Protein AF-A0AAJ0A9D5-F1 (afdb_monomer_lite)

Radius of gyration: 28.95 Å; chains: 1; bounding box: 74×63×80 Å

pLDDT: mean 82.54, std 13.75, range [27.06, 98.38]

Foldseek 3Di:
DDDQFAKDKDKDKADWAFWPDADPVRHTDTHFIFIWIWIAGPAEIEIEADDFFPVRRVVVVVVCCVVCVRHDYPYYHYQQDDDDDDDCVLVVVVVVQVVSCNTPPPGGDPCCNVDDDDHDDVQWDDHSRFTWHKDFQAAALHGRGIWIQGVSQLEIALEQLDAAPDDRNNPRVPDPVRVVSSVSSVVVVCVSVRPYYHYRGYDPLDDGCQLLVQLVVLVVVCVCPPPDDLAFEEEAALNLFDPLHQDDPPYYHNHQLVLADWDADPVQQKIKGFQRHFQLVNCVVCVVVQKDAFAAPDRSDTGQQCLQLQHDGLQLLPFFGRVLQFQWWFWQFSNSDTDIEHCVGVPLVSQCSRRVPLLFGDTGITIGRMDGAADKDKDKFKAAPVCQLLVLVLLLVLLPDDSVQSQKFWKKKWKADLVVLGIMIMIIIIGRHPPPDDCNCVSVVPGHHDYYYFFFWWFRDSVLSVLLVVLVVVLLVVCCVPPNSNFKMWMKMKGKDQLCSQVSQVVSVHHLQQSPVDNGIIIGITITMGTRDPCCVVCVVVSVVSRVVSVVVSQVVCVVVVTGALAIRFSRDDPPDQRSPSSDDVSLVSSVVSSCVRVVVSCSVSNSPTGRYSVVD

Structure (mmCIF, N/CA/C/O backbone):
data_AF-A0AAJ0A9D5-F1
#
_entry.id   AF-A0AAJ0A9D5-F1
#
loop_
_atom_site.group_PDB
_atom_site.id
_atom_site.type_symbol
_atom_site.label_atom_id
_atom_site.label_alt_id
_atom_site.label_comp_id
_atom_site.label_asym_id
_atom_site.label_entity_id
_atom_site.label_seq_id
_atom_site.pdbx_PDB_ins_code
_atom_site.Cartn_x
_atom_site.Cartn_y
_atom_site.Cartn_z
_atom_site.occupancy
_atom_site.B_iso_or_equiv
_atom_site.auth_seq_id
_atom_site.auth_comp_id
_atom_site.auth_asym_id
_atom_site.auth_atom_id
_atom_site.pdbx_PDB_model_num
ATOM 1 N N . MET A 1 1 ? -17.918 36.990 22.961 1.00 39.38 1 MET A N 1
ATOM 2 C CA . MET A 1 1 ? -17.861 35.608 23.468 1.00 39.38 1 MET A CA 1
ATOM 3 C C . MET A 1 1 ? -16.581 35.035 22.916 1.00 39.38 1 MET A C 1
ATOM 5 O O . MET A 1 1 ? -16.365 35.180 21.718 1.00 39.38 1 MET A O 1
ATOM 9 N N . GLU A 1 2 ? -15.713 34.505 23.766 1.00 41.56 2 GLU A N 1
ATOM 10 C CA . GLU A 1 2 ? -14.602 33.683 23.286 1.00 41.56 2 GLU A CA 1
ATOM 11 C C . GLU A 1 2 ? -15.175 32.365 22.753 1.00 41.56 2 GLU A C 1
ATOM 13 O O . GLU A 1 2 ? -16.233 31.920 23.205 1.00 41.56 2 GLU A O 1
ATOM 18 N N . SER A 1 3 ? -14.523 31.775 21.751 1.00 54.19 3 SER A N 1
ATOM 19 C CA . SER A 1 3 ? -14.848 30.406 21.355 1.00 54.19 3 SER A CA 1
ATOM 20 C C . SER A 1 3 ? -14.368 29.484 22.463 1.00 54.19 3 SER A C 1
ATOM 22 O O . SER A 1 3 ? -13.202 29.573 22.846 1.00 54.19 3 SER A O 1
ATOM 24 N N . ALA A 1 4 ? -15.226 28.579 22.936 1.00 62.72 4 ALA A N 1
ATOM 25 C CA . ALA A 1 4 ? -14.752 27.447 23.722 1.00 62.72 4 ALA A CA 1
ATOM 26 C C . ALA A 1 4 ? -13.708 26.667 22.899 1.00 62.72 4 ALA A C 1
ATOM 28 O O . ALA A 1 4 ? -13.789 26.623 21.663 1.00 62.72 4 ALA A O 1
ATOM 29 N N . ALA A 1 5 ? -12.698 26.116 23.571 1.00 70.25 5 ALA A N 1
ATOM 30 C CA . ALA A 1 5 ? -11.600 25.418 22.912 1.00 70.25 5 ALA A CA 1
ATOM 31 C C . ALA A 1 5 ? -12.086 24.110 22.259 1.00 70.25 5 ALA A C 1
ATOM 33 O O . ALA A 1 5 ? -13.052 23.524 22.742 1.00 70.25 5 ALA A O 1
ATOM 34 N N . PRO A 1 6 ? -11.475 23.628 21.163 1.00 82.31 6 PRO A N 1
ATOM 35 C CA . PRO A 1 6 ? -11.908 22.381 20.539 1.00 82.31 6 PRO A CA 1
ATOM 36 C C . PRO A 1 6 ? -11.687 21.189 21.481 1.00 82.31 6 PRO A C 1
ATOM 38 O O . PRO A 1 6 ? -10.587 21.001 22.002 1.00 82.31 6 PRO A O 1
ATOM 41 N N . LEU A 1 7 ? -12.729 20.372 21.658 1.00 88.44 7 LEU A N 1
ATOM 42 C CA . LEU A 1 7 ? -12.605 19.052 22.276 1.00 88.44 7 LEU A CA 1
ATOM 43 C C . LEU A 1 7 ? -11.947 18.060 21.306 1.00 88.44 7 LEU A C 1
ATOM 45 O O . LEU A 1 7 ? -11.956 18.253 20.087 1.00 88.44 7 LEU A O 1
ATOM 49 N N . ARG A 1 8 ? -11.459 16.949 21.854 1.00 87.75 8 ARG A N 1
ATOM 50 C CA . ARG A 1 8 ? -11.126 15.713 21.135 1.00 87.75 8 ARG A CA 1
ATOM 51 C C . ARG A 1 8 ? -11.677 14.502 21.891 1.00 87.75 8 ARG A C 1
ATOM 53 O O . ARG A 1 8 ? -11.949 14.604 23.086 1.00 87.75 8 ARG A O 1
ATOM 60 N N . ALA A 1 9 ? -11.810 13.376 21.199 1.00 88.81 9 ALA A N 1
ATOM 61 C CA . ALA A 1 9 ? -12.077 12.072 21.796 1.00 88.81 9 ALA A CA 1
ATOM 62 C C . ALA A 1 9 ? -10.878 11.153 21.526 1.00 88.81 9 ALA A C 1
ATOM 64 O O . ALA A 1 9 ? -10.472 11.004 20.373 1.00 88.81 9 ALA A O 1
ATOM 65 N N . ASP A 1 10 ? -10.320 10.562 22.577 1.00 87.69 10 ASP A N 1
ATOM 66 C CA . ASP A 1 10 ? -9.310 9.504 22.507 1.00 87.69 10 ASP A CA 1
ATOM 67 C C . ASP A 1 10 ? -9.952 8.176 22.958 1.00 87.69 10 ASP A C 1
ATOM 69 O O . ASP A 1 10 ? -10.824 8.191 23.827 1.00 87.69 10 ASP A O 1
ATOM 73 N N . LEU A 1 11 ? -9.548 7.037 22.384 1.00 87.12 11 LEU A N 1
ATOM 74 C CA . LEU A 1 11 ? -10.156 5.723 22.653 1.00 87.12 11 LEU A CA 1
ATOM 75 C C . LEU A 1 11 ? -9.128 4.720 23.182 1.00 87.12 11 LEU A C 1
ATOM 77 O O . LEU A 1 11 ? -8.081 4.525 22.560 1.00 87.12 11 LEU A O 1
ATOM 81 N N . TYR A 1 12 ? -9.463 4.042 24.279 1.00 85.81 12 TYR A N 1
ATOM 82 C CA . TYR A 1 12 ? -8.715 2.908 24.816 1.00 85.81 12 TYR A CA 1
ATOM 83 C C . TYR A 1 12 ? -9.442 1.599 24.515 1.00 85.81 12 TYR A C 1
ATOM 85 O O . TYR A 1 12 ? -10.628 1.469 24.809 1.00 85.81 12 TYR A O 1
ATOM 93 N N . TYR A 1 13 ? -8.722 0.621 23.968 1.00 85.19 13 TYR A N 1
ATOM 94 C CA . TYR A 1 13 ? -9.264 -0.678 23.571 1.00 85.19 13 TYR A CA 1
ATOM 95 C C . TYR A 1 13 ? -8.786 -1.772 24.528 1.00 85.19 13 TYR A C 1
ATOM 97 O O . TYR A 1 13 ? -7.673 -2.284 24.397 1.00 85.19 13 TYR A O 1
ATOM 105 N N . ALA A 1 14 ? -9.635 -2.156 25.479 1.00 85.50 14 ALA A N 1
ATOM 106 C CA . ALA A 1 14 ? -9.363 -3.272 26.372 1.00 85.50 14 ALA A CA 1
ATOM 107 C C . ALA A 1 14 ? -9.560 -4.613 25.632 1.00 85.50 14 ALA A C 1
ATOM 109 O O . ALA A 1 14 ? -10.629 -4.836 25.049 1.00 85.50 14 ALA A O 1
ATOM 110 N N . PRO A 1 15 ? -8.575 -5.532 25.662 1.00 84.56 15 PRO A N 1
ATOM 111 C CA . PRO A 1 15 ? -8.707 -6.850 25.049 1.00 84.56 15 PRO A CA 1
ATOM 112 C C . PRO A 1 15 ? -9.778 -7.705 25.748 1.00 84.56 15 PRO A C 1
ATOM 114 O O . PRO A 1 15 ? -10.097 -7.459 26.915 1.00 84.56 15 PRO A O 1
ATOM 117 N N . PRO A 1 16 ? -10.307 -8.744 25.072 1.00 87.31 16 PRO A N 1
ATOM 118 C CA . PRO A 1 16 ? -11.164 -9.725 25.724 1.00 87.31 16 PRO A CA 1
ATOM 119 C C . PRO A 1 16 ? -10.377 -10.472 26.809 1.00 87.31 16 PRO A C 1
ATOM 121 O O . PRO A 1 16 ? -9.245 -10.904 26.577 1.00 87.31 16 PRO A O 1
ATOM 124 N N . ILE A 1 17 ? -10.982 -10.657 27.983 1.00 89.25 17 ILE A N 1
ATOM 125 C CA . ILE A 1 17 ? -10.357 -11.319 29.141 1.00 89.25 17 ILE A CA 1
ATOM 126 C C . ILE A 1 17 ? -11.070 -12.637 29.486 1.00 89.25 17 ILE A C 1
ATOM 128 O O . ILE A 1 17 ? -12.281 -12.736 29.290 1.00 89.25 17 ILE A O 1
ATOM 132 N N . PRO A 1 18 ? -10.364 -13.670 29.980 1.00 90.75 18 PRO A N 1
ATOM 133 C CA . PRO A 1 18 ? -10.995 -14.932 30.353 1.00 90.75 18 PRO A CA 1
ATOM 134 C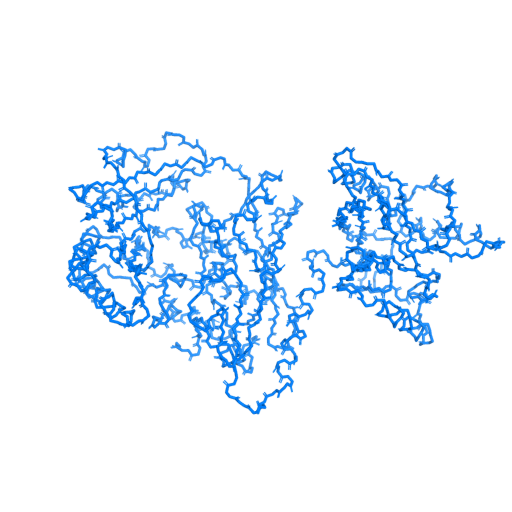 C . PRO A 1 18 ? -11.886 -14.770 31.592 1.00 90.75 18 PRO A C 1
ATOM 136 O O . PRO A 1 18 ? -11.494 -14.145 32.578 1.00 90.75 18 PRO A O 1
ATOM 139 N N . THR A 1 19 ? -13.069 -15.376 31.541 1.00 90.62 19 THR A N 1
ATOM 140 C CA . THR A 1 19 ? -14.002 -15.504 32.670 1.00 90.62 19 THR A CA 1
ATOM 141 C C . THR A 1 19 ? -13.804 -16.839 33.401 1.00 90.62 19 THR A C 1
ATOM 143 O O . THR A 1 19 ? -13.027 -17.696 32.974 1.00 90.62 19 THR A O 1
ATOM 146 N N . SER A 1 20 ? -14.537 -17.046 34.495 1.00 90.94 20 SER A N 1
ATOM 147 C CA . SER A 1 20 ? -14.697 -18.353 35.146 1.00 90.94 20 SER A CA 1
ATOM 148 C C . SER A 1 20 ? -15.719 -19.280 34.461 1.00 90.94 20 SER A C 1
ATOM 150 O O . SER A 1 20 ? -15.803 -20.457 34.820 1.00 90.94 20 SER A O 1
ATOM 152 N N . GLU A 1 21 ? -16.491 -18.784 33.484 1.00 88.69 21 GLU A N 1
ATOM 153 C CA . GLU A 1 21 ? -17.485 -19.568 32.742 1.00 88.69 21 GLU A CA 1
ATOM 154 C C . GLU A 1 21 ? -16.809 -20.506 31.716 1.00 88.69 21 GLU A C 1
ATOM 156 O O . GLU A 1 21 ? -15.756 -20.202 31.148 1.00 88.69 21 GLU A O 1
ATOM 161 N N . LEU A 1 22 ? -17.434 -21.658 31.443 1.00 88.44 22 LEU A N 1
ATOM 162 C CA . LEU A 1 22 ? -17.039 -22.573 30.366 1.00 88.44 22 LEU A CA 1
ATOM 163 C C . LEU A 1 22 ? -18.129 -22.619 29.293 1.00 88.44 22 LEU A C 1
ATOM 165 O O . LEU A 1 22 ? -19.314 -22.746 29.606 1.00 88.44 22 LEU A O 1
ATOM 169 N N . LEU A 1 23 ? -17.718 -22.571 28.027 1.00 84.50 23 LEU A N 1
ATOM 170 C CA . LEU A 1 23 ? -18.607 -22.721 26.879 1.00 84.50 23 LEU A CA 1
ATOM 171 C C . LEU A 1 23 ? -19.051 -24.192 26.706 1.00 84.50 23 LEU A C 1
ATOM 173 O O . LEU A 1 23 ? -18.421 -25.101 27.255 1.00 84.50 23 LEU A O 1
ATOM 177 N N . PRO A 1 24 ? -20.119 -24.476 25.928 1.00 86.81 24 PRO A N 1
ATOM 178 C CA . PRO A 1 24 ? -20.652 -25.837 25.768 1.00 86.81 24 PRO A CA 1
ATOM 179 C C . PRO A 1 24 ? -19.693 -26.871 25.151 1.00 86.81 24 PRO A C 1
ATOM 181 O O . PRO A 1 24 ? -19.972 -28.068 25.220 1.00 86.81 24 PRO A O 1
ATOM 184 N N . ASP A 1 25 ? -18.586 -26.434 24.545 1.00 88.12 25 ASP A N 1
ATOM 185 C CA . ASP A 1 25 ? -17.508 -27.284 24.023 1.00 88.12 25 ASP A CA 1
ATOM 186 C C . ASP A 1 25 ? -16.388 -27.569 25.048 1.00 88.12 25 ASP A C 1
ATOM 188 O O . ASP A 1 25 ? -15.512 -28.398 24.795 1.00 88.12 25 ASP A O 1
ATOM 192 N N . GLY A 1 26 ? -16.433 -26.921 26.218 1.00 89.50 26 GLY A N 1
ATOM 193 C CA . GLY A 1 26 ? -15.431 -27.012 27.280 1.00 89.50 26 GLY A CA 1
ATOM 194 C C . GLY A 1 26 ? -14.297 -25.983 27.194 1.00 89.50 26 GLY A C 1
ATOM 195 O O . GLY A 1 26 ? -13.368 -26.064 28.000 1.00 89.50 26 GLY A O 1
ATOM 196 N N . SER A 1 27 ? -14.341 -25.032 26.256 1.00 88.88 27 SER A N 1
ATOM 197 C CA . SER A 1 27 ? -13.419 -23.888 26.234 1.00 88.88 27 SER A CA 1
ATOM 198 C C . SER A 1 27 ? -13.784 -22.837 27.294 1.00 88.88 27 SER A C 1
ATOM 200 O O . SER A 1 27 ? -14.898 -22.822 27.818 1.00 88.88 27 SER A O 1
ATOM 202 N N . VAL A 1 28 ? -12.836 -21.963 27.644 1.00 90.94 28 VAL A N 1
ATOM 203 C CA . VAL A 1 28 ? -13.071 -20.860 28.593 1.00 90.94 28 VAL A CA 1
ATOM 204 C C . VAL A 1 28 ? -13.873 -19.754 27.909 1.00 90.94 28 VAL A C 1
ATOM 206 O O . VAL A 1 28 ? -13.519 -19.324 26.811 1.00 90.94 28 VAL A O 1
ATOM 209 N N . GLY A 1 29 ? -14.932 -19.277 28.564 1.00 86.69 29 GLY A N 1
ATOM 210 C CA . GLY A 1 29 ? -15.700 -18.124 28.105 1.00 86.69 29 GLY A CA 1
ATOM 211 C C . GLY A 1 29 ? -14.863 -16.848 28.181 1.00 86.69 29 GLY A C 1
ATOM 212 O O . GLY A 1 29 ? -14.262 -16.554 29.216 1.00 86.69 29 GLY A O 1
ATOM 213 N N . MET A 1 30 ? -14.827 -16.079 27.097 1.00 87.75 30 MET A N 1
ATOM 214 C CA . MET A 1 30 ? -14.132 -14.791 27.044 1.00 87.75 30 MET A CA 1
ATOM 215 C C . MET A 1 30 ? -15.132 -13.655 27.242 1.00 87.75 30 MET A C 1
ATOM 217 O O . MET A 1 30 ? -16.164 -13.618 26.574 1.00 87.75 30 MET A O 1
ATOM 221 N N . TRP A 1 31 ? -14.808 -12.707 28.118 1.00 86.94 31 TRP A N 1
ATOM 222 C CA . TRP A 1 31 ? -15.520 -11.440 28.189 1.00 86.94 31 TRP A CA 1
ATOM 223 C C . TRP A 1 31 ? -15.239 -10.609 26.939 1.00 86.94 31 TRP A C 1
ATOM 225 O O . TRP A 1 31 ? -14.132 -10.626 26.396 1.00 86.94 31 TRP A O 1
ATOM 235 N N . GLN A 1 32 ? -16.251 -9.876 26.496 1.00 84.44 32 GLN A N 1
ATOM 236 C CA . GLN A 1 32 ? -16.207 -9.012 25.323 1.00 84.44 32 GLN A CA 1
ATOM 237 C C . GLN A 1 32 ? -15.157 -7.883 25.461 1.00 84.44 32 GLN A C 1
ATOM 239 O O . GLN A 1 32 ? -14.997 -7.313 26.545 1.00 84.44 32 GLN A O 1
ATOM 244 N N . PRO A 1 33 ? -14.415 -7.539 24.386 1.00 86.88 33 PRO A N 1
ATOM 245 C CA . PRO A 1 33 ? -13.512 -6.388 24.403 1.00 86.88 33 PRO A CA 1
ATOM 246 C C . PRO A 1 33 ? -14.300 -5.105 24.690 1.00 86.88 33 PRO A C 1
ATOM 248 O O . PRO A 1 33 ? -15.470 -4.985 24.324 1.00 86.88 33 PRO A O 1
ATOM 251 N N . THR A 1 34 ? -13.674 -4.158 25.382 1.00 85.62 34 THR A N 1
ATOM 252 C CA . THR A 1 34 ? -14.351 -2.973 25.937 1.00 85.62 34 THR A CA 1
ATOM 253 C C . THR A 1 34 ? -13.624 -1.706 25.498 1.00 85.62 34 THR A C 1
ATOM 255 O O . THR A 1 34 ? -12.395 -1.660 25.548 1.00 85.62 34 THR A O 1
ATOM 258 N N . VAL A 1 35 ? -14.362 -0.692 25.055 1.00 87.25 35 VAL A N 1
ATOM 259 C CA . VAL A 1 35 ? -13.829 0.605 24.630 1.00 87.25 35 VAL A CA 1
ATOM 260 C C . VAL A 1 35 ? -14.143 1.643 25.693 1.00 87.25 35 VAL A C 1
ATOM 262 O O . VAL A 1 35 ? -15.302 1.879 26.010 1.00 87.25 35 VAL A O 1
ATOM 265 N N . VAL A 1 36 ? -13.103 2.294 26.208 1.00 88.31 36 VAL A N 1
ATOM 266 C CA . VAL A 1 36 ? -13.234 3.444 27.108 1.00 88.31 36 VAL A CA 1
ATOM 267 C C . VAL A 1 36 ? -12.919 4.713 26.324 1.00 88.31 36 VAL A C 1
ATOM 269 O O . VAL A 1 36 ? -11.927 4.769 25.594 1.00 88.31 36 VAL A O 1
ATOM 272 N N . THR A 1 37 ? -13.759 5.740 26.466 1.00 90.44 37 THR A N 1
ATOM 273 C CA . THR A 1 37 ? -13.621 7.002 25.725 1.00 90.44 37 THR A CA 1
ATOM 274 C C . THR A 1 37 ? -13.147 8.120 26.645 1.00 90.44 37 THR A C 1
ATOM 276 O O . THR A 1 37 ? -13.727 8.357 27.696 1.00 90.44 37 THR A O 1
ATOM 279 N N . LEU A 1 38 ? -12.128 8.872 26.240 1.00 90.69 38 LEU A N 1
ATOM 280 C CA . LEU A 1 38 ? -11.627 10.037 26.965 1.00 90.69 38 LEU A CA 1
ATOM 281 C C . LEU A 1 38 ? -11.938 11.305 26.161 1.00 90.69 38 LEU A C 1
ATOM 283 O O . LEU A 1 38 ? -11.287 11.587 25.153 1.00 90.69 38 LEU A O 1
ATOM 287 N N . ILE A 1 39 ? -12.931 12.083 26.600 1.00 92.25 39 ILE A N 1
ATOM 288 C CA . ILE A 1 39 ? -13.251 13.377 25.985 1.00 92.25 39 ILE A CA 1
ATOM 289 C C . ILE A 1 39 ? -12.424 14.459 26.672 1.00 92.25 39 ILE A C 1
ATOM 291 O O . ILE A 1 39 ? -12.533 14.649 27.881 1.00 92.25 39 ILE A O 1
ATOM 295 N N . SER A 1 40 ? -11.594 15.181 25.921 1.00 91.50 40 SER A N 1
ATOM 296 C CA . SER A 1 40 ? -10.620 16.107 26.506 1.00 91.50 40 SER A CA 1
ATOM 297 C C . SER A 1 40 ? -10.481 17.428 25.744 1.00 91.50 40 SER A C 1
ATOM 299 O O . SER A 1 40 ? -10.599 17.473 24.520 1.00 91.50 40 SER A O 1
ATOM 301 N N . GLY A 1 41 ? -10.226 18.512 26.480 1.00 88.88 41 GLY A N 1
ATOM 302 C CA . GLY A 1 41 ? -9.834 19.825 25.956 1.00 88.88 41 GLY A CA 1
ATOM 303 C C . GLY A 1 41 ? -8.330 20.097 26.152 1.00 88.88 41 GLY A C 1
ATOM 304 O O . GLY A 1 41 ? -7.571 19.185 26.492 1.00 88.88 41 GLY A O 1
ATOM 305 N N . PRO A 1 42 ? -7.856 21.334 25.927 1.00 87.56 42 PRO A N 1
ATOM 306 C CA . PRO A 1 42 ? -6.519 21.811 26.300 1.00 87.56 42 PRO A CA 1
ATOM 307 C C . PRO A 1 42 ? -5.986 21.498 27.712 1.00 87.56 42 PRO A C 1
ATOM 309 O O . PRO A 1 42 ? -4.769 21.411 27.867 1.00 87.56 42 PRO A O 1
ATOM 312 N N . SER A 1 43 ? -6.837 21.368 28.732 1.00 89.06 43 SER A N 1
ATOM 313 C CA . SER A 1 43 ? -6.457 21.313 30.155 1.00 89.06 43 SER A CA 1
ATOM 314 C C . SER A 1 43 ? -7.302 20.366 31.021 1.00 89.06 43 SER A C 1
ATOM 316 O O . SER A 1 43 ? -6.750 19.772 31.949 1.00 89.06 43 SER A O 1
ATOM 318 N N . GLU A 1 44 ? -8.586 20.169 30.707 1.00 91.69 44 GLU A N 1
ATOM 319 C CA . GLU A 1 44 ? -9.500 19.239 31.395 1.00 91.69 44 GLU A CA 1
ATOM 320 C C . GLU A 1 44 ? -9.889 18.032 30.522 1.00 91.69 44 GLU A C 1
ATOM 322 O O . GLU A 1 44 ? -9.816 18.074 29.288 1.00 91.69 44 GLU A O 1
ATOM 327 N N . ALA A 1 45 ? -10.356 16.959 31.163 1.00 90.69 45 ALA A N 1
ATOM 328 C CA . ALA A 1 45 ? -10.921 15.787 30.504 1.00 90.69 45 ALA A CA 1
ATOM 329 C C . ALA A 1 45 ? -11.978 15.066 31.355 1.00 90.69 45 ALA A C 1
ATOM 331 O O . ALA A 1 45 ? -11.902 15.061 32.585 1.00 90.69 45 ALA A O 1
ATOM 332 N N . ALA A 1 46 ? -12.905 14.389 30.676 1.00 89.94 46 ALA A N 1
ATOM 333 C CA . ALA A 1 46 ? -13.837 13.429 31.251 1.00 89.94 46 ALA A CA 1
ATOM 334 C C . ALA A 1 46 ? -13.596 12.033 30.652 1.00 89.94 46 ALA A C 1
ATOM 336 O O . ALA A 1 46 ? -13.541 11.878 29.429 1.00 89.94 46 ALA A O 1
ATOM 337 N N . LEU A 1 47 ? -13.468 11.025 31.516 1.00 88.81 47 LEU A N 1
ATOM 338 C CA . LEU A 1 47 ? -13.429 9.614 31.132 1.00 88.81 47 LEU A CA 1
ATOM 339 C C . LEU A 1 47 ? -14.857 9.067 31.094 1.00 88.81 47 LEU A C 1
ATOM 341 O O . LEU A 1 47 ? -15.627 9.297 32.027 1.00 88.81 47 LEU A O 1
ATOM 345 N N . ILE A 1 48 ? -15.202 8.380 30.015 1.00 87.25 48 ILE A N 1
ATOM 346 C CA . ILE A 1 48 ? -16.526 7.845 29.727 1.00 87.25 48 ILE A CA 1
ATOM 347 C C . ILE A 1 48 ? -16.382 6.321 29.615 1.00 87.25 48 ILE A C 1
ATOM 349 O O . ILE A 1 48 ? -15.648 5.827 28.755 1.00 87.25 48 ILE A O 1
ATOM 353 N N . ASP A 1 49 ? -17.076 5.625 30.510 1.00 79.94 49 ASP A N 1
ATOM 354 C CA . ASP A 1 49 ? -16.916 4.219 30.890 1.00 79.94 49 ASP A CA 1
ATOM 355 C C . ASP A 1 49 ? -15.560 3.873 31.538 1.00 79.94 49 ASP A C 1
ATOM 357 O O . ASP A 1 49 ? -14.630 4.681 31.612 1.00 79.94 49 ASP A O 1
ATOM 361 N N . THR A 1 50 ? -15.486 2.684 32.138 1.00 79.75 50 THR A N 1
ATOM 362 C CA . THR A 1 50 ? -14.357 2.200 32.951 1.00 79.75 50 THR A CA 1
ATOM 363 C C . THR A 1 50 ? -14.159 0.692 32.752 1.00 79.75 50 THR A C 1
ATOM 365 O O . THR A 1 50 ? -14.869 0.063 31.970 1.00 79.75 50 THR A O 1
ATOM 368 N N . LEU A 1 51 ? -13.169 0.097 33.428 1.00 81.81 51 LEU A N 1
ATOM 369 C CA . LEU A 1 51 ? -12.866 -1.336 33.345 1.00 81.81 51 LEU A CA 1
ATOM 370 C C . LEU A 1 51 ? -12.843 -1.974 34.737 1.00 81.81 51 LEU A C 1
ATOM 372 O O . LEU A 1 51 ? -12.483 -1.335 35.723 1.00 81.81 51 LEU A O 1
ATOM 376 N N . PHE A 1 52 ? -13.226 -3.247 34.791 1.00 77.69 52 PHE A N 1
ATOM 377 C CA . PHE A 1 52 ? -13.639 -3.947 36.015 1.00 77.69 52 PHE A CA 1
ATOM 378 C C . PHE A 1 52 ? -12.489 -4.649 36.751 1.00 77.69 52 PHE A C 1
ATOM 380 O O . PHE A 1 52 ? -12.515 -4.728 37.977 1.00 77.69 52 PHE A O 1
ATOM 387 N N . THR A 1 53 ? -11.479 -5.166 36.039 1.00 83.69 53 THR A N 1
ATOM 388 C CA . THR A 1 53 ? -10.354 -5.866 36.691 1.00 83.69 53 THR A CA 1
ATOM 389 C C . THR A 1 53 ? -9.224 -4.920 37.091 1.00 83.69 53 THR A C 1
ATOM 391 O O . THR A 1 53 ? -8.896 -3.986 36.360 1.00 83.69 53 THR A O 1
ATOM 394 N N . SER A 1 54 ? -8.541 -5.203 38.206 1.00 81.56 54 SER A N 1
ATOM 395 C CA . SER A 1 54 ? -7.400 -4.405 38.682 1.00 81.56 54 SER A CA 1
ATOM 396 C C . SER A 1 54 ? -6.281 -4.277 37.639 1.00 81.56 54 SER A C 1
ATOM 398 O O . SER A 1 54 ? -5.640 -3.235 37.552 1.00 81.56 54 SER A O 1
ATOM 400 N N . THR A 1 55 ? -6.050 -5.308 36.816 1.00 83.06 55 THR A N 1
ATOM 401 C CA . THR A 1 55 ? -5.059 -5.257 35.728 1.00 83.06 55 THR A CA 1
ATOM 402 C C . THR A 1 55 ? -5.485 -4.301 34.615 1.00 83.06 55 THR A C 1
ATOM 404 O O . THR A 1 55 ? -4.684 -3.468 34.201 1.00 83.06 55 THR A O 1
ATOM 407 N N . GLN A 1 56 ? -6.744 -4.367 34.167 1.00 84.25 56 GLN A N 1
ATOM 408 C CA . GLN A 1 56 ? -7.274 -3.414 33.187 1.00 84.25 56 GLN A CA 1
ATOM 409 C C . GLN A 1 56 ? -7.289 -1.980 33.734 1.00 84.25 56 GLN A C 1
ATOM 411 O O . GLN A 1 56 ? -6.958 -1.054 33.002 1.00 84.25 56 GLN A O 1
ATOM 416 N N . ALA A 1 57 ? -7.630 -1.791 35.013 1.00 83.25 57 ALA A N 1
ATOM 417 C CA . ALA A 1 57 ? -7.652 -0.480 35.657 1.00 83.25 57 ALA A CA 1
ATOM 418 C C . ALA A 1 57 ? -6.258 0.174 35.712 1.00 83.25 57 ALA A C 1
ATOM 420 O O . ALA A 1 57 ? -6.145 1.372 35.459 1.00 83.25 57 ALA A O 1
ATOM 421 N N . VAL A 1 58 ? -5.195 -0.603 35.968 1.00 84.12 58 VAL A N 1
ATOM 422 C CA . VAL A 1 58 ? -3.806 -0.112 35.884 1.00 84.12 58 VAL A CA 1
ATOM 423 C C . VAL A 1 58 ? -3.457 0.292 34.451 1.00 84.12 58 VAL A C 1
ATOM 425 O O . VAL A 1 58 ? -3.066 1.432 34.233 1.00 84.12 58 VAL A O 1
ATOM 428 N N . SER A 1 59 ? -3.673 -0.583 33.462 1.00 83.44 59 SER A N 1
ATOM 429 C CA . SER A 1 59 ? -3.327 -0.278 32.063 1.00 83.44 59 SER A CA 1
ATOM 430 C C . SER A 1 59 ? -4.153 0.862 31.450 1.00 83.44 59 SER A C 1
ATOM 432 O O . SER A 1 59 ? -3.665 1.567 30.568 1.00 83.44 59 SER A O 1
ATOM 434 N N . LEU A 1 60 ? -5.384 1.072 31.924 1.00 86.19 60 LEU A N 1
ATOM 435 C CA . LEU A 1 60 ? -6.192 2.245 31.599 1.00 86.19 60 LEU A CA 1
ATOM 436 C C . LEU A 1 60 ? -5.639 3.509 32.275 1.00 86.19 60 LEU A C 1
ATOM 438 O O . LEU A 1 60 ? -5.591 4.556 31.639 1.00 86.19 60 LEU A O 1
ATOM 442 N N . GLY A 1 61 ? -5.187 3.417 33.530 1.00 85.25 61 GLY A N 1
ATOM 443 C CA . GLY A 1 61 ? -4.514 4.507 34.240 1.00 85.25 61 GLY A CA 1
ATOM 444 C C . GLY A 1 61 ? -3.236 4.968 33.534 1.00 85.25 61 GLY A C 1
ATOM 445 O O . GLY A 1 61 ? -3.105 6.156 33.244 1.00 85.25 61 GLY A O 1
ATOM 446 N N . ASP A 1 62 ? -2.357 4.028 33.173 1.00 83.50 62 ASP A N 1
ATOM 447 C CA . ASP A 1 62 ? -1.127 4.290 32.410 1.00 83.50 62 ASP A CA 1
ATOM 448 C C . ASP A 1 62 ? -1.440 5.038 31.094 1.00 83.50 62 ASP A C 1
ATOM 450 O O . ASP A 1 62 ? -0.836 6.068 30.782 1.00 83.50 62 ASP A O 1
ATOM 454 N N . TRP A 1 63 ? -2.448 4.565 30.346 1.00 90.00 63 TRP A N 1
ATOM 455 C CA . TRP A 1 63 ? -2.893 5.196 29.098 1.00 90.00 63 TRP A CA 1
ATOM 456 C C . TRP A 1 63 ? -3.534 6.576 29.305 1.00 90.00 63 TRP A C 1
ATOM 458 O O . TRP A 1 63 ? -3.347 7.464 28.468 1.00 90.00 63 TRP A O 1
ATOM 468 N N . ILE A 1 64 ? -4.270 6.791 30.401 1.00 86.12 64 ILE A N 1
ATOM 469 C CA . ILE A 1 64 ? -4.824 8.106 30.758 1.00 86.12 64 ILE A CA 1
ATOM 470 C C . ILE A 1 64 ? -3.685 9.092 31.042 1.00 86.12 64 ILE A C 1
ATOM 472 O O . ILE A 1 64 ? -3.727 10.206 30.518 1.00 86.12 64 ILE A O 1
ATOM 476 N N . GLU A 1 65 ? -2.663 8.712 31.817 1.00 88.00 65 GLU A N 1
ATOM 477 C CA . GLU A 1 65 ? -1.525 9.598 32.107 1.00 88.00 65 GLU A CA 1
ATOM 478 C C . GLU A 1 65 ? -0.772 9.996 30.826 1.00 88.00 65 GLU A C 1
ATOM 480 O O . GLU A 1 65 ? -0.537 11.190 30.596 1.00 88.00 65 GLU A O 1
ATOM 485 N N . GLU A 1 66 ? -0.472 9.031 29.946 1.00 84.44 66 GLU A N 1
ATOM 486 C CA . GLU A 1 66 ? 0.167 9.293 28.650 1.00 84.44 66 GLU A CA 1
ATOM 487 C C . GLU A 1 66 ? -0.707 10.179 27.743 1.00 84.44 66 GLU A C 1
ATOM 489 O O . GLU A 1 66 ? -0.249 11.198 27.217 1.00 84.44 66 GLU A O 1
ATOM 494 N N . THR A 1 67 ? -1.987 9.831 27.582 1.00 79.50 67 THR A N 1
ATOM 495 C CA . THR A 1 67 ? -2.908 10.517 26.660 1.00 79.50 67 THR A CA 1
ATOM 496 C C . THR A 1 67 ? -3.246 11.932 27.130 1.00 79.50 67 THR A C 1
ATOM 498 O O . THR A 1 67 ? -3.419 12.846 26.307 1.00 79.50 67 THR A O 1
ATOM 501 N N . LEU A 1 68 ? -3.327 12.155 28.446 1.00 84.62 68 LEU A N 1
ATOM 502 C CA . LEU A 1 68 ? -3.524 13.482 29.023 1.00 84.62 68 LEU A CA 1
ATOM 503 C C . LEU A 1 68 ? -2.264 14.341 28.955 1.00 84.62 68 LEU A C 1
ATOM 505 O O . LEU A 1 68 ? -2.411 15.533 28.683 1.00 84.62 68 LEU A O 1
ATOM 509 N N . ASN A 1 69 ? -1.066 13.774 29.138 1.00 88.31 69 ASN A N 1
ATOM 510 C CA . ASN A 1 69 ? 0.220 14.480 29.043 1.00 88.31 69 ASN A CA 1
ATOM 511 C C . ASN A 1 69 ? 0.237 15.796 29.856 1.00 88.31 69 ASN A C 1
ATOM 513 O O . ASN A 1 69 ? 0.482 16.885 29.335 1.00 88.31 69 ASN A O 1
ATOM 517 N N . GLY A 1 70 ? -0.115 15.697 31.143 1.00 83.19 70 GLY A N 1
ATOM 518 C CA . GLY A 1 70 ? -0.181 16.832 32.074 1.00 83.19 70 GLY A CA 1
ATOM 519 C C . GLY A 1 70 ? -1.517 17.589 32.119 1.00 83.19 70 GLY A C 1
ATOM 520 O O . GLY A 1 70 ? -1.633 18.556 32.871 1.00 83.19 70 GLY A O 1
ATOM 521 N N . ARG A 1 71 ? -2.530 17.162 31.354 1.00 87.88 71 ARG A N 1
ATOM 522 C CA . ARG A 1 71 ? -3.927 17.614 31.511 1.00 87.88 71 ARG A CA 1
ATOM 523 C C . ARG A 1 71 ? -4.613 16.892 32.677 1.00 87.88 71 ARG A C 1
ATOM 525 O O . ARG A 1 71 ? -4.176 15.825 33.096 1.00 87.88 71 ARG A O 1
ATOM 532 N N . THR A 1 72 ? -5.688 17.472 33.204 1.00 90.44 72 THR A N 1
ATOM 533 C CA . THR A 1 72 ? -6.375 16.988 34.412 1.00 90.44 72 THR A CA 1
ATOM 534 C C . THR A 1 72 ? -7.610 16.168 34.050 1.00 90.44 72 THR A C 1
ATOM 536 O O . THR A 1 72 ? -8.509 16.679 33.386 1.00 90.44 72 THR A O 1
ATOM 539 N N . LEU A 1 73 ? -7.703 14.930 34.540 1.00 87.25 73 LEU A N 1
ATOM 540 C CA . LEU A 1 73 ? -8.971 14.199 34.572 1.00 87.25 73 LEU A CA 1
ATOM 541 C C . LEU A 1 73 ? -9.865 14.812 35.663 1.00 87.25 73 LEU A C 1
ATOM 543 O O . LEU A 1 73 ? -9.530 14.738 36.844 1.00 87.25 73 LEU A O 1
ATOM 547 N N . THR A 1 74 ? -10.974 15.446 35.278 1.00 86.94 74 THR A N 1
ATOM 548 C CA . THR A 1 74 ? -11.880 16.157 36.201 1.00 86.94 74 THR A CA 1
ATOM 549 C C . THR A 1 74 ? -13.192 15.419 36.450 1.00 86.94 74 THR A C 1
ATOM 551 O O . THR A 1 74 ? -13.903 15.738 37.401 1.00 86.94 74 THR A O 1
ATOM 554 N N . THR A 1 75 ? -13.550 14.444 35.612 1.00 83.44 75 THR A N 1
ATOM 555 C CA . THR A 1 75 ? -14.798 13.674 35.718 1.00 83.44 75 THR A CA 1
ATOM 556 C C . THR A 1 75 ? -14.590 12.245 35.224 1.00 83.44 75 THR A C 1
ATOM 558 O O . THR A 1 75 ? -13.887 12.017 34.243 1.00 83.44 75 THR A O 1
ATOM 561 N N . MET A 1 76 ? -15.240 11.288 35.881 1.00 84.25 76 MET A N 1
ATOM 562 C CA . MET A 1 76 ? -15.470 9.940 35.360 1.00 84.25 76 MET A CA 1
ATOM 563 C C . MET A 1 76 ? -16.986 9.741 35.267 1.00 84.25 76 MET A C 1
ATOM 565 O O . MET A 1 76 ? -17.712 10.156 36.170 1.00 84.25 76 MET A O 1
ATOM 569 N N . TYR A 1 77 ? -17.453 9.155 34.171 1.00 83.69 77 TYR A N 1
ATOM 570 C CA . TYR A 1 77 ? -18.857 8.872 33.892 1.00 83.69 77 TYR A CA 1
ATOM 571 C C . TYR A 1 77 ? -19.005 7.409 33.499 1.00 83.69 77 TYR A C 1
ATOM 573 O O . TYR A 1 77 ? -18.246 6.926 32.667 1.00 83.69 77 TYR A O 1
ATOM 581 N N . THR A 1 78 ? -20.003 6.729 34.047 1.00 76.50 78 THR A N 1
ATOM 582 C CA . THR A 1 78 ? -20.380 5.358 33.692 1.00 76.50 78 THR A CA 1
ATOM 583 C C . THR A 1 78 ? -21.739 5.370 33.008 1.00 76.50 78 THR A C 1
ATOM 585 O O . THR A 1 78 ? -22.703 5.920 33.541 1.00 76.50 78 THR A O 1
ATOM 588 N N . SER A 1 79 ? -21.841 4.741 31.838 1.00 66.25 79 SER A N 1
ATOM 589 C CA . SER A 1 79 ? -23.080 4.659 31.051 1.00 66.25 79 SER A CA 1
ATOM 590 C C . SER A 1 79 ? -24.217 3.879 31.734 1.00 66.25 79 SER A C 1
ATOM 592 O O . SER A 1 79 ? -25.357 3.935 31.273 1.00 66.25 79 SER A O 1
ATOM 594 N N . LEU A 1 80 ? -23.952 3.239 32.874 1.00 63.28 80 LEU A N 1
ATOM 595 C CA . LEU A 1 80 ? -24.895 2.394 33.609 1.00 63.28 80 LEU A CA 1
ATOM 596 C C . LEU A 1 80 ? -25.649 3.081 34.768 1.00 63.28 80 LEU A C 1
ATOM 598 O O . LEU A 1 80 ? -26.540 2.456 35.341 1.00 63.28 80 LEU A O 1
ATOM 602 N N . THR A 1 81 ? -25.345 4.334 35.149 1.00 46.72 81 THR A N 1
ATOM 603 C CA . THR A 1 81 ? -25.917 4.922 36.387 1.00 46.72 81 THR A CA 1
ATOM 604 C C . THR A 1 81 ? -26.517 6.331 36.269 1.00 46.72 81 THR A C 1
ATOM 606 O O . THR A 1 81 ? -25.906 7.343 36.609 1.00 46.72 81 THR A O 1
ATOM 609 N N . VAL A 1 82 ? -27.821 6.395 35.946 1.00 36.88 82 VAL A N 1
ATOM 610 C CA . VAL A 1 82 ? -28.712 7.498 36.380 1.00 36.88 82 VAL A CA 1
ATOM 611 C C . VAL A 1 82 ? -30.064 6.945 36.869 1.00 36.88 82 VAL A C 1
ATOM 613 O O . VAL A 1 82 ? -31.045 6.915 36.125 1.00 36.88 82 VAL A O 1
ATOM 616 N N . THR A 1 83 ? -30.127 6.535 38.142 1.00 34.28 83 THR A N 1
ATOM 617 C CA . THR A 1 83 ? -31.353 6.081 38.842 1.00 34.28 83 THR A CA 1
ATOM 618 C C . THR A 1 83 ? -31.810 7.033 39.948 1.00 34.28 83 THR A C 1
ATOM 620 O O . THR A 1 83 ? -30.990 7.563 40.699 1.00 34.28 83 THR A O 1
ATOM 623 N N . GLU A 1 84 ? -33.129 7.186 40.128 1.00 31.59 84 GLU A N 1
ATOM 624 C CA . GLU A 1 84 ? -33.696 7.866 41.303 1.00 31.59 84 GLU A CA 1
ATOM 625 C C . GLU A 1 84 ? -33.337 7.130 42.607 1.00 31.59 84 GLU A C 1
ATOM 627 O O . GLU A 1 84 ? -33.597 5.937 42.776 1.00 31.59 84 GLU A O 1
ATOM 632 N N . ILE A 1 85 ? -32.763 7.860 43.565 1.00 29.70 85 ILE A N 1
ATOM 633 C CA . ILE A 1 85 ? -32.219 7.282 44.798 1.00 29.70 85 ILE A CA 1
ATOM 634 C C . ILE A 1 85 ? -33.346 6.900 45.770 1.00 29.70 85 ILE A C 1
ATOM 636 O O . ILE A 1 85 ? -33.769 7.703 46.604 1.00 29.70 85 ILE A O 1
ATOM 640 N N . THR A 1 86 ? -33.780 5.636 45.736 1.00 29.47 86 THR A N 1
ATOM 641 C CA . THR A 1 86 ? -34.558 5.028 46.829 1.00 29.47 86 THR A CA 1
ATOM 642 C C . THR A 1 86 ? -34.089 3.607 47.156 1.00 29.47 86 THR A C 1
ATOM 644 O O . THR A 1 86 ? -34.083 2.735 46.301 1.00 29.47 86 THR A O 1
ATOM 647 N N . GLY A 1 87 ? -33.736 3.358 48.424 1.00 27.06 87 GLY A N 1
ATOM 648 C CA . GLY A 1 87 ? -33.788 2.051 49.108 1.00 27.06 87 GLY A CA 1
ATOM 649 C C . GLY A 1 87 ? -32.944 0.862 48.605 1.00 27.06 87 GLY A C 1
ATOM 650 O O . GLY A 1 87 ? -32.185 0.298 49.389 1.00 27.06 87 GLY A O 1
ATOM 651 N N . SER A 1 88 ? -33.129 0.415 47.362 1.00 31.03 88 SER A N 1
ATOM 652 C CA . SER A 1 88 ? -32.713 -0.902 46.849 1.00 31.03 88 SER A CA 1
ATOM 653 C C . SER A 1 88 ? -31.266 -0.988 46.360 1.00 31.03 88 SER A C 1
ATOM 655 O O . SER A 1 88 ? -30.691 -2.076 46.388 1.00 31.03 88 SER A O 1
ATOM 657 N N . VAL A 1 89 ? -30.660 0.127 45.943 1.00 35.91 89 VAL A N 1
ATOM 658 C CA . VAL A 1 89 ? -29.358 0.145 45.240 1.00 35.91 89 VAL A CA 1
ATOM 659 C C . VAL A 1 89 ? -28.236 -0.535 46.039 1.00 35.91 89 VAL A C 1
ATOM 661 O O . VAL A 1 89 ? -27.475 -1.317 45.480 1.00 35.91 89 VAL A O 1
ATOM 664 N N . PHE A 1 90 ? -28.190 -0.373 47.369 1.00 30.77 90 PHE A N 1
ATOM 665 C CA . PHE A 1 90 ? -27.211 -1.067 48.229 1.00 30.77 90 PHE A CA 1
ATOM 666 C C . PHE A 1 90 ? -27.312 -2.604 48.184 1.00 30.77 90 PHE A C 1
ATOM 668 O O . PHE A 1 90 ? -26.317 -3.292 48.416 1.00 30.77 90 PHE A O 1
ATOM 675 N N . HIS A 1 91 ? -28.490 -3.156 47.883 1.00 29.78 91 HIS A N 1
ATOM 676 C CA . HIS A 1 91 ? -28.688 -4.592 47.663 1.00 29.78 91 HIS A CA 1
ATOM 677 C C . HIS A 1 91 ? -28.394 -5.037 46.224 1.00 29.78 91 HIS A C 1
ATOM 679 O O . HIS A 1 91 ? -28.240 -6.235 46.005 1.00 29.78 91 HIS A O 1
ATOM 685 N N . THR A 1 92 ? -28.311 -4.095 45.280 1.00 37.34 92 THR A N 1
ATOM 686 C CA . THR A 1 92 ? -28.008 -4.355 43.863 1.00 37.34 92 THR A CA 1
ATOM 687 C C . THR A 1 92 ? -26.491 -4.380 43.686 1.00 37.34 92 THR A C 1
ATOM 689 O O . THR A 1 92 ? -25.940 -5.455 43.491 1.00 37.34 92 THR A O 1
ATOM 692 N N . LEU A 1 93 ? -25.796 -3.289 44.041 1.00 40.53 93 LEU A N 1
ATOM 693 C CA . LEU A 1 93 ? -24.325 -3.202 44.020 1.00 40.53 93 LEU A CA 1
ATOM 694 C C . LEU A 1 93 ? -23.637 -4.364 44.764 1.00 40.53 93 LEU A C 1
ATOM 696 O O . LEU A 1 93 ? -22.611 -4.879 44.331 1.00 40.53 93 LEU A O 1
ATOM 700 N N . SER A 1 94 ? -24.203 -4.824 45.888 1.00 42.44 94 SER A N 1
ATOM 701 C CA . SER A 1 94 ? -23.654 -5.956 46.660 1.00 42.44 94 SER A CA 1
ATOM 702 C C . SER A 1 94 ? -24.010 -7.353 46.119 1.00 42.44 94 SER A C 1
ATOM 704 O O . SER A 1 94 ? -23.483 -8.351 46.626 1.00 42.44 94 SER A O 1
ATOM 706 N N . ALA A 1 95 ? -24.865 -7.437 45.098 1.00 47.91 95 ALA A N 1
ATOM 707 C CA . ALA A 1 95 ? -25.016 -8.587 44.211 1.00 47.91 95 ALA A CA 1
ATOM 708 C C . ALA A 1 95 ? -24.065 -8.470 43.006 1.00 47.91 95 ALA A C 1
ATOM 710 O O . ALA A 1 95 ? -23.380 -9.441 42.696 1.00 47.91 95 ALA A O 1
ATOM 711 N N . ASP A 1 96 ? -23.927 -7.281 42.417 1.00 60.66 96 ASP A N 1
ATOM 712 C CA . ASP A 1 96 ? -23.069 -7.027 41.253 1.00 60.66 96 ASP A CA 1
ATOM 713 C C . ASP A 1 96 ? -21.596 -7.320 41.577 1.00 60.66 96 ASP A C 1
ATOM 715 O O . ASP A 1 96 ? -20.940 -8.088 40.877 1.00 60.66 96 ASP A O 1
ATOM 719 N N . PHE A 1 97 ? -21.089 -6.835 42.717 1.00 66.62 97 PHE A N 1
ATOM 720 C CA . PHE A 1 97 ? -19.737 -7.165 43.192 1.00 66.62 97 PHE A CA 1
ATOM 721 C C . PHE A 1 97 ? -19.508 -8.671 43.409 1.00 66.62 97 PHE A C 1
ATOM 723 O O . PHE A 1 97 ? -18.379 -9.142 43.272 1.00 66.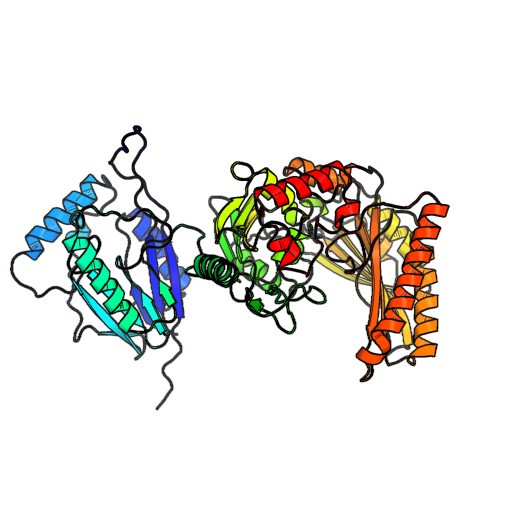62 97 PHE A O 1
ATOM 730 N N . ARG A 1 98 ? -20.556 -9.447 43.726 1.00 71.19 98 ARG A N 1
ATOM 731 C CA . ARG A 1 98 ? -20.455 -10.915 43.813 1.00 71.19 98 ARG A CA 1
ATOM 732 C C . ARG A 1 98 ? -20.421 -11.537 42.430 1.00 71.19 98 ARG A C 1
ATOM 734 O O . ARG A 1 98 ? -19.569 -12.377 42.192 1.00 71.19 98 ARG A O 1
ATOM 741 N N . PHE A 1 99 ? -21.298 -11.097 41.531 1.00 76.50 99 PHE A N 1
ATOM 742 C CA . PHE A 1 99 ? -21.315 -11.558 40.149 1.00 76.50 99 PHE A CA 1
ATOM 743 C C . PHE A 1 99 ? -19.961 -11.317 39.461 1.00 76.50 99 PHE A C 1
ATOM 745 O O . PHE A 1 99 ? -19.369 -12.260 38.942 1.00 76.50 99 PHE A O 1
ATOM 752 N N . TRP A 1 100 ? -19.413 -10.101 39.538 1.00 79.88 100 TRP A N 1
ATOM 753 C CA . TRP A 1 100 ? -18.095 -9.786 38.980 1.00 79.88 100 TRP A CA 1
ATOM 754 C C . TRP A 1 100 ? -16.956 -10.536 39.684 1.00 79.88 100 TRP A C 1
ATOM 756 O O . TRP A 1 100 ? -16.023 -10.983 39.020 1.00 79.88 100 TRP A O 1
ATOM 766 N N . GLY A 1 101 ? -17.032 -10.717 41.008 1.00 85.50 101 GLY A N 1
ATOM 767 C CA . GLY A 1 101 ? -16.050 -11.487 41.779 1.00 85.50 101 GLY A CA 1
ATOM 768 C C . GLY A 1 101 ? -16.056 -12.989 41.465 1.00 85.50 101 GLY A C 1
ATOM 769 O O . GLY A 1 101 ? -14.992 -13.602 41.406 1.00 85.50 101 GLY A O 1
ATOM 770 N N . ASP A 1 102 ? -17.229 -13.573 41.211 1.00 86.50 102 ASP A N 1
ATOM 771 C CA . ASP A 1 102 ? -17.384 -14.960 40.761 1.00 86.50 102 ASP A CA 1
ATOM 772 C C . ASP A 1 102 ? -16.950 -15.117 39.288 1.00 86.50 102 ASP A C 1
ATOM 774 O O . ASP A 1 102 ? -16.359 -16.140 38.931 1.00 86.50 102 ASP A O 1
ATOM 778 N N . LEU A 1 103 ? -17.191 -14.110 38.435 1.00 86.25 103 LEU A N 1
ATOM 779 C CA . LEU A 1 103 ? -16.821 -14.112 37.013 1.00 86.25 103 LEU A CA 1
ATOM 780 C C . LEU A 1 103 ? -15.317 -13.897 36.778 1.00 86.25 103 LEU A C 1
ATOM 782 O O . LEU A 1 103 ? -14.737 -14.535 35.896 1.00 86.25 103 LEU A O 1
ATOM 786 N N . PHE A 1 104 ? -14.673 -13.051 37.589 1.00 89.12 104 PHE A N 1
ATOM 787 C CA . PHE A 1 104 ? -13.237 -12.758 37.536 1.00 89.12 104 PHE A CA 1
ATOM 788 C C . PHE A 1 104 ? -12.549 -12.977 38.905 1.00 89.12 104 PHE A C 1
ATOM 790 O O . PHE A 1 104 ? -12.100 -12.015 39.543 1.00 89.12 104 PHE A O 1
ATOM 797 N N . PRO A 1 105 ? -12.413 -14.237 39.377 1.00 89.00 105 PRO A N 1
ATOM 798 C CA . PRO A 1 105 ? -11.928 -14.537 40.724 1.00 89.00 105 PRO A CA 1
ATOM 799 C C . PRO A 1 105 ? -10.563 -13.924 41.045 1.00 89.00 105 PRO A C 1
ATOM 801 O O . PRO A 1 105 ? -9.567 -14.190 40.372 1.00 89.00 105 PRO A O 1
ATOM 804 N N . GLY A 1 106 ? -10.519 -13.114 42.107 1.00 87.62 106 GLY A N 1
ATOM 805 C CA . GLY A 1 106 ? -9.303 -12.448 42.583 1.00 87.62 106 GLY A CA 1
ATOM 806 C C . GLY A 1 106 ? -8.802 -11.290 41.709 1.00 87.62 106 GLY A C 1
ATOM 807 O O . GLY A 1 106 ? -7.679 -10.841 41.922 1.00 87.62 106 GLY A O 1
ATOM 808 N N . GLN A 1 107 ? -9.597 -10.821 40.740 1.00 86.25 107 GLN A N 1
ATOM 809 C CA . GLN A 1 107 ? -9.254 -9.694 39.859 1.00 86.25 107 GLN A CA 1
ATOM 810 C C . GLN A 1 107 ? -10.108 -8.438 40.095 1.00 86.25 107 GLN A C 1
ATOM 812 O O . GLN A 1 107 ? -9.801 -7.396 39.522 1.00 86.25 107 GLN A O 1
ATOM 817 N N . ILE A 1 108 ? -11.163 -8.524 40.911 1.00 84.44 108 ILE A N 1
ATOM 818 C CA . ILE A 1 108 ? -11.992 -7.386 41.331 1.00 84.44 108 ILE A CA 1
ATOM 819 C C . ILE A 1 108 ? -11.494 -6.892 42.691 1.00 84.44 108 ILE A C 1
ATOM 821 O O . ILE A 1 108 ? -11.315 -7.694 43.608 1.00 84.44 108 ILE A O 1
ATOM 825 N N . ASP A 1 109 ? -11.286 -5.583 42.833 1.00 76.88 109 ASP A N 1
ATOM 826 C CA . ASP A 1 109 ? -10.913 -4.978 44.114 1.00 76.88 109 ASP A CA 1
ATOM 827 C C . ASP A 1 109 ? -12.163 -4.739 44.979 1.00 76.88 109 ASP A C 1
ATOM 829 O O . ASP A 1 109 ? -13.013 -3.909 44.643 1.00 76.88 109 ASP A O 1
ATOM 833 N N . GLU A 1 110 ? -12.262 -5.459 46.102 1.00 69.56 110 GLU A N 1
ATOM 834 C CA . GLU A 1 110 ? -13.347 -5.334 47.086 1.00 69.56 110 GLU A CA 1
ATOM 835 C C . GLU A 1 110 ? -13.457 -3.913 47.672 1.00 69.56 110 GLU A C 1
ATOM 837 O O . GLU A 1 110 ? -14.550 -3.488 48.049 1.00 69.56 110 GLU A O 1
ATOM 842 N N . ASP A 1 111 ? -12.364 -3.141 47.718 1.00 67.44 111 ASP A N 1
ATOM 843 C CA . ASP A 1 111 ? -12.380 -1.770 48.238 1.00 67.44 111 ASP A CA 1
ATOM 844 C C . ASP A 1 111 ? -13.081 -0.776 47.293 1.00 67.44 111 ASP A C 1
ATOM 846 O O . ASP A 1 111 ? -13.540 0.278 47.748 1.00 67.44 111 ASP A O 1
ATOM 850 N N . SER A 1 112 ? -13.278 -1.139 46.018 1.00 63.88 112 SER A N 1
ATOM 851 C CA . SER A 1 112 ? -14.052 -0.356 45.037 1.00 63.88 112 SER A CA 1
ATOM 852 C C . SER A 1 112 ? -15.497 -0.122 45.488 1.00 63.88 112 SER A C 1
ATOM 854 O O . SER A 1 112 ? -16.092 0.903 45.159 1.00 63.88 112 SER A O 1
ATOM 856 N N . SER A 1 113 ? -16.054 -1.010 46.324 1.00 58.59 113 SER A N 1
ATOM 857 C CA . SER A 1 113 ? -17.408 -0.884 46.883 1.00 58.59 113 SER A CA 1
ATOM 858 C C . SER A 1 113 ? -17.581 0.305 47.849 1.00 58.59 113 SER A C 1
ATOM 860 O O . SER A 1 113 ? -18.642 0.462 48.458 1.00 58.59 113 SER A O 1
ATOM 862 N N . LYS A 1 114 ? -16.521 1.093 48.073 1.00 59.41 114 LYS A N 1
ATOM 863 C CA . LYS A 1 114 ? -16.483 2.292 48.926 1.00 59.41 114 LYS A CA 1
ATOM 864 C C . LYS A 1 114 ? -16.514 3.592 48.114 1.00 59.41 114 LYS A C 1
ATOM 866 O O . LYS A 1 114 ? -16.567 4.667 48.713 1.00 59.41 114 LYS A O 1
ATOM 871 N N . ILE A 1 115 ? -16.454 3.509 46.782 1.00 61.84 115 ILE A N 1
ATOM 872 C CA . ILE A 1 115 ? -16.575 4.664 45.889 1.00 61.84 115 ILE A CA 1
ATOM 873 C C . ILE A 1 115 ? -18.010 5.200 45.982 1.00 61.84 115 ILE A C 1
ATOM 875 O O . ILE A 1 115 ? -18.976 4.441 45.956 1.00 61.84 115 ILE A O 1
ATOM 879 N N . LEU A 1 116 ? -18.147 6.518 46.138 1.00 57.34 116 LEU A N 1
ATOM 880 C CA . LEU A 1 116 ? -19.441 7.195 46.167 1.00 57.34 116 LEU A CA 1
ATOM 881 C C . LEU A 1 116 ? -19.742 7.762 44.783 1.00 57.34 116 LEU A C 1
ATOM 883 O O . LEU A 1 116 ? -19.093 8.715 44.352 1.00 57.34 116 LEU A O 1
ATOM 887 N N . GLU A 1 117 ? -20.741 7.195 44.117 1.00 62.75 117 GLU A N 1
ATOM 888 C CA . GLU A 1 117 ? -21.336 7.787 42.923 1.00 62.75 117 GLU A CA 1
ATOM 889 C C . GLU A 1 117 ? -22.240 8.973 43.287 1.00 62.75 117 GLU A C 1
ATOM 891 O O . GLU A 1 117 ? -22.907 8.983 44.327 1.00 62.75 117 GLU A O 1
ATOM 896 N N . TYR A 1 118 ? -22.279 9.971 42.404 1.00 64.62 118 TYR A N 1
ATOM 897 C CA . TYR A 1 118 ? -23.121 11.157 42.534 1.00 64.62 118 TYR A CA 1
ATOM 898 C C . TYR A 1 118 ? -23.953 11.317 41.254 1.00 64.62 118 TYR A C 1
ATOM 900 O O . TYR A 1 118 ? -23.378 11.284 40.166 1.00 64.62 118 TYR A O 1
ATOM 908 N N . PRO A 1 119 ? -25.283 11.505 41.342 1.00 67.44 119 PRO A N 1
ATOM 909 C CA . PRO A 1 119 ? -26.118 11.677 40.158 1.00 67.44 119 PRO A CA 1
ATOM 910 C C . PRO A 1 119 ? -25.776 12.988 39.436 1.00 67.44 119 PRO A C 1
ATOM 912 O O . PRO A 1 119 ? -25.585 14.022 40.079 1.00 67.44 119 PRO A O 1
ATOM 915 N N . LEU A 1 120 ? -25.747 12.962 38.100 1.00 69.88 120 LEU A N 1
ATOM 916 C CA . LEU A 1 120 ? -25.500 14.160 37.293 1.00 69.88 120 LEU A CA 1
ATOM 917 C C . LEU A 1 120 ? -26.591 15.218 37.492 1.00 69.88 120 LEU A C 1
ATOM 919 O O . LEU A 1 120 ? -27.765 14.988 37.191 1.00 69.88 120 LEU A O 1
ATOM 923 N N . GLU A 1 121 ? -26.196 16.429 37.884 1.00 74.56 121 GLU A N 1
ATOM 924 C CA . GLU A 1 121 ? -27.112 17.567 37.882 1.00 74.56 121 GLU A CA 1
ATOM 925 C C . GLU A 1 121 ? -27.589 17.865 36.450 1.00 74.56 121 GLU A C 1
ATOM 927 O O . GLU A 1 121 ? -26.802 18.139 35.544 1.00 74.56 121 GLU A O 1
ATOM 932 N N . ASN A 1 122 ? -28.909 17.842 36.240 1.00 78.25 122 ASN A N 1
ATOM 933 C CA . ASN A 1 122 ? -29.549 18.113 34.945 1.00 78.25 122 ASN A CA 1
ATOM 934 C C . ASN A 1 122 ? -29.067 17.197 33.795 1.00 78.25 122 ASN A C 1
ATOM 936 O O . ASN A 1 122 ? -29.062 17.624 32.636 1.00 78.25 122 ASN A O 1
ATOM 940 N N . ASN A 1 123 ? -28.640 15.964 34.103 1.00 84.69 123 ASN A N 1
ATOM 941 C CA . ASN A 1 123 ? -28.109 14.986 33.141 1.00 84.69 123 ASN A CA 1
ATOM 942 C C . ASN A 1 123 ? -27.010 15.572 32.227 1.00 84.69 123 ASN A C 1
ATOM 944 O O . ASN A 1 123 ? -26.932 15.252 31.042 1.00 84.69 123 ASN A O 1
ATOM 948 N N . THR A 1 124 ? -26.191 16.489 32.748 1.00 84.81 124 THR A N 1
ATOM 949 C CA . THR A 1 124 ? -25.168 17.198 31.971 1.00 84.81 124 THR A CA 1
ATOM 950 C C . THR A 1 124 ? -23.846 17.184 32.727 1.00 84.81 124 THR A C 1
ATOM 952 O O . THR A 1 124 ? -23.813 17.488 33.916 1.00 84.81 124 THR A O 1
ATOM 955 N N . LEU A 1 125 ? -22.755 16.878 32.027 1.00 87.25 125 LEU A N 1
ATOM 956 C CA . LEU A 1 125 ? -21.389 17.058 32.518 1.00 87.25 125 LEU A CA 1
ATOM 957 C C . LEU A 1 125 ? -20.635 18.044 31.621 1.00 87.25 125 LEU A C 1
ATOM 959 O O . LEU A 1 125 ? -20.958 18.197 30.441 1.00 87.25 125 LEU A O 1
ATOM 963 N N . THR A 1 126 ? -19.656 18.745 32.187 1.00 88.62 126 THR A N 1
ATOM 964 C CA . THR A 1 126 ? -19.006 19.885 31.529 1.00 88.62 126 THR A CA 1
ATOM 965 C C . THR A 1 126 ? -17.509 19.651 31.405 1.00 88.62 126 THR A C 1
ATOM 967 O O . THR A 1 126 ? -16.854 19.381 32.406 1.00 88.62 126 THR A O 1
ATOM 970 N N . VAL A 1 127 ? -16.965 19.823 30.199 1.00 89.56 127 VAL A N 1
ATOM 971 C CA . VAL A 1 127 ? -15.513 19.854 29.945 1.00 89.56 127 VAL A CA 1
ATOM 972 C C . VAL A 1 127 ? -15.188 21.198 29.302 1.00 89.56 127 VAL A C 1
ATOM 974 O O . VAL A 1 127 ? -15.680 21.486 28.211 1.00 89.56 127 VAL A O 1
ATOM 977 N N . GLU A 1 128 ? -14.431 22.058 29.989 1.00 88.00 128 GLU A N 1
ATOM 978 C CA . GLU A 1 128 ? -14.037 23.399 29.510 1.00 88.00 128 GLU A CA 1
ATOM 979 C C . GLU A 1 128 ? -15.188 24.280 28.974 1.00 88.00 128 GLU A C 1
ATOM 981 O O . GLU A 1 128 ? -15.037 25.055 28.027 1.00 88.00 128 GLU A O 1
ATOM 986 N N . GLY A 1 129 ? -16.373 24.161 29.579 1.00 88.31 129 GLY A N 1
ATOM 987 C CA . GLY A 1 129 ? -17.570 24.913 29.187 1.00 88.31 129 GLY A CA 1
ATOM 988 C C . GLY A 1 129 ? -18.382 24.307 28.035 1.00 88.31 129 GLY A C 1
ATOM 989 O O . GLY A 1 129 ? -19.390 24.896 27.640 1.00 88.31 129 GLY A O 1
ATOM 990 N N . HIS A 1 130 ? -18.003 23.136 27.515 1.00 92.25 130 HIS A N 1
ATOM 991 C CA . HIS A 1 130 ? -18.862 22.330 26.643 1.00 92.25 130 HIS A CA 1
ATOM 992 C C . HIS A 1 130 ? -19.773 21.427 27.465 1.00 92.25 130 HIS A C 1
ATOM 994 O O . HIS A 1 130 ? -19.296 20.678 28.312 1.00 92.25 130 HIS A O 1
ATOM 1000 N N . ASN A 1 131 ? -21.070 21.446 27.157 1.00 92.31 131 ASN A N 1
ATOM 1001 C CA . ASN A 1 131 ? -22.067 20.596 27.805 1.00 92.31 131 ASN A CA 1
ATOM 1002 C C . ASN A 1 131 ? -22.185 19.251 27.074 1.00 92.31 131 ASN A C 1
ATOM 1004 O O . ASN A 1 131 ? -22.713 19.194 25.958 1.00 92.31 131 ASN A O 1
ATOM 1008 N N . LEU A 1 132 ? -21.746 18.179 27.726 1.00 91.75 132 LEU A N 1
ATOM 1009 C CA . LEU A 1 132 ? -21.939 16.791 27.319 1.00 91.75 132 LEU A CA 1
ATOM 1010 C C . LEU A 1 132 ? -23.212 16.276 28.010 1.00 91.75 132 LEU A C 1
ATOM 1012 O O . LEU A 1 132 ? -23.400 16.488 29.207 1.00 91.75 132 LEU A O 1
ATOM 1016 N N . LYS A 1 133 ? -24.122 15.658 27.255 1.00 92.44 133 LYS A N 1
ATOM 1017 C CA . LYS A 1 133 ? -25.489 15.350 27.698 1.00 92.44 133 LYS A CA 1
ATOM 1018 C C . LYS A 1 133 ? -25.683 13.853 27.884 1.00 92.44 133 LYS A C 1
ATOM 1020 O O . LYS A 1 133 ? -25.621 13.116 26.904 1.00 92.44 133 LYS A O 1
ATOM 1025 N N . ALA A 1 134 ? -25.979 13.436 29.107 1.00 90.38 134 ALA A N 1
ATOM 1026 C CA . ALA A 1 134 ? -26.434 12.087 29.400 1.00 90.38 134 ALA A CA 1
ATOM 1027 C C . ALA A 1 134 ? -27.913 11.927 29.011 1.00 90.38 134 ALA A C 1
ATOM 1029 O O . ALA A 1 134 ? -28.728 12.837 29.202 1.00 90.38 134 ALA A O 1
ATOM 1030 N N . ALA A 1 135 ? -28.268 10.763 28.482 1.00 89.50 135 ALA A N 1
ATOM 1031 C CA . ALA A 1 135 ? -29.632 10.405 28.120 1.00 89.50 135 ALA A CA 1
ATOM 1032 C C . ALA A 1 135 ? -29.925 8.981 28.601 1.00 89.50 135 ALA A C 1
ATOM 1034 O O . ALA A 1 135 ? -29.292 8.039 28.138 1.00 89.50 135 ALA A O 1
ATOM 1035 N N . ASN A 1 136 ? -30.866 8.833 29.538 1.00 87.75 136 ASN A N 1
ATOM 1036 C CA . ASN A 1 136 ? -31.351 7.528 29.993 1.00 87.75 136 ASN A CA 1
ATOM 1037 C C . ASN A 1 136 ? -32.331 6.953 28.960 1.00 87.75 136 ASN A C 1
ATOM 1039 O O . ASN A 1 136 ? -33.197 7.677 28.463 1.00 87.75 136 ASN A O 1
ATOM 1043 N N . VAL A 1 137 ? -32.167 5.669 28.642 1.00 87.94 137 VAL A N 1
ATOM 1044 C CA . VAL A 1 137 ? -32.913 4.958 27.592 1.00 87.94 137 VAL A CA 1
ATOM 1045 C C . VAL A 1 137 ? -33.699 3.743 28.102 1.00 87.94 137 VAL A C 1
ATOM 1047 O O . VAL A 1 137 ? -34.307 3.023 27.313 1.00 87.94 137 VAL A O 1
ATOM 1050 N N . GLY A 1 138 ? -33.738 3.522 29.417 1.00 86.69 138 GLY A N 1
ATOM 1051 C CA . GLY A 1 138 ? -34.480 2.426 30.039 1.00 86.69 138 GLY A CA 1
ATOM 1052 C C . GLY A 1 138 ? -33.683 1.127 30.145 1.00 86.69 138 GLY A C 1
ATOM 1053 O O . GLY A 1 138 ? -33.125 0.867 31.206 1.00 86.69 138 GLY A O 1
ATOM 1054 N N . HIS A 1 139 ? -33.689 0.305 29.092 1.00 88.00 139 HIS A N 1
ATOM 1055 C CA . HIS A 1 139 ? -33.203 -1.082 29.123 1.00 88.00 139 HIS A CA 1
ATOM 1056 C C . HIS A 1 139 ? -32.523 -1.480 27.803 1.00 88.00 139 HIS A C 1
ATOM 1058 O O . HIS A 1 139 ? -33.023 -1.150 26.724 1.00 88.00 139 HIS A O 1
ATOM 1064 N N . THR A 1 140 ? -31.415 -2.218 27.892 1.00 89.81 140 THR A N 1
ATOM 1065 C CA . THR A 1 140 ? -30.640 -2.761 26.763 1.00 89.81 140 THR A CA 1
ATOM 1066 C C . THR A 1 140 ? -30.381 -4.260 26.973 1.00 89.81 140 THR A C 1
ATOM 1068 O O . THR A 1 140 ? -31.313 -5.065 26.977 1.00 89.81 140 THR A O 1
ATOM 1071 N N . ASP A 1 141 ? -29.120 -4.641 27.135 1.00 84.19 141 ASP A N 1
ATOM 1072 C CA . ASP A 1 141 ? -28.606 -5.865 27.742 1.00 84.19 141 ASP A CA 1
ATOM 1073 C C . ASP A 1 141 ? -28.708 -5.880 29.275 1.00 84.19 141 ASP A C 1
ATOM 1075 O O . ASP A 1 141 ? -28.710 -6.972 29.844 1.00 84.19 141 ASP A O 1
ATOM 1079 N N . THR A 1 142 ? -28.831 -4.707 29.908 1.00 82.81 142 THR A N 1
ATOM 1080 C CA . THR A 1 142 ? -29.117 -4.499 31.338 1.00 82.81 142 THR A CA 1
ATOM 1081 C C . THR A 1 142 ? -30.101 -3.331 31.553 1.00 82.81 142 THR A C 1
ATOM 1083 O O . THR A 1 142 ? -30.576 -2.716 30.594 1.00 82.81 142 THR A O 1
ATOM 1086 N N . ASP A 1 143 ? -30.468 -3.055 32.805 1.00 82.06 143 ASP A N 1
ATOM 1087 C CA . ASP A 1 143 ? -31.364 -1.963 33.205 1.00 82.06 143 ASP A CA 1
ATOM 1088 C C . ASP A 1 143 ? -30.614 -0.639 33.453 1.00 82.06 143 ASP A C 1
ATOM 1090 O O . ASP A 1 143 ? -29.448 -0.605 33.833 1.00 82.06 143 ASP A O 1
ATOM 1094 N N . CYS A 1 144 ? -31.348 0.473 33.354 1.00 77.88 144 CYS A N 1
ATOM 1095 C CA . CYS A 1 144 ? -30.913 1.840 33.681 1.00 77.88 144 CYS A CA 1
ATOM 1096 C C . CYS A 1 144 ? -29.868 2.459 32.737 1.00 77.88 144 CYS A C 1
ATOM 1098 O O . CYS A 1 144 ? -29.350 3.542 33.032 1.00 77.88 144 CYS A O 1
ATOM 1100 N N . THR A 1 145 ? -29.633 1.831 31.583 1.00 83.31 145 THR A N 1
ATOM 1101 C CA . THR A 1 145 ? -28.660 2.240 30.565 1.00 83.31 145 THR A CA 1
ATOM 1102 C C . THR A 1 145 ? -28.838 3.687 30.110 1.00 83.31 145 THR A C 1
ATOM 1104 O O . THR A 1 145 ? -29.948 4.227 29.995 1.00 83.31 145 THR A O 1
ATOM 1107 N N . THR A 1 146 ? -27.711 4.319 29.801 1.00 88.38 146 THR A N 1
ATOM 1108 C CA . THR A 1 146 ? -27.621 5.689 29.305 1.00 88.38 146 THR A CA 1
ATOM 1109 C C . THR A 1 146 ? -26.594 5.802 28.177 1.00 88.38 146 THR A C 1
ATOM 1111 O O . THR A 1 146 ? -25.695 4.976 28.064 1.00 88.38 146 THR A O 1
ATOM 1114 N N . PHE A 1 147 ? -26.669 6.869 27.381 1.00 90.75 147 PHE A N 1
ATOM 1115 C CA . PHE A 1 147 ? -25.571 7.285 26.501 1.00 90.75 147 PHE A CA 1
ATOM 1116 C C . PHE A 1 147 ? -25.166 8.734 26.750 1.00 90.75 147 PHE A C 1
ATOM 1118 O O . PHE A 1 147 ? -25.960 9.534 27.254 1.00 90.75 147 PHE A O 1
ATOM 1125 N N . LEU A 1 148 ? -23.940 9.084 26.356 1.00 92.00 148 LEU A N 1
ATOM 1126 C CA . LEU A 1 148 ? -23.409 10.439 26.458 1.00 92.00 148 LEU A CA 1
ATOM 1127 C C . LEU A 1 148 ? -23.227 11.066 25.072 1.00 92.00 148 LEU A C 1
ATOM 1129 O O . LEU A 1 148 ? -22.339 10.691 24.307 1.00 92.00 148 LEU A O 1
ATOM 1133 N N . TYR A 1 149 ? -24.043 12.073 24.767 1.00 94.69 149 TYR A N 1
ATOM 1134 C CA . TYR A 1 149 ? -23.918 12.873 23.553 1.00 94.69 149 TYR A CA 1
ATOM 1135 C C . TYR A 1 149 ? -23.009 14.088 23.771 1.00 94.69 149 TYR A C 1
ATOM 1137 O O . TYR A 1 149 ? -23.191 14.861 24.714 1.00 94.69 149 TYR A O 1
ATOM 1145 N N . VAL A 1 150 ? -22.065 14.299 22.856 1.00 94.38 150 VAL A N 1
ATOM 1146 C CA . VAL A 1 150 ? -21.085 15.391 22.843 1.00 94.38 150 VAL A CA 1
ATOM 1147 C C . VAL A 1 150 ? -21.377 16.298 21.635 1.00 94.38 150 VAL A C 1
ATOM 1149 O O . VAL A 1 150 ? -20.852 16.060 20.543 1.00 94.38 150 VAL A O 1
ATOM 1152 N N . PRO A 1 151 ? -22.192 17.366 21.785 1.00 94.12 151 PRO A N 1
ATOM 1153 C CA . PRO A 1 151 ? -22.639 18.186 20.654 1.00 94.12 151 PRO A CA 1
ATOM 1154 C C . PRO A 1 151 ? -21.493 18.865 19.894 1.00 94.12 151 PRO A C 1
ATOM 1156 O O . PRO A 1 151 ? -21.589 19.073 18.690 1.00 94.12 151 PRO A O 1
ATOM 1159 N N . ALA A 1 152 ? -20.397 19.190 20.586 1.00 90.06 152 ALA A N 1
ATOM 1160 C CA . ALA A 1 152 ? -19.215 19.825 20.001 1.00 90.06 152 ALA A CA 1
ATOM 1161 C C . ALA A 1 152 ? -18.406 18.901 19.068 1.00 90.06 152 ALA A C 1
ATOM 1163 O O . ALA A 1 152 ? -17.610 19.394 18.272 1.00 90.06 152 ALA A O 1
ATOM 1164 N N . LEU A 1 153 ? -18.618 17.583 19.156 1.00 85.75 153 LEU A N 1
ATOM 1165 C CA . LEU A 1 153 ? -18.015 16.563 18.289 1.00 85.75 153 LEU A CA 1
ATOM 1166 C C . LEU A 1 153 ? -19.052 15.870 17.381 1.00 85.75 153 LEU A C 1
ATOM 1168 O O . LEU A 1 153 ? -18.677 15.048 16.552 1.00 85.75 153 LEU A O 1
ATOM 1172 N N . ASN A 1 154 ? -20.345 16.187 17.548 1.00 87.81 154 ASN A N 1
ATOM 1173 C CA . ASN A 1 154 ? -21.488 15.459 16.983 1.00 87.81 154 ASN A CA 1
ATOM 1174 C C . ASN A 1 154 ? -21.363 13.928 17.155 1.00 87.81 154 ASN A C 1
ATOM 1176 O O . ASN A 1 154 ? -21.474 13.148 16.204 1.00 87.81 154 ASN A O 1
ATOM 1180 N N . LEU A 1 155 ? -21.066 13.534 18.395 1.00 91.44 155 LEU A N 1
ATOM 1181 C CA . LEU A 1 155 ? -20.608 12.210 18.809 1.00 91.44 155 LEU A CA 1
ATOM 1182 C C . LEU A 1 155 ? -21.518 11.660 19.913 1.00 91.44 155 LEU A C 1
ATOM 1184 O O . LEU A 1 155 ? -21.777 12.380 20.874 1.00 91.44 155 LEU A O 1
ATOM 1188 N N . SER A 1 156 ? -21.920 10.393 19.834 1.00 93.50 156 SER A N 1
ATOM 1189 C CA . SER A 1 156 ? -22.494 9.656 20.971 1.00 93.50 156 SER A CA 1
ATOM 1190 C C . SER A 1 156 ? -21.528 8.567 21.436 1.00 93.50 156 SER A C 1
ATOM 1192 O O . SER A 1 156 ? -21.146 7.713 20.639 1.00 93.50 156 SER A O 1
ATOM 1194 N N . VAL A 1 157 ? -21.172 8.564 22.723 1.00 91.88 157 VAL A N 1
ATOM 1195 C CA . VAL A 1 157 ? -20.637 7.370 23.399 1.00 91.88 157 VAL A CA 1
ATOM 1196 C C . VAL A 1 157 ? -21.849 6.585 23.882 1.00 91.88 157 VAL A C 1
ATOM 1198 O O . VAL A 1 157 ? -22.590 7.070 24.737 1.00 91.88 157 VAL A O 1
ATOM 1201 N N . ALA A 1 158 ? -22.117 5.447 23.249 1.00 90.31 158 ALA A N 1
ATOM 1202 C CA . ALA A 1 158 ? -23.402 4.759 23.312 1.00 90.31 158 ALA A CA 1
ATOM 1203 C C . ALA A 1 158 ? -23.609 3.903 24.568 1.00 90.31 158 ALA A C 1
ATOM 1205 O O . ALA A 1 158 ? -24.730 3.441 24.775 1.00 90.31 158 ALA A O 1
ATOM 1206 N N . GLY A 1 159 ? -22.557 3.658 25.358 1.00 85.06 159 GLY A N 1
ATOM 1207 C CA . GLY A 1 159 ? -22.590 2.600 26.363 1.00 85.06 159 GLY A CA 1
ATOM 1208 C C . GLY A 1 159 ? -22.923 1.264 25.701 1.00 85.06 159 GLY A C 1
ATOM 1209 O O . GLY A 1 159 ? -22.543 1.005 24.551 1.00 85.06 159 GLY A O 1
ATOM 1210 N N . ASP A 1 160 ? -23.746 0.484 26.389 1.00 85.00 160 ASP A N 1
ATOM 1211 C CA . ASP A 1 160 ? -24.182 -0.843 25.953 1.00 85.00 160 ASP A CA 1
ATOM 1212 C C . ASP A 1 160 ? -25.434 -0.825 25.047 1.00 85.00 160 ASP A C 1
ATOM 1214 O O . ASP A 1 160 ? -26.007 -1.859 24.705 1.00 85.00 160 ASP A O 1
ATOM 1218 N N . ILE A 1 161 ? -25.855 0.356 24.568 1.00 90.69 161 ILE A N 1
ATOM 1219 C CA . ILE A 1 161 ? -26.913 0.463 23.546 1.00 90.69 161 ILE A CA 1
ATOM 1220 C C . ILE A 1 161 ? -26.423 -0.081 22.196 1.00 90.69 161 ILE A C 1
ATOM 1222 O O . ILE A 1 161 ? -27.203 -0.687 21.458 1.00 90.69 161 ILE A O 1
ATOM 1226 N N . VAL A 1 162 ? -25.149 0.154 21.854 1.00 89.31 162 VAL A N 1
ATOM 1227 C CA . VAL A 1 162 ? -24.573 -0.142 20.534 1.00 89.31 162 VAL A CA 1
ATOM 1228 C C . VAL A 1 162 ? -23.311 -0.982 20.681 1.00 89.31 162 VAL A C 1
ATOM 1230 O O . VAL A 1 162 ? -22.363 -0.605 21.360 1.00 89.31 162 VAL A O 1
ATOM 1233 N N . TYR A 1 163 ? -23.289 -2.096 19.959 1.00 85.62 163 TYR A N 1
ATOM 1234 C CA . TYR A 1 163 ? -22.226 -3.093 19.965 1.00 85.62 163 TYR A CA 1
ATOM 1235 C C . TYR A 1 163 ? -21.613 -3.227 18.564 1.00 85.62 163 TYR A C 1
ATOM 1237 O O . TYR A 1 163 ? -22.343 -3.246 17.571 1.00 85.62 163 TYR A O 1
ATOM 1245 N N . ASN A 1 164 ? -20.283 -3.333 18.463 1.00 77.56 164 ASN A N 1
ATOM 1246 C CA . ASN A 1 164 ? -19.566 -3.291 17.183 1.00 77.56 164 ASN A CA 1
ATOM 1247 C C . ASN A 1 164 ? -18.743 -4.577 16.916 1.00 77.56 164 ASN A C 1
ATOM 1249 O O . ASN A 1 164 ? -17.631 -4.750 17.415 1.00 77.56 164 ASN A O 1
ATOM 1253 N N . ASP A 1 165 ? -19.316 -5.483 16.114 1.00 75.88 165 ASP A N 1
ATOM 1254 C CA . ASP A 1 165 ? -18.748 -6.782 15.692 1.00 75.88 165 ASP A CA 1
ATOM 1255 C C . ASP A 1 165 ? -18.277 -7.699 16.845 1.00 75.88 165 ASP A C 1
ATOM 1257 O O . ASP A 1 165 ? -17.196 -8.292 16.828 1.00 75.88 165 ASP A O 1
ATOM 1261 N N . VAL A 1 166 ? -19.106 -7.805 17.888 1.00 79.56 166 VAL A N 1
ATOM 1262 C CA . VAL A 1 166 ? -18.894 -8.670 19.062 1.00 79.56 166 VAL A CA 1
ATOM 1263 C C . VAL A 1 166 ? -20.197 -9.363 19.479 1.00 79.56 166 VAL A C 1
ATOM 1265 O O . VAL A 1 166 ? -21.292 -8.949 19.099 1.00 79.56 166 VAL A O 1
ATOM 1268 N N . HIS A 1 167 ? -20.092 -10.435 20.267 1.00 79.94 167 HIS A N 1
ATOM 1269 C CA . HIS A 1 167 ? -21.253 -11.200 20.724 1.00 79.94 167 HIS A CA 1
ATOM 1270 C C . HIS A 1 167 ? -21.891 -10.578 21.977 1.00 79.94 167 HIS A C 1
ATOM 1272 O O . HIS A 1 167 ? -21.384 -10.764 23.079 1.00 79.94 167 HIS A O 1
ATOM 1278 N N . MET A 1 168 ? -23.014 -9.878 21.795 1.00 81.56 168 MET A N 1
ATOM 1279 C CA . MET A 1 168 ? -23.785 -9.220 22.861 1.00 81.56 168 MET A CA 1
ATOM 1280 C C . MET A 1 168 ? -24.229 -10.190 23.968 1.00 81.56 168 MET A C 1
ATOM 1282 O O . MET A 1 168 ? -24.793 -11.254 23.688 1.00 81.56 168 MET A O 1
ATOM 1286 N N . ARG A 1 169 ? -24.065 -9.799 25.238 1.00 77.06 169 ARG A N 1
ATOM 1287 C CA . ARG A 1 169 ? -24.469 -10.611 26.398 1.00 77.06 169 ARG A CA 1
ATOM 1288 C C . ARG A 1 169 ? -25.959 -10.443 26.728 1.00 77.06 169 ARG A C 1
AT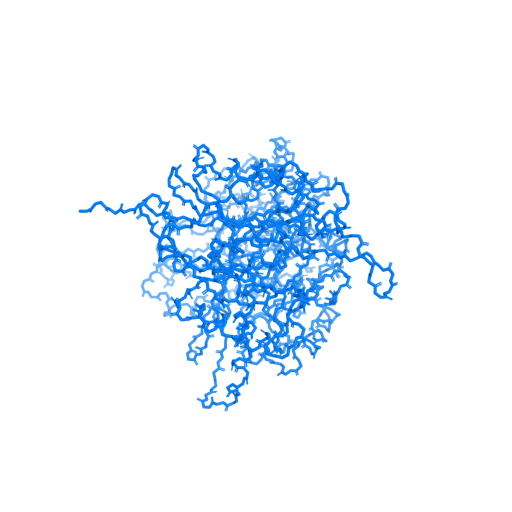OM 1290 O O . ARG A 1 169 ? -26.332 -9.774 27.681 1.00 77.06 169 ARG A O 1
ATOM 1297 N N . MET A 1 170 ? -26.824 -11.128 25.977 1.00 83.25 170 MET A N 1
ATOM 1298 C CA . MET A 1 170 ? -28.300 -11.047 26.068 1.00 83.25 170 MET A CA 1
ATOM 1299 C C . MET A 1 170 ? -28.941 -11.595 27.375 1.00 83.25 170 MET A C 1
ATOM 1301 O O . MET A 1 170 ? -30.107 -11.995 27.362 1.00 83.25 170 MET A O 1
ATOM 1305 N N . THR A 1 171 ? -28.206 -11.679 28.489 1.00 82.19 171 THR A N 1
ATOM 1306 C CA . THR A 1 171 ? -28.613 -12.398 29.713 1.00 82.19 171 THR A CA 1
ATOM 1307 C C . THR A 1 171 ? -29.819 -11.767 30.406 1.00 82.19 171 THR A C 1
ATOM 1309 O O . THR A 1 171 ? -30.729 -12.494 30.808 1.00 82.19 171 THR A O 1
ATOM 1312 N N . GLU A 1 172 ? -29.858 -10.437 30.519 1.00 83.69 172 GLU A N 1
ATOM 1313 C CA . GLU A 1 172 ? -30.952 -9.702 31.184 1.00 83.69 172 GLU A CA 1
ATOM 1314 C C . GLU A 1 172 ? -32.024 -9.239 30.179 1.00 83.69 172 GLU A C 1
ATOM 1316 O O . GLU A 1 172 ? -33.149 -8.922 30.564 1.00 83.69 172 GLU A O 1
ATOM 1321 N N . SER A 1 173 ? -31.734 -9.396 28.877 1.00 89.75 173 SER A N 1
ATOM 1322 C CA . SER A 1 173 ? -32.629 -9.144 27.737 1.00 89.75 173 SER A CA 1
ATOM 1323 C C . SER A 1 173 ? -33.158 -10.426 27.021 1.00 89.75 173 SER A C 1
ATOM 1325 O O . SER A 1 173 ? -33.207 -10.495 25.782 1.00 89.75 173 SER A O 1
ATOM 1327 N N . PRO A 1 174 ? -33.583 -11.502 27.735 1.00 90.12 174 PRO A N 1
ATOM 1328 C CA . PRO A 1 174 ? -33.919 -12.785 27.110 1.00 90.12 174 PRO A CA 1
ATOM 1329 C C . PRO A 1 174 ? -35.298 -12.779 26.431 1.00 90.12 174 PRO A C 1
ATOM 1331 O O . PRO A 1 174 ? -35.557 -13.575 25.521 1.00 90.12 174 PRO A O 1
ATOM 1334 N N . SER A 1 175 ? -36.206 -11.893 26.851 1.00 93.75 175 SER A N 1
ATOM 1335 C CA . SER A 1 175 ? -37.574 -11.814 26.325 1.00 93.75 175 SER A CA 1
ATOM 1336 C C . SER A 1 175 ? -37.658 -10.966 25.053 1.00 93.75 175 SER A C 1
ATOM 1338 O O . SER A 1 175 ? -36.790 -10.138 24.792 1.00 93.75 175 SER A O 1
ATOM 1340 N N . GLN A 1 176 ? -38.722 -11.140 24.259 1.00 93.19 176 GLN A N 1
ATOM 1341 C CA . GLN A 1 176 ? -38.925 -10.255 23.109 1.00 93.19 176 GLN A CA 1
ATOM 1342 C C . GLN A 1 176 ? -39.234 -8.818 23.544 1.00 93.19 176 GLN A C 1
ATOM 1344 O O . GLN A 1 176 ? -38.663 -7.912 22.962 1.00 93.19 176 GLN A O 1
ATOM 1349 N N . SER A 1 177 ? -40.022 -8.614 24.610 1.00 94.94 177 SER A N 1
ATOM 1350 C CA . SER A 1 177 ? -40.329 -7.265 25.116 1.00 94.94 177 SER A CA 1
ATOM 1351 C C . SER A 1 177 ? -39.066 -6.494 25.499 1.00 94.94 177 SER A C 1
ATOM 1353 O O . SER A 1 177 ? -38.944 -5.337 25.135 1.00 94.94 177 SER A O 1
ATOM 1355 N N . ALA A 1 178 ? -38.109 -7.152 26.160 1.00 90.56 178 ALA A N 1
ATOM 1356 C CA . ALA A 1 178 ? -36.835 -6.544 26.546 1.00 90.56 178 ALA A CA 1
ATOM 1357 C C . ALA A 1 178 ? -36.037 -6.047 25.324 1.00 90.56 178 ALA A C 1
ATOM 1359 O O . ALA A 1 178 ? -35.566 -4.914 25.295 1.00 90.56 178 ALA A O 1
ATOM 1360 N N . ARG A 1 179 ? -35.991 -6.845 24.249 1.00 93.75 179 ARG A N 1
ATOM 1361 C CA . ARG A 1 179 ? -35.394 -6.426 22.970 1.00 93.75 179 ARG A CA 1
ATOM 1362 C C . ARG A 1 179 ? -36.227 -5.374 22.237 1.00 93.75 179 ARG A C 1
ATOM 1364 O O . ARG A 1 179 ? -35.659 -4.506 21.587 1.00 93.75 179 ARG A O 1
ATOM 1371 N N . ASP A 1 180 ? -37.552 -5.413 22.360 1.00 95.25 180 ASP A N 1
ATOM 1372 C CA . ASP A 1 180 ? -38.433 -4.364 21.846 1.00 95.25 180 ASP A CA 1
ATOM 1373 C C . ASP A 1 180 ? -38.229 -3.044 22.615 1.00 95.25 180 ASP A C 1
ATOM 1375 O O . ASP A 1 180 ? -38.523 -1.984 22.072 1.00 95.25 180 ASP A O 1
ATOM 1379 N N . ASP A 1 181 ? -37.765 -3.071 23.870 1.00 93.81 181 ASP A N 1
ATOM 1380 C CA . ASP A 1 181 ? -37.359 -1.899 24.659 1.00 93.81 181 ASP A CA 1
ATOM 1381 C C . ASP A 1 181 ? -35.942 -1.420 24.278 1.00 93.81 181 ASP A C 1
ATOM 1383 O O . ASP A 1 181 ? -35.770 -0.228 24.026 1.00 93.81 181 ASP A O 1
ATOM 1387 N N . TRP A 1 182 ? -34.980 -2.323 24.048 1.00 94.44 182 TRP A N 1
ATOM 1388 C CA . TRP A 1 182 ? -33.658 -1.990 23.478 1.00 94.44 182 TRP A CA 1
ATOM 1389 C C . TRP A 1 182 ? -33.773 -1.333 22.085 1.00 94.44 182 TRP A C 1
ATOM 1391 O O . TRP A 1 182 ? -33.080 -0.362 21.786 1.00 94.44 182 TRP A O 1
ATOM 1401 N N . ILE A 1 183 ? -34.716 -1.759 21.237 1.00 94.25 183 ILE A N 1
ATOM 1402 C CA . ILE A 1 183 ? -34.986 -1.074 19.957 1.00 94.25 183 ILE A CA 1
ATOM 1403 C C . ILE A 1 183 ? -35.405 0.393 20.183 1.00 94.25 183 ILE A C 1
ATOM 1405 O O . ILE A 1 183 ? -34.937 1.273 19.467 1.00 94.25 183 ILE A O 1
ATOM 1409 N N . LYS A 1 184 ? -36.179 0.700 21.235 1.00 95.56 184 LYS A N 1
ATOM 1410 C CA . LYS A 1 184 ? -36.528 2.092 21.591 1.00 95.56 184 LYS A CA 1
ATOM 1411 C C . LYS A 1 184 ? -35.324 2.871 22.131 1.00 95.56 184 LYS A C 1
ATOM 1413 O O . LYS A 1 184 ? -35.267 4.090 21.966 1.00 95.56 184 LYS A O 1
ATOM 1418 N N . ALA A 1 185 ? -34.360 2.198 22.762 1.00 94.25 185 ALA A N 1
ATOM 1419 C CA . ALA A 1 185 ? -33.092 2.809 23.159 1.00 94.25 185 ALA A CA 1
ATOM 1420 C C . ALA A 1 185 ? -32.264 3.235 21.933 1.00 94.25 185 ALA A C 1
ATOM 1422 O O . ALA A 1 185 ? -31.732 4.347 21.910 1.00 94.25 185 ALA A O 1
ATOM 1423 N N . LEU A 1 186 ? -32.240 2.403 20.885 1.00 94.56 186 LEU A N 1
ATOM 1424 C CA . LEU A 1 186 ? -31.643 2.737 19.586 1.00 94.56 186 LEU A CA 1
ATOM 1425 C C . LEU A 1 186 ? -32.379 3.901 18.898 1.00 94.56 186 LEU A C 1
ATOM 1427 O O . LEU A 1 186 ? -31.721 4.875 18.537 1.00 94.56 186 LEU A O 1
ATOM 1431 N N . ASP A 1 187 ? -33.718 3.870 18.814 1.00 95.75 187 ASP A N 1
ATOM 1432 C CA . ASP A 1 187 ? -34.534 4.988 18.291 1.00 95.75 187 ASP A CA 1
ATOM 1433 C C . ASP A 1 187 ? -34.222 6.308 19.035 1.00 95.75 187 ASP A C 1
ATOM 1435 O O . ASP A 1 187 ? -34.135 7.392 18.447 1.00 95.75 187 ASP A O 1
ATOM 1439 N N . THR A 1 188 ? -34.034 6.227 20.358 1.00 94.94 188 THR A N 1
ATOM 1440 C CA . THR A 1 188 ? -33.727 7.385 21.211 1.00 94.94 188 THR A CA 1
ATOM 1441 C C . THR A 1 188 ? -32.325 7.932 20.936 1.00 94.94 188 THR A C 1
ATOM 1443 O O . THR A 1 188 ? -32.169 9.151 20.842 1.00 94.94 188 THR A O 1
ATOM 1446 N N . LEU A 1 189 ? -31.321 7.069 20.744 1.00 94.56 189 LEU A N 1
ATOM 1447 C CA . LEU A 1 189 ? -29.968 7.479 20.353 1.00 94.56 189 LEU A CA 1
ATOM 1448 C C . LEU A 1 189 ? -29.940 8.083 18.939 1.00 94.56 189 LEU A C 1
ATOM 1450 O O . LEU A 1 189 ? -29.322 9.133 18.742 1.00 94.56 189 LEU A O 1
ATOM 1454 N N . GLU A 1 190 ? -30.648 7.487 17.973 1.00 93.06 190 GLU A N 1
ATOM 1455 C CA . GLU A 1 190 ? -30.757 8.018 16.605 1.00 93.06 190 GLU A CA 1
ATOM 1456 C C . GLU A 1 190 ? -31.399 9.414 16.595 1.00 93.06 190 GLU A C 1
ATOM 1458 O O . GLU A 1 190 ? -30.948 10.298 15.865 1.00 93.06 190 GLU A O 1
ATOM 1463 N N . SER A 1 191 ? -32.382 9.669 17.470 1.00 95.88 191 SER A N 1
ATOM 1464 C CA . SER A 1 191 ? -33.074 10.966 17.552 1.00 95.88 191 SER A CA 1
ATOM 1465 C C . SER A 1 191 ? -32.168 12.170 17.872 1.00 95.88 191 SER A C 1
ATOM 1467 O O . SER A 1 191 ? -32.551 13.314 17.615 1.00 95.88 191 SER A O 1
ATOM 1469 N N . TYR A 1 192 ? -30.954 11.933 18.384 1.00 93.75 192 TYR A N 1
ATOM 1470 C CA . TYR A 1 192 ? -29.947 12.971 18.635 1.00 93.75 192 TYR A CA 1
ATOM 1471 C C . TYR A 1 192 ? -29.133 13.330 17.372 1.00 93.75 192 TYR A C 1
ATOM 1473 O O . TYR A 1 192 ? -28.402 14.321 17.383 1.00 93.75 192 TYR A O 1
ATOM 1481 N N . ASN A 1 193 ? -29.289 12.564 16.283 1.00 90.00 193 ASN A N 1
ATOM 1482 C CA . ASN A 1 193 ? -28.605 12.695 14.992 1.00 90.00 193 ASN A CA 1
ATOM 1483 C C . ASN A 1 193 ? -27.054 12.782 15.101 1.00 90.00 193 ASN A C 1
ATOM 1485 O O . ASN A 1 193 ? -26.441 13.673 14.495 1.00 90.00 193 ASN A O 1
ATOM 1489 N N . PRO A 1 194 ? -26.384 11.885 15.857 1.00 89.56 194 PRO A N 1
ATOM 1490 C CA . PRO A 1 194 ? -24.923 11.850 15.906 1.00 89.56 194 PRO A CA 1
ATOM 1491 C C . PRO A 1 194 ? -24.333 11.469 14.537 1.00 89.56 194 PRO A C 1
ATOM 1493 O O . PRO A 1 194 ? -24.871 10.620 13.833 1.00 89.56 194 PRO A O 1
ATOM 1496 N N . SER A 1 195 ? -23.196 12.062 14.158 1.00 78.94 195 SER A N 1
ATOM 1497 C CA . SER A 1 195 ? -22.426 11.630 12.973 1.00 78.94 195 SER A CA 1
ATOM 1498 C C . SER A 1 195 ? -21.381 10.562 13.288 1.00 78.94 195 SER A C 1
ATOM 1500 O O . SER A 1 195 ? -20.812 9.979 12.370 1.00 78.94 195 SER A O 1
ATOM 1502 N N . ILE A 1 196 ? -21.096 10.335 14.571 1.00 81.56 196 ILE A N 1
ATOM 1503 C CA . ILE A 1 196 ? -20.177 9.308 15.057 1.00 81.56 196 ILE A CA 1
ATOM 1504 C C . ILE A 1 196 ? -20.833 8.652 16.274 1.00 81.56 196 ILE A C 1
ATOM 1506 O O . ILE A 1 196 ? -21.308 9.350 17.171 1.00 81.56 196 ILE A O 1
ATOM 1510 N N . VAL A 1 197 ? -20.847 7.322 16.314 1.00 88.50 197 VAL A N 1
ATOM 1511 C CA . VAL A 1 197 ? -21.334 6.540 17.454 1.00 88.50 197 VAL A CA 1
ATOM 1512 C C . VAL A 1 197 ? -20.229 5.572 17.859 1.00 88.50 197 VAL A C 1
ATOM 1514 O O . VAL A 1 197 ? -19.786 4.778 17.032 1.00 88.50 197 VAL A O 1
ATOM 1517 N N . ILE A 1 198 ? -19.772 5.665 19.106 1.00 86.06 198 ILE A N 1
ATOM 1518 C CA . ILE A 1 198 ? -18.839 4.710 19.715 1.00 86.06 198 ILE A CA 1
ATOM 1519 C C . ILE A 1 198 ? -19.679 3.729 20.524 1.00 86.06 198 ILE A C 1
ATOM 1521 O O . ILE A 1 198 ? -20.387 4.156 21.434 1.00 86.06 198 ILE A O 1
ATOM 1525 N N . GLY A 1 199 ? -19.602 2.440 20.205 1.00 86.56 199 GLY A N 1
ATOM 1526 C CA . GLY A 1 199 ? -20.099 1.390 21.092 1.00 86.56 199 GLY A CA 1
ATOM 1527 C C . GLY A 1 199 ? -19.054 1.067 22.154 1.00 86.56 199 GLY A C 1
ATOM 1528 O O . GLY A 1 199 ? -17.885 0.892 21.806 1.00 86.56 199 GLY A O 1
ATOM 1529 N N . SER A 1 200 ? -19.449 0.949 23.424 1.00 80.75 200 SER A N 1
ATOM 1530 C CA . SER A 1 200 ? -18.501 0.638 24.510 1.00 80.75 200 SER A CA 1
ATOM 1531 C C . SER A 1 200 ? -17.995 -0.816 24.465 1.00 80.75 200 SER A C 1
ATOM 1533 O O . SER A 1 200 ? -17.091 -1.191 25.207 1.00 80.75 200 SER A O 1
ATOM 1535 N N . HIS A 1 201 ? -18.477 -1.616 23.507 1.00 85.50 201 HIS A N 1
ATOM 1536 C CA . HIS A 1 201 ? -17.992 -2.958 23.194 1.00 85.50 201 HIS A CA 1
ATOM 1537 C C . HIS A 1 201 ? -17.741 -3.136 21.681 1.00 85.50 201 HIS A C 1
ATOM 1539 O O . HIS A 1 201 ? -18.676 -3.164 20.877 1.00 85.50 201 HIS A O 1
ATOM 1545 N N . HIS A 1 202 ? -16.464 -3.264 21.289 1.00 75.50 202 HIS A N 1
ATOM 1546 C CA . HIS A 1 202 ? -16.006 -3.285 19.889 1.00 75.50 202 HIS A CA 1
ATOM 1547 C C . HIS A 1 202 ? -14.827 -4.251 19.682 1.00 75.50 202 HIS A C 1
ATOM 1549 O O . HIS A 1 202 ? -13.886 -4.292 20.478 1.00 75.50 202 HIS A O 1
ATOM 1555 N N . ARG A 1 203 ? -14.852 -5.019 18.585 1.00 72.38 203 ARG A N 1
ATOM 1556 C CA . ARG A 1 203 ? -13.766 -5.914 18.158 1.00 72.38 203 ARG A CA 1
ATOM 1557 C C . ARG A 1 203 ? -12.427 -5.177 18.007 1.00 72.38 203 ARG A C 1
ATOM 1559 O O . ARG A 1 203 ? -12.311 -4.226 17.237 1.00 72.38 203 ARG A O 1
ATOM 1566 N N . LEU A 1 204 ? -11.378 -5.694 18.651 1.00 61.66 204 LEU A N 1
ATOM 1567 C CA . LEU A 1 204 ? -10.004 -5.201 18.486 1.00 61.66 204 LEU A CA 1
ATOM 1568 C C . LEU A 1 204 ? -9.601 -5.093 17.002 1.00 61.66 204 LEU A C 1
ATOM 1570 O O . LEU A 1 204 ? -9.828 -6.009 16.206 1.00 61.66 204 LEU A O 1
ATOM 1574 N N . GLY A 1 205 ? -8.996 -3.960 16.639 1.00 54.97 205 GLY A N 1
ATOM 1575 C CA . GLY A 1 205 ? -8.550 -3.660 15.274 1.00 54.97 205 GLY A CA 1
ATOM 1576 C C . GLY A 1 205 ? -9.669 -3.345 14.272 1.00 54.97 205 GLY A C 1
ATOM 1577 O O . GLY A 1 205 ? -9.368 -3.027 13.120 1.00 54.97 205 GLY A O 1
ATOM 1578 N N . GLY A 1 206 ? -10.944 -3.411 14.667 1.00 53.50 206 GLY A N 1
ATOM 1579 C CA . GLY A 1 206 ? -12.012 -2.752 13.922 1.00 53.50 206 GLY A CA 1
ATOM 1580 C C . GLY A 1 206 ? -11.844 -1.227 13.961 1.00 53.50 206 GLY A C 1
ATOM 1581 O O . GLY A 1 206 ? -11.155 -0.678 14.820 1.00 53.50 206 GLY A O 1
ATOM 1582 N N . VAL A 1 207 ? -12.440 -0.530 12.994 1.00 51.47 207 VAL A N 1
ATOM 1583 C CA . VAL A 1 207 ? -12.448 0.939 12.919 1.00 51.47 207 VAL A CA 1
ATOM 1584 C C . VAL A 1 207 ? -13.907 1.388 12.827 1.00 51.47 207 VAL A C 1
ATOM 1586 O O . VAL A 1 207 ? -14.580 1.061 11.846 1.00 51.47 207 VAL A O 1
ATOM 1589 N N . ASP A 1 208 ? -14.398 2.096 13.849 1.00 49.69 208 ASP A N 1
ATOM 1590 C CA . ASP A 1 208 ? -15.832 2.311 14.102 1.00 49.69 208 ASP A CA 1
ATOM 1591 C C . ASP A 1 208 ? -16.632 2.787 12.881 1.00 49.69 208 ASP A C 1
ATOM 1593 O O . ASP A 1 208 ? -16.239 3.715 12.171 1.00 49.69 208 ASP A O 1
ATOM 1597 N N . GLY A 1 209 ? -17.745 2.094 12.606 1.00 50.22 209 GLY A N 1
ATOM 1598 C CA . GLY A 1 209 ? -18.664 2.330 11.479 1.00 50.22 209 GLY A CA 1
ATOM 1599 C C . GLY A 1 209 ? -18.084 2.144 10.065 1.00 50.22 209 GLY A C 1
ATOM 1600 O O . GLY A 1 209 ? -18.833 2.031 9.095 1.00 50.22 209 GLY A O 1
ATOM 1601 N N . SER A 1 210 ? -16.760 2.099 9.920 1.00 49.12 210 SER A N 1
ATOM 1602 C CA . SER A 1 210 ? -16.081 2.379 8.652 1.00 49.12 210 SER A CA 1
ATOM 1603 C C . SER A 1 210 ? -16.017 1.210 7.667 1.00 49.12 210 SER A C 1
ATOM 1605 O O . SER A 1 210 ? -16.009 1.421 6.455 1.00 49.12 210 SER A O 1
ATOM 1607 N N . PHE A 1 211 ? -16.002 -0.022 8.169 1.00 53.59 211 PHE A N 1
ATOM 1608 C CA . PHE A 1 211 ? -16.096 -1.229 7.349 1.00 53.59 211 PHE A CA 1
ATOM 1609 C C . PHE A 1 211 ? -17.562 -1.543 7.010 1.00 53.59 211 PHE A C 1
ATOM 1611 O O . PHE A 1 211 ? -17.868 -1.874 5.863 1.00 53.59 211 PHE A O 1
ATOM 1618 N N . ASN A 1 212 ? -18.483 -1.297 7.952 1.00 62.75 212 ASN A N 1
ATOM 1619 C CA . ASN A 1 212 ? -19.927 -1.398 7.730 1.00 62.75 212 ASN A CA 1
ATOM 1620 C C . ASN A 1 212 ? -20.398 -0.434 6.633 1.00 62.75 212 ASN A C 1
ATOM 1622 O O . ASN A 1 212 ? -21.085 -0.868 5.718 1.00 62.75 212 ASN A O 1
ATOM 1626 N N . ILE A 1 213 ? -19.974 0.838 6.627 1.00 71.31 213 ILE A N 1
ATOM 1627 C CA . ILE A 1 213 ? -20.386 1.767 5.558 1.00 71.31 213 ILE A CA 1
ATOM 1628 C C . ILE A 1 213 ? -19.847 1.367 4.171 1.00 71.31 213 ILE A C 1
ATOM 1630 O O . ILE A 1 213 ? -20.502 1.644 3.169 1.00 71.31 213 ILE A O 1
ATOM 1634 N N . VAL A 1 214 ? -18.708 0.666 4.078 1.00 85.06 214 VAL A N 1
ATOM 1635 C CA . VAL A 1 214 ? -18.210 0.103 2.805 1.00 85.06 214 VAL A CA 1
ATOM 1636 C C . VAL A 1 214 ? -19.029 -1.123 2.383 1.00 85.06 214 VAL A C 1
ATOM 1638 O O . VAL A 1 214 ? -19.372 -1.236 1.205 1.00 85.06 214 VAL A O 1
ATOM 1641 N N . SER A 1 215 ? -19.388 -1.995 3.330 1.00 83.25 215 SER A N 1
ATOM 1642 C CA . SER A 1 215 ? -20.300 -3.128 3.116 1.00 83.25 215 SER A CA 1
ATOM 1643 C C . SER A 1 215 ? -21.673 -2.662 2.625 1.00 83.25 215 SER A C 1
ATOM 1645 O O . SER A 1 215 ? -22.065 -2.988 1.503 1.00 83.25 215 SER A O 1
ATOM 1647 N N . GLU A 1 216 ? -22.338 -1.791 3.384 1.00 79.38 216 GLU A N 1
ATOM 1648 C CA . GLU A 1 216 ? -23.633 -1.202 3.036 1.00 79.38 216 GLU A CA 1
ATOM 1649 C C . GLU A 1 216 ? -23.578 -0.422 1.717 1.00 79.38 216 GLU A C 1
ATOM 1651 O O . GLU A 1 216 ? -24.506 -0.500 0.915 1.00 79.38 216 GLU A O 1
ATOM 1656 N N . THR A 1 217 ? -22.467 0.261 1.407 1.00 86.00 217 THR A N 1
ATOM 1657 C CA . THR A 1 217 ? -22.282 0.899 0.092 1.00 86.00 217 THR A CA 1
ATOM 1658 C C . THR A 1 217 ? -22.266 -0.131 -1.042 1.00 86.00 217 THR A C 1
ATOM 1660 O O . THR A 1 217 ? -22.904 0.092 -2.070 1.00 86.00 217 THR A O 1
ATOM 1663 N N . LEU A 1 218 ? -21.580 -1.270 -0.894 1.00 88.75 218 LEU A N 1
ATOM 1664 C CA . LEU A 1 218 ? -21.561 -2.321 -1.921 1.00 88.75 218 LEU A CA 1
ATOM 1665 C C . LEU A 1 218 ? -22.909 -3.053 -2.039 1.00 88.75 218 LEU A C 1
ATOM 1667 O O . LEU A 1 218 ? -23.352 -3.328 -3.158 1.00 88.75 218 LEU A O 1
ATOM 1671 N N . ILE A 1 219 ? -23.595 -3.297 -0.919 1.00 84.19 219 ILE A N 1
ATOM 1672 C CA . ILE A 1 219 ? -24.953 -3.864 -0.874 1.00 84.19 219 ILE A CA 1
ATOM 1673 C C . ILE A 1 219 ? -25.948 -2.913 -1.560 1.00 84.19 219 ILE A C 1
ATOM 1675 O O . ILE A 1 219 ? -26.694 -3.329 -2.453 1.00 84.19 219 ILE A O 1
ATOM 1679 N N . ALA A 1 220 ? -25.914 -1.618 -1.233 1.00 84.12 220 ALA A N 1
ATOM 1680 C CA . ALA A 1 220 ? -26.732 -0.588 -1.869 1.00 84.12 220 ALA A CA 1
ATOM 1681 C C . ALA A 1 220 ? -26.458 -0.502 -3.381 1.00 84.12 220 ALA A C 1
ATOM 1683 O O . ALA A 1 220 ? -27.386 -0.617 -4.183 1.00 84.12 220 ALA A O 1
ATOM 1684 N N . LEU A 1 221 ? -25.190 -0.397 -3.794 1.00 86.31 221 LEU A N 1
ATOM 1685 C CA . LEU A 1 221 ? -24.814 -0.316 -5.211 1.00 86.31 221 LEU A CA 1
ATOM 1686 C C . LEU A 1 221 ? -25.219 -1.567 -6.012 1.00 86.31 221 LEU A C 1
ATOM 1688 O O . LEU A 1 221 ? -25.614 -1.436 -7.170 1.00 86.31 221 LEU A O 1
ATOM 1692 N N . ARG A 1 222 ? -25.183 -2.771 -5.423 1.00 83.31 222 ARG A N 1
ATOM 1693 C CA . ARG A 1 222 ? -25.683 -3.992 -6.086 1.00 83.31 222 ARG A CA 1
ATOM 1694 C C . ARG A 1 222 ? -27.209 -4.095 -6.087 1.00 83.31 222 ARG A C 1
ATOM 1696 O O . ARG A 1 222 ? -27.766 -4.529 -7.093 1.00 83.31 222 ARG A O 1
ATOM 1703 N N . SER A 1 223 ? -27.899 -3.655 -5.032 1.00 78.19 223 SER A N 1
ATOM 1704 C CA . SER A 1 223 ? -29.374 -3.692 -4.960 1.00 78.19 223 SER A CA 1
ATOM 1705 C C . SER A 1 223 ? -30.072 -2.724 -5.928 1.00 78.19 223 SER A C 1
ATOM 1707 O O . SER A 1 223 ? -31.163 -3.032 -6.407 1.00 78.19 223 SER A O 1
ATOM 1709 N N . VAL A 1 224 ? -29.421 -1.616 -6.311 1.00 70.88 224 VAL A N 1
ATOM 1710 C CA . VAL A 1 224 ? -29.856 -0.741 -7.425 1.00 70.88 224 VAL A CA 1
ATOM 1711 C C . VAL A 1 224 ? -29.862 -1.487 -8.774 1.00 70.88 224 VAL A C 1
ATOM 1713 O O . VAL A 1 224 ? -30.632 -1.148 -9.678 1.00 70.88 224 VAL A O 1
ATOM 1716 N N . GLY A 1 225 ? -29.044 -2.535 -8.910 1.00 60.91 225 GLY A N 1
ATOM 1717 C CA . GLY A 1 225 ? -29.033 -3.440 -10.055 1.00 60.91 225 GLY A CA 1
ATOM 1718 C C . GLY A 1 225 ? -28.737 -2.751 -11.392 1.00 60.91 225 GLY A C 1
ATOM 1719 O O . GLY A 1 225 ? -27.989 -1.776 -11.485 1.00 60.91 225 GLY A O 1
ATOM 1720 N N . ASN A 1 226 ? -29.346 -3.258 -12.466 1.00 59.69 226 ASN A N 1
ATOM 1721 C CA . ASN A 1 226 ? -29.167 -2.734 -13.825 1.00 59.69 226 ASN A CA 1
ATOM 1722 C C . ASN A 1 226 ? -30.117 -1.556 -14.132 1.00 59.69 226 ASN A C 1
ATOM 1724 O O . ASN A 1 226 ? -30.801 -1.536 -15.156 1.00 59.69 226 ASN A O 1
ATOM 1728 N N . GLY A 1 227 ? -30.171 -0.576 -13.226 1.00 51.84 227 GLY A N 1
ATOM 1729 C CA . GLY A 1 227 ? -30.948 0.652 -13.379 1.00 51.84 227 GLY A CA 1
ATOM 1730 C C . GLY A 1 227 ? -30.275 1.691 -14.286 1.00 51.84 227 GLY A C 1
ATOM 1731 O O . GLY A 1 227 ? -29.186 2.165 -13.985 1.00 51.84 227 GLY A O 1
ATOM 1732 N N . ALA A 1 228 ? -30.957 2.059 -15.376 1.00 39.00 228 ALA A N 1
ATOM 1733 C CA . ALA A 1 228 ? -30.833 3.319 -16.129 1.00 39.00 228 ALA A CA 1
ATOM 1734 C C . ALA A 1 228 ? -29.427 3.957 -16.307 1.00 39.00 228 ALA A C 1
ATOM 1736 O O . ALA A 1 228 ? -29.268 5.159 -16.105 1.00 39.00 228 ALA A O 1
ATOM 1737 N N . GLY A 1 229 ? -28.430 3.197 -16.771 1.00 54.50 229 GLY A N 1
ATOM 1738 C CA . GLY A 1 229 ? -27.152 3.753 -17.235 1.00 54.50 229 GLY A CA 1
ATOM 1739 C C . GLY A 1 229 ? -26.010 2.740 -17.248 1.00 54.50 229 GLY A C 1
ATOM 1740 O O . GLY A 1 229 ? -26.047 1.744 -16.524 1.00 54.50 229 GLY A O 1
ATOM 1741 N N . ASP A 1 230 ? -24.971 3.015 -18.040 1.00 63.81 230 ASP A N 1
ATOM 1742 C CA . ASP A 1 230 ? -23.701 2.271 -18.010 1.00 63.81 230 ASP A CA 1
ATOM 1743 C C . ASP A 1 230 ? -22.797 2.804 -16.880 1.00 63.81 230 ASP A C 1
ATOM 1745 O O . ASP A 1 230 ? -21.685 3.291 -17.086 1.00 63.81 230 ASP A O 1
ATOM 1749 N N . TRP A 1 231 ? -23.351 2.822 -15.665 1.00 81.00 231 TRP A N 1
ATOM 1750 C CA . TRP A 1 231 ? -22.712 3.418 -14.497 1.00 81.00 231 TRP A CA 1
ATOM 1751 C C . TRP A 1 231 ? -21.613 2.510 -13.935 1.00 81.00 231 TRP A C 1
ATOM 1753 O O . TRP A 1 231 ? -21.726 1.280 -13.908 1.00 81.00 231 TRP A O 1
ATOM 1763 N N . HIS A 1 232 ? -20.550 3.138 -13.452 1.00 87.88 232 HIS A N 1
ATOM 1764 C CA . HIS A 1 232 ? -19.337 2.473 -12.990 1.00 87.88 232 HIS A CA 1
ATOM 1765 C C . HIS A 1 232 ? -18.879 3.043 -11.636 1.00 87.88 232 HIS A C 1
ATOM 1767 O O . HIS A 1 232 ? -19.356 4.087 -11.189 1.00 87.88 232 HIS A O 1
ATOM 1773 N N . VAL A 1 233 ? -17.943 2.352 -10.987 1.00 90.12 233 VAL A N 1
ATOM 1774 C CA . VAL A 1 233 ? -17.408 2.663 -9.659 1.00 90.12 233 VAL A CA 1
ATOM 1775 C C . VAL A 1 233 ? -15.897 2.882 -9.724 1.00 90.12 233 VAL A C 1
ATOM 1777 O O . VAL A 1 233 ? -15.161 2.027 -10.216 1.00 90.12 233 VAL A O 1
ATOM 1780 N N . ALA A 1 234 ? -15.420 3.993 -9.168 1.00 89.19 234 ALA A N 1
ATOM 1781 C CA . ALA A 1 234 ? -14.012 4.190 -8.828 1.00 89.19 234 ALA A CA 1
ATOM 1782 C C . ALA A 1 234 ? -13.798 4.039 -7.317 1.00 89.19 234 ALA A C 1
ATOM 1784 O O . ALA A 1 234 ? -14.687 4.347 -6.524 1.00 89.19 234 ALA A O 1
ATOM 1785 N N . ILE A 1 235 ? -12.604 3.601 -6.912 1.00 91.25 235 ILE A N 1
ATOM 1786 C CA . ILE A 1 235 ? -12.248 3.428 -5.499 1.00 91.25 235 ILE A CA 1
ATOM 1787 C C . ILE A 1 235 ? -11.086 4.368 -5.189 1.00 91.25 235 ILE A C 1
ATOM 1789 O O . ILE A 1 235 ? -9.940 4.140 -5.586 1.00 91.25 235 ILE A O 1
ATOM 1793 N N . ARG A 1 236 ? -11.385 5.469 -4.502 1.00 88.69 236 ARG A N 1
ATOM 1794 C CA . ARG A 1 236 ? -10.401 6.483 -4.141 1.00 88.69 236 ARG A CA 1
ATOM 1795 C C . ARG A 1 236 ? -9.755 6.160 -2.801 1.00 88.69 236 ARG A C 1
ATOM 1797 O O . ARG A 1 236 ? -10.408 5.836 -1.818 1.00 88.69 236 ARG A O 1
ATOM 1804 N N . ARG A 1 237 ? -8.429 6.245 -2.809 1.00 86.06 237 ARG A N 1
ATOM 1805 C CA . ARG A 1 237 ? -7.516 6.017 -1.682 1.00 86.06 237 ARG A CA 1
ATOM 1806 C C . ARG A 1 237 ? -6.463 7.133 -1.750 1.00 86.06 237 ARG A C 1
ATOM 1808 O O . ARG A 1 237 ? -6.814 8.259 -2.087 1.00 86.06 237 ARG A O 1
ATOM 1815 N N . GLY A 1 238 ? -5.166 6.856 -1.602 1.00 80.50 238 GLY A N 1
ATOM 1816 C CA . GLY A 1 238 ? -4.108 7.880 -1.755 1.00 80.50 238 GLY A CA 1
ATOM 1817 C C . GLY A 1 238 ? -4.033 8.640 -3.105 1.00 80.50 238 GLY A C 1
ATOM 1818 O O . GLY A 1 238 ? -3.241 9.572 -3.220 1.00 80.50 238 GLY A O 1
ATOM 1819 N N . GLY A 1 239 ? -4.833 8.292 -4.121 1.00 78.81 239 GLY A N 1
ATOM 1820 C CA . GLY A 1 239 ? -5.051 9.127 -5.317 1.00 78.81 239 GLY A CA 1
ATOM 1821 C C . GLY A 1 239 ? -3.983 9.057 -6.419 1.00 78.81 239 GLY A C 1
ATOM 1822 O O . GLY A 1 239 ? -4.075 9.799 -7.385 1.00 78.81 239 GLY A O 1
ATOM 1823 N N . HIS A 1 240 ? -2.995 8.164 -6.309 1.00 75.69 240 HIS A N 1
ATOM 1824 C CA . HIS A 1 240 ? -1.894 8.025 -7.281 1.00 75.69 240 HIS A CA 1
ATOM 1825 C C . HIS A 1 240 ? -2.215 7.172 -8.529 1.00 75.69 240 HIS A C 1
ATOM 1827 O O . HIS A 1 240 ? -1.349 6.998 -9.382 1.00 75.69 240 HIS A O 1
ATOM 1833 N N . GLY A 1 241 ? -3.421 6.603 -8.632 1.00 66.69 241 GLY A N 1
ATOM 1834 C CA . GLY A 1 241 ? -3.835 5.821 -9.805 1.00 66.69 241 GLY A CA 1
ATOM 1835 C C . GLY A 1 241 ? -4.183 6.696 -11.016 1.00 66.69 241 GLY A C 1
ATOM 1836 O O . GLY A 1 241 ? -4.438 7.890 -10.872 1.00 66.69 241 GLY A O 1
ATOM 1837 N N . GLY A 1 242 ? -4.237 6.089 -12.202 1.00 62.12 242 GLY A N 1
ATOM 1838 C CA . GLY A 1 242 ? -4.656 6.767 -13.436 1.00 62.12 242 GLY A CA 1
ATOM 1839 C C . GLY A 1 242 ? -6.178 6.887 -13.612 1.00 62.12 242 GLY A C 1
ATOM 1840 O O . GLY A 1 242 ? -6.958 6.706 -12.669 1.00 62.12 242 GLY A O 1
ATOM 1841 N N . ASP A 1 243 ? -6.587 7.146 -14.855 1.00 62.84 243 ASP A N 1
ATOM 1842 C CA . ASP A 1 243 ? -7.981 7.313 -15.284 1.00 62.84 243 ASP A CA 1
ATOM 1843 C C . ASP A 1 243 ? -8.898 6.175 -14.805 1.00 62.84 243 ASP A C 1
ATOM 1845 O O . ASP A 1 243 ? -8.541 4.994 -14.852 1.00 62.84 243 ASP A O 1
ATOM 1849 N N . ASN A 1 244 ? -10.106 6.535 -14.359 1.00 70.69 244 ASN A N 1
ATOM 1850 C CA . ASN A 1 244 ? -11.151 5.623 -13.877 1.00 70.69 244 ASN A CA 1
ATOM 1851 C C . ASN A 1 244 ? -10.770 4.730 -12.674 1.00 70.69 244 ASN A C 1
ATOM 1853 O O . ASN A 1 244 ? -11.564 3.881 -12.274 1.00 70.69 244 ASN A O 1
ATOM 1857 N N . GLN A 1 245 ? -9.585 4.908 -12.067 1.00 76.94 245 GLN A N 1
ATOM 1858 C CA . GLN A 1 245 ? -9.146 4.136 -10.894 1.00 76.94 245 GLN A CA 1
ATOM 1859 C C . GLN A 1 245 ? -9.634 4.755 -9.580 1.00 76.94 245 GLN A C 1
ATOM 1861 O O . GLN A 1 245 ? -10.262 4.078 -8.770 1.00 76.94 245 GLN A O 1
ATOM 1866 N N . ASN A 1 246 ? -9.350 6.048 -9.382 1.00 80.25 246 ASN A N 1
ATOM 1867 C CA . ASN A 1 246 ? -9.631 6.791 -8.144 1.00 80.25 246 ASN A CA 1
ATOM 1868 C C . ASN A 1 246 ? -10.594 7.978 -8.334 1.00 80.25 246 ASN A C 1
ATOM 1870 O O . ASN A 1 246 ? -10.775 8.779 -7.421 1.00 80.25 246 ASN A O 1
ATOM 1874 N N . ASN A 1 247 ? -11.180 8.121 -9.517 1.00 81.94 247 ASN A N 1
ATOM 1875 C CA . ASN A 1 247 ? -12.337 8.966 -9.786 1.00 81.94 247 ASN A CA 1
ATOM 1876 C C . ASN A 1 247 ? -12.999 8.467 -11.072 1.00 81.94 247 ASN A C 1
ATOM 1878 O O . ASN A 1 247 ? -12.297 7.893 -11.904 1.00 81.94 247 ASN A O 1
ATOM 1882 N N . ILE A 1 248 ? -14.295 8.706 -11.264 1.00 80.88 248 ILE A N 1
ATOM 1883 C CA . ILE A 1 248 ? -14.994 8.342 -12.502 1.00 80.88 248 ILE A CA 1
ATOM 1884 C C . ILE A 1 248 ? -16.022 9.405 -12.894 1.00 80.88 248 ILE A C 1
ATOM 1886 O O . ILE A 1 248 ? -16.646 10.027 -12.036 1.00 80.88 248 ILE A O 1
ATOM 1890 N N . ALA A 1 249 ? -16.175 9.638 -14.197 1.00 74.00 249 ALA A N 1
ATOM 1891 C CA . ALA A 1 249 ? -17.264 10.448 -14.732 1.00 74.00 249 ALA A CA 1
ATOM 1892 C C . ALA A 1 249 ? -18.547 9.606 -14.811 1.00 74.00 249 ALA A C 1
ATOM 1894 O O . ALA A 1 249 ? -18.476 8.412 -15.088 1.00 74.00 249 ALA A O 1
ATOM 1895 N N . GLU A 1 250 ? -19.706 10.232 -14.579 1.00 76.88 250 GLU A N 1
ATOM 1896 C CA . GLU A 1 250 ? -21.037 9.609 -14.740 1.00 76.88 250 GLU A CA 1
ATOM 1897 C C . GLU A 1 250 ? -21.224 8.294 -13.939 1.00 76.88 250 GLU A C 1
ATOM 1899 O O . GLU A 1 250 ? -21.987 7.404 -14.313 1.00 76.88 250 GLU A O 1
ATOM 1904 N N . GLY A 1 251 ? -20.537 8.189 -12.796 1.00 84.00 251 GLY A N 1
ATOM 1905 C CA . GLY A 1 251 ? -20.551 7.033 -11.899 1.00 84.00 251 GLY A CA 1
ATOM 1906 C C . GLY A 1 251 ? -20.318 7.420 -10.435 1.00 84.00 251 GLY A C 1
ATOM 1907 O O . GLY A 1 251 ? -20.460 8.583 -10.059 1.00 84.00 251 GLY A O 1
ATOM 1908 N N . VAL A 1 252 ? -19.956 6.441 -9.603 1.00 86.81 252 VAL A N 1
ATOM 1909 C CA . VAL A 1 252 ? -19.776 6.610 -8.151 1.00 86.81 252 VAL A CA 1
ATOM 1910 C C . VAL A 1 252 ? -18.302 6.474 -7.771 1.00 86.81 252 VAL A C 1
ATOM 1912 O O . VAL A 1 252 ? -17.667 5.467 -8.070 1.00 86.81 252 VAL A O 1
ATOM 1915 N N . THR A 1 253 ? -17.750 7.458 -7.062 1.00 88.69 253 THR A N 1
ATOM 1916 C CA . THR A 1 253 ? -16.418 7.345 -6.446 1.00 88.69 253 THR A CA 1
ATOM 1917 C C . THR A 1 253 ? -16.585 7.015 -4.965 1.00 88.69 253 THR A C 1
ATOM 1919 O O . THR A 1 253 ? -17.027 7.863 -4.195 1.00 88.69 253 THR A O 1
ATOM 1922 N N . ILE A 1 254 ? -16.215 5.798 -4.558 1.00 90.62 254 ILE A N 1
ATOM 1923 C CA . ILE A 1 254 ? -16.122 5.416 -3.142 1.00 90.62 254 ILE A CA 1
ATOM 1924 C C . ILE A 1 254 ? -14.808 5.995 -2.610 1.00 90.62 254 ILE A C 1
ATOM 1926 O O . ILE A 1 254 ? -13.735 5.513 -2.979 1.00 90.62 254 ILE A O 1
ATOM 1930 N N . ASP A 1 255 ? -14.873 7.050 -1.794 1.00 89.31 255 ASP A N 1
ATOM 1931 C CA . ASP A 1 255 ? -13.689 7.710 -1.230 1.00 89.31 255 ASP A CA 1
ATOM 1932 C C . ASP A 1 255 ? -13.363 7.194 0.174 1.00 89.31 255 ASP A C 1
ATOM 1934 O O . ASP A 1 255 ? -14.075 7.442 1.142 1.00 89.31 255 ASP A O 1
ATOM 1938 N N . LEU A 1 256 ? -12.256 6.460 0.262 1.00 90.62 256 LEU A N 1
ATOM 1939 C CA . LEU A 1 256 ? -11.769 5.812 1.473 1.00 90.62 256 LEU A CA 1
ATOM 1940 C C . LEU A 1 256 ? -10.644 6.615 2.143 1.00 90.62 256 LEU A C 1
ATOM 1942 O O . LEU A 1 256 ? -10.010 6.106 3.060 1.00 90.62 256 LEU A O 1
ATOM 1946 N N . THR A 1 257 ? -10.351 7.849 1.711 1.00 85.88 257 THR A N 1
ATOM 1947 C CA . THR A 1 257 ? -9.245 8.663 2.265 1.00 85.88 257 THR A CA 1
ATOM 1948 C C . THR A 1 257 ? -9.377 8.985 3.754 1.00 85.88 257 THR A C 1
ATOM 1950 O O . THR A 1 257 ? -8.367 9.284 4.393 1.00 85.88 257 THR A O 1
ATOM 1953 N N . HIS A 1 258 ? -10.577 8.879 4.328 1.00 83.62 258 HIS A N 1
ATOM 1954 C CA . HIS A 1 258 ? -10.808 8.984 5.772 1.00 83.62 258 HIS A CA 1
ATOM 1955 C C . HIS A 1 258 ? -10.491 7.692 6.547 1.00 83.62 258 HIS A C 1
ATOM 1957 O O . HIS A 1 258 ? -10.325 7.745 7.762 1.00 83.62 258 HIS A O 1
ATOM 1963 N N . LEU A 1 259 ? -10.320 6.550 5.870 1.00 85.38 259 LEU A N 1
ATOM 1964 C CA . LEU A 1 259 ? -9.920 5.278 6.482 1.00 85.38 259 LEU A CA 1
ATOM 1965 C C . LEU A 1 259 ? -8.395 5.247 6.652 1.00 85.38 259 LEU A C 1
ATOM 1967 O O . LEU A 1 259 ? -7.704 4.446 6.030 1.00 85.38 259 LEU A O 1
ATOM 1971 N N . ASN A 1 260 ? -7.856 6.205 7.406 1.00 86.00 260 ASN A N 1
ATOM 1972 C CA . ASN A 1 260 ? -6.428 6.543 7.430 1.00 86.00 260 ASN A CA 1
ATOM 1973 C C . ASN A 1 260 ? -5.747 6.339 8.795 1.00 86.00 260 ASN A C 1
ATOM 1975 O O . ASN A 1 260 ? -4.608 6.771 8.984 1.00 86.00 260 ASN A O 1
ATOM 1979 N N . THR A 1 261 ? -6.425 5.655 9.718 1.00 83.44 261 THR A N 1
ATOM 1980 C CA . THR A 1 261 ? -5.899 5.282 11.033 1.00 83.44 261 THR A CA 1
ATOM 1981 C C . THR A 1 261 ? -4.655 4.394 10.927 1.00 83.44 261 THR A C 1
ATOM 1983 O O . THR A 1 261 ? -4.405 3.711 9.929 1.00 83.44 261 THR A O 1
ATOM 1986 N N . THR A 1 262 ? -3.833 4.419 11.971 1.00 86.44 262 THR A N 1
ATOM 1987 C CA . THR A 1 262 ? -2.699 3.510 12.163 1.00 86.44 262 THR A CA 1
ATOM 1988 C C . THR A 1 262 ? -2.579 3.236 13.653 1.00 86.44 262 THR A C 1
ATOM 1990 O O . THR A 1 262 ? -2.516 4.177 14.441 1.00 86.44 262 THR A O 1
ATOM 1993 N N . MET A 1 263 ? -2.581 1.960 14.022 1.00 82.62 263 MET A N 1
ATOM 1994 C CA . MET A 1 263 ? -2.419 1.475 15.393 1.00 82.62 263 MET A CA 1
ATOM 1995 C C . MET A 1 263 ? -1.304 0.431 15.416 1.00 82.62 263 MET A C 1
ATOM 1997 O O . MET A 1 263 ? -1.090 -0.257 14.417 1.00 82.62 263 MET A O 1
ATOM 2001 N N . TYR A 1 264 ? -0.615 0.296 16.543 1.00 86.62 264 TYR A N 1
ATOM 2002 C CA . TYR A 1 264 ? 0.412 -0.718 16.755 1.00 86.62 264 TYR A CA 1
ATOM 2003 C C . TYR A 1 264 ? 0.051 -1.582 17.961 1.00 86.62 264 TYR A C 1
ATOM 2005 O O . TYR A 1 264 ? -0.359 -1.066 18.997 1.00 86.62 264 TYR A O 1
ATOM 2013 N N . ASP A 1 265 ? 0.208 -2.895 17.818 1.00 79.88 265 ASP A N 1
ATOM 2014 C CA . ASP A 1 265 ? 0.154 -3.846 18.921 1.00 79.88 265 ASP A CA 1
ATOM 2015 C C . ASP A 1 265 ? 1.559 -4.403 19.186 1.00 79.88 265 ASP A C 1
ATOM 2017 O O . ASP A 1 265 ? 2.111 -5.174 18.394 1.00 79.88 265 ASP A O 1
ATOM 2021 N N . ALA A 1 266 ? 2.122 -4.032 20.335 1.00 77.31 266 ALA A N 1
ATOM 2022 C CA . ALA A 1 266 ? 3.429 -4.490 20.790 1.00 77.31 266 ALA A CA 1
ATOM 2023 C C . ALA A 1 266 ? 3.460 -5.973 21.207 1.00 77.31 266 ALA A C 1
ATOM 2025 O O . ALA A 1 266 ? 4.540 -6.564 21.232 1.00 77.31 266 ALA A O 1
ATOM 2026 N N . ALA A 1 267 ? 2.314 -6.593 21.515 1.00 74.62 267 ALA A N 1
ATOM 2027 C CA . ALA A 1 267 ? 2.241 -8.004 21.893 1.00 74.62 267 ALA A CA 1
ATOM 2028 C C . ALA A 1 267 ? 2.346 -8.938 20.675 1.00 74.62 267 ALA A C 1
ATOM 2030 O O . ALA A 1 267 ? 2.990 -9.986 20.760 1.00 74.62 267 ALA A O 1
ATOM 2031 N N . THR A 1 268 ? 1.769 -8.554 19.529 1.00 81.75 268 THR A N 1
ATOM 2032 C CA . THR A 1 268 ? 1.917 -9.283 18.252 1.00 81.75 268 THR A CA 1
ATOM 2033 C C . THR A 1 268 ? 2.994 -8.708 17.322 1.00 81.75 268 THR A C 1
ATOM 2035 O O . THR A 1 268 ? 3.387 -9.373 16.357 1.00 81.75 268 THR A O 1
ATOM 2038 N N . ASN A 1 269 ? 3.515 -7.507 17.609 1.00 93.38 269 ASN A N 1
ATOM 2039 C CA . ASN A 1 269 ? 4.423 -6.741 16.743 1.00 93.38 269 ASN A CA 1
ATOM 2040 C C . ASN A 1 269 ? 3.794 -6.461 15.352 1.00 93.38 269 ASN A C 1
ATOM 2042 O O . ASN A 1 269 ? 4.433 -6.589 14.298 1.00 93.38 269 ASN A O 1
ATOM 2046 N N . VAL A 1 270 ? 2.507 -6.101 15.346 1.00 93.88 270 VAL A N 1
ATOM 2047 C CA . VAL A 1 270 ? 1.708 -5.825 14.140 1.00 93.88 270 VAL A CA 1
ATOM 2048 C C . VAL A 1 270 ? 1.233 -4.374 14.135 1.00 93.88 270 VAL A C 1
ATOM 2050 O O . VAL A 1 270 ? 0.746 -3.859 15.137 1.00 93.88 270 VAL A O 1
ATOM 2053 N N . ALA A 1 271 ? 1.364 -3.719 12.984 1.00 94.31 271 ALA A N 1
ATOM 2054 C CA . ALA A 1 271 ? 0.798 -2.407 12.709 1.00 94.31 271 ALA A CA 1
ATOM 2055 C C . ALA A 1 271 ? -0.471 -2.555 11.856 1.00 94.31 271 ALA A C 1
ATOM 2057 O O . ALA A 1 271 ? -0.402 -2.990 10.705 1.00 94.31 271 ALA A O 1
ATOM 2058 N N . SER A 1 272 ? -1.614 -2.166 12.411 1.00 93.62 272 SER A N 1
ATOM 2059 C CA . SER A 1 272 ? -2.920 -2.177 11.748 1.00 93.62 272 SER A CA 1
ATOM 2060 C C . SER A 1 272 ? -3.146 -0.834 11.054 1.00 93.62 272 SER A C 1
ATOM 2062 O O . SER A 1 272 ? -3.248 0.201 11.717 1.00 93.62 272 SER A O 1
ATOM 2064 N N . VAL A 1 273 ? -3.197 -0.826 9.718 1.00 95.06 273 VAL A N 1
ATOM 2065 C CA . VAL A 1 273 ? -3.170 0.396 8.893 1.00 95.06 273 VAL A CA 1
ATOM 2066 C C . VAL A 1 273 ? -4.390 0.487 7.977 1.00 95.06 273 VAL A C 1
ATOM 2068 O O . VAL A 1 273 ? -4.666 -0.421 7.193 1.00 95.06 273 VAL A O 1
ATOM 2071 N N . GLY A 1 274 ? -5.106 1.610 8.025 1.00 92.50 274 GLY A N 1
ATOM 2072 C CA . GLY A 1 274 ? -6.260 1.866 7.163 1.00 92.50 274 GLY A CA 1
ATOM 2073 C C . GLY A 1 274 ? -5.898 2.096 5.684 1.00 92.50 274 GLY A C 1
ATOM 2074 O O . GLY A 1 274 ? -4.897 2.730 5.346 1.00 92.50 274 GLY A O 1
ATOM 2075 N N . THR A 1 275 ? -6.750 1.608 4.780 1.00 93.56 275 THR A N 1
ATOM 2076 C CA . THR A 1 275 ? -6.591 1.652 3.308 1.00 93.56 275 THR A CA 1
ATOM 2077 C C . THR A 1 275 ? -6.393 3.057 2.709 1.00 93.56 275 THR A C 1
ATOM 2079 O O . THR A 1 275 ? -5.713 3.229 1.691 1.00 93.56 275 THR A O 1
ATOM 2082 N N . GLY A 1 276 ? -6.949 4.083 3.357 1.00 91.12 276 GLY A N 1
ATOM 2083 C CA . GLY A 1 276 ? -6.850 5.492 2.975 1.00 91.12 276 GLY A CA 1
ATOM 2084 C C . GLY A 1 276 ? -5.565 6.193 3.413 1.00 91.12 276 GLY A C 1
ATOM 2085 O O . GLY A 1 276 ? -5.303 7.305 2.947 1.00 91.12 276 GLY A O 1
ATOM 2086 N N . ALA A 1 277 ? -4.764 5.575 4.287 1.00 92.56 277 ALA A N 1
ATOM 2087 C CA . ALA A 1 277 ? -3.552 6.176 4.831 1.00 92.56 277 ALA A CA 1
ATOM 2088 C C . ALA A 1 277 ? -2.492 6.472 3.752 1.00 92.56 277 ALA A C 1
ATOM 2090 O O . ALA A 1 277 ? -2.447 5.862 2.675 1.00 92.56 277 ALA A O 1
ATOM 2091 N N . ARG A 1 278 ? -1.599 7.417 4.066 1.00 92.00 278 ARG A N 1
ATOM 2092 C CA . ARG A 1 278 ? -0.406 7.749 3.272 1.00 92.00 278 ARG A CA 1
ATOM 2093 C C . ARG A 1 278 ? 0.837 7.409 4.085 1.00 92.00 278 ARG A C 1
ATOM 2095 O O . ARG A 1 278 ? 0.838 7.591 5.298 1.00 92.00 278 ARG A O 1
ATOM 2102 N N . TRP A 1 279 ? 1.904 6.944 3.442 1.00 95.62 279 TRP A N 1
ATOM 2103 C CA . TRP A 1 279 ? 3.061 6.389 4.162 1.00 95.62 279 TRP A CA 1
ATOM 2104 C C . TRP A 1 279 ? 3.694 7.342 5.186 1.00 95.62 279 TRP A C 1
ATOM 2106 O O . TRP A 1 279 ? 4.129 6.888 6.238 1.00 95.62 279 TRP A O 1
ATOM 2116 N N . GLY A 1 280 ? 3.660 8.656 4.948 1.00 87.62 280 GLY A N 1
ATOM 2117 C CA . GLY A 1 280 ? 4.122 9.655 5.915 1.00 87.62 280 GLY A CA 1
ATOM 2118 C C . GLY A 1 280 ? 3.354 9.656 7.243 1.00 87.62 280 GLY A C 1
ATOM 2119 O O . GLY A 1 280 ? 3.979 9.800 8.288 1.00 87.62 280 GLY A O 1
ATOM 2120 N N . SER A 1 281 ? 2.028 9.458 7.230 1.00 88.75 281 SER A N 1
ATOM 2121 C CA . SER A 1 281 ? 1.238 9.382 8.470 1.00 88.75 281 SER A CA 1
ATOM 2122 C C . SER A 1 281 ? 1.394 8.033 9.171 1.00 88.75 281 SER A C 1
ATOM 2124 O O . SER A 1 281 ? 1.377 7.994 10.395 1.00 88.75 281 SER A O 1
ATOM 2126 N N . VAL A 1 282 ? 1.607 6.950 8.413 1.00 96.31 282 VAL A N 1
ATOM 2127 C CA . VAL A 1 282 ? 1.901 5.617 8.969 1.00 96.31 282 VAL A CA 1
ATOM 2128 C C . VAL A 1 282 ? 3.223 5.637 9.736 1.00 96.31 282 VAL A C 1
ATOM 2130 O O . VAL A 1 282 ? 3.257 5.263 10.904 1.00 96.31 282 VAL A O 1
ATOM 2133 N N . TYR A 1 283 ? 4.307 6.124 9.121 1.00 95.12 283 TYR A N 1
ATOM 2134 C CA . TYR A 1 283 ? 5.610 6.179 9.792 1.00 95.12 283 TYR A CA 1
ATOM 2135 C C . TYR A 1 283 ? 5.589 7.108 11.016 1.00 95.12 283 TYR A C 1
ATOM 2137 O O . TYR A 1 283 ? 6.071 6.714 12.071 1.00 95.12 283 TYR A O 1
ATOM 2145 N N . ALA A 1 284 ? 4.961 8.287 10.920 1.00 85.81 284 ALA A N 1
ATOM 2146 C CA . ALA A 1 284 ? 4.850 9.228 12.043 1.00 85.81 284 ALA A CA 1
ATOM 2147 C C . ALA A 1 284 ? 3.916 8.754 13.182 1.00 85.81 284 ALA A C 1
ATOM 2149 O O . ALA A 1 284 ? 3.938 9.323 14.275 1.00 85.81 284 ALA A O 1
ATOM 2150 N N . ALA A 1 285 ? 3.082 7.737 12.943 1.00 84.00 285 ALA A N 1
ATOM 2151 C CA . ALA A 1 285 ? 2.364 7.041 14.006 1.00 84.00 285 ALA A CA 1
ATOM 2152 C C . ALA A 1 285 ? 3.288 6.037 14.716 1.00 84.00 285 ALA A C 1
ATOM 2154 O O . ALA A 1 285 ? 3.461 6.146 15.924 1.00 84.00 285 ALA A O 1
ATOM 2155 N N . LEU A 1 286 ? 3.920 5.135 13.954 1.00 92.06 286 LEU A N 1
ATOM 2156 C CA . LEU A 1 286 ? 4.727 4.014 14.464 1.00 92.06 286 LEU A CA 1
ATOM 2157 C C . LEU A 1 286 ? 6.078 4.420 15.083 1.00 92.06 286 LEU A C 1
ATOM 2159 O O . LEU A 1 286 ? 6.622 3.702 15.920 1.00 92.06 286 LEU A O 1
ATOM 2163 N N . GLU A 1 287 ? 6.627 5.576 14.696 1.00 87.94 287 GLU A N 1
ATOM 2164 C CA . GLU A 1 287 ? 7.890 6.097 15.240 1.00 87.94 287 GLU A CA 1
ATOM 2165 C C . GLU A 1 287 ? 7.816 6.346 16.759 1.00 87.94 287 GLU A C 1
ATOM 2167 O O . GLU A 1 287 ? 8.830 6.222 17.446 1.00 87.94 287 GLU A O 1
ATOM 2172 N N . LYS A 1 288 ? 6.617 6.616 17.298 1.00 84.69 288 LYS A N 1
ATOM 2173 C CA . LYS A 1 288 ? 6.365 6.778 18.742 1.00 84.69 288 LYS A CA 1
ATOM 2174 C C . LYS A 1 288 ? 6.701 5.509 19.525 1.00 84.69 288 LYS A C 1
ATOM 2176 O O . LYS A 1 288 ? 7.358 5.578 20.558 1.00 84.69 288 LYS A O 1
ATOM 2181 N N . ASP A 1 289 ? 6.298 4.364 18.982 1.00 88.50 289 ASP A N 1
ATOM 2182 C CA . ASP A 1 289 ? 6.522 3.028 19.535 1.00 88.50 289 ASP A CA 1
ATOM 2183 C C . ASP A 1 289 ? 7.937 2.493 19.234 1.00 88.50 289 ASP A C 1
ATOM 2185 O O . ASP A 1 289 ? 8.288 1.371 19.603 1.00 88.50 289 ASP A O 1
ATOM 2189 N N . GLY A 1 290 ? 8.765 3.274 18.527 1.00 90.12 290 GLY A N 1
ATOM 2190 C CA . GLY A 1 290 ? 10.108 2.878 18.109 1.00 90.12 290 GLY A CA 1
ATOM 2191 C C . GLY A 1 290 ? 10.132 1.819 17.000 1.00 90.12 290 GLY A C 1
ATOM 2192 O O . GLY A 1 290 ? 11.142 1.125 16.853 1.00 90.12 290 GLY A O 1
ATOM 2193 N N . VAL A 1 291 ? 9.057 1.679 16.214 1.00 96.56 291 VAL A N 1
ATOM 2194 C CA . VAL A 1 291 ? 8.937 0.677 15.138 1.00 96.56 291 VAL A CA 1
ATOM 2195 C C . VAL A 1 291 ? 8.594 1.297 13.781 1.00 96.56 291 VAL A C 1
ATOM 2197 O O . VAL A 1 291 ? 8.281 2.476 13.649 1.00 96.56 291 VAL A O 1
ATOM 2200 N N . THR A 1 292 ? 8.702 0.498 12.723 1.00 96.75 292 THR A N 1
ATOM 2201 C CA . THR A 1 292 ? 8.316 0.863 11.358 1.00 96.75 292 THR A CA 1
ATOM 2202 C C . THR A 1 292 ? 7.938 -0.383 10.547 1.00 96.75 292 THR A C 1
ATOM 2204 O O . THR A 1 292 ? 7.995 -1.508 11.046 1.00 96.75 292 THR A O 1
ATOM 2207 N N . VAL A 1 293 ? 7.521 -0.192 9.295 1.00 97.25 293 VAL A N 1
ATOM 2208 C CA . VAL A 1 293 ? 7.016 -1.236 8.387 1.00 97.25 293 VAL A CA 1
ATOM 2209 C C . VAL A 1 293 ? 7.619 -1.102 6.988 1.00 97.25 293 VAL A C 1
ATOM 2211 O O . VAL A 1 293 ? 8.083 -0.033 6.585 1.00 97.25 293 VAL A O 1
ATOM 2214 N N . THR A 1 294 ? 7.582 -2.179 6.200 1.00 96.31 294 THR A N 1
ATOM 2215 C CA . THR A 1 294 ? 8.025 -2.158 4.797 1.00 96.31 294 THR A CA 1
ATOM 2216 C C . THR A 1 294 ? 6.998 -1.418 3.940 1.00 96.31 294 THR A C 1
ATOM 2218 O O . THR A 1 294 ? 6.097 -2.030 3.378 1.00 96.31 294 THR A O 1
ATOM 2221 N N . GLY A 1 295 ? 7.123 -0.094 3.846 1.00 94.69 295 GLY A N 1
ATOM 2222 C CA . GLY A 1 295 ? 6.184 0.768 3.124 1.00 94.69 295 GLY A CA 1
ATOM 2223 C C . GLY A 1 295 ? 6.778 1.512 1.927 1.00 94.69 295 GLY A C 1
ATOM 2224 O O . GLY A 1 295 ? 7.890 1.237 1.464 1.00 94.69 295 GLY A O 1
ATOM 2225 N N . GLY A 1 296 ? 6.026 2.487 1.417 1.00 89.94 296 GLY A N 1
ATOM 2226 C CA . GLY A 1 296 ? 6.434 3.346 0.308 1.00 89.94 296 GLY A CA 1
ATOM 2227 C C . GLY A 1 296 ? 7.575 4.307 0.653 1.00 89.94 296 GLY A C 1
ATOM 2228 O O . GLY A 1 296 ? 7.736 4.741 1.792 1.00 89.94 296 GLY A O 1
ATOM 2229 N N . ARG A 1 297 ? 8.367 4.659 -0.366 1.00 89.06 297 ARG A N 1
ATOM 2230 C CA . ARG A 1 297 ? 9.524 5.571 -0.251 1.00 89.06 297 ARG A CA 1
ATOM 2231 C C . ARG A 1 297 ? 9.149 7.054 -0.173 1.00 89.06 297 ARG A C 1
ATOM 2233 O O . ARG A 1 297 ? 9.941 7.844 0.322 1.00 89.06 297 ARG A O 1
ATOM 2240 N N . GLU A 1 298 ? 7.970 7.409 -0.681 1.00 81.69 298 GLU A N 1
ATOM 2241 C CA . GLU A 1 298 ? 7.463 8.780 -0.790 1.00 81.69 298 GLU A CA 1
ATOM 2242 C C . GLU A 1 298 ? 6.289 8.980 0.172 1.00 81.69 298 GLU A C 1
ATOM 2244 O O . GLU A 1 298 ? 5.293 8.256 0.100 1.00 81.69 298 GLU A O 1
ATOM 2249 N N . ALA A 1 299 ? 6.383 9.977 1.054 1.00 82.56 299 ALA A N 1
ATOM 2250 C CA . ALA A 1 299 ? 5.453 10.169 2.172 1.00 82.56 299 ALA A CA 1
ATOM 2251 C C . ALA A 1 299 ? 3.985 10.382 1.747 1.00 82.56 299 ALA A C 1
ATOM 2253 O O . ALA A 1 299 ? 3.068 10.039 2.493 1.00 82.56 299 ALA A O 1
ATOM 2254 N N . VAL A 1 300 ? 3.752 10.927 0.549 1.00 82.94 300 VAL A N 1
ATOM 2255 C CA . VAL A 1 300 ? 2.405 11.194 0.015 1.00 82.94 300 VAL A CA 1
ATOM 2256 C C . VAL A 1 300 ? 1.724 9.968 -0.599 1.00 82.94 300 VAL A C 1
ATOM 2258 O O . VAL A 1 300 ? 0.508 9.995 -0.786 1.00 82.94 300 VAL A O 1
ATOM 2261 N N . VAL A 1 301 ? 2.461 8.896 -0.907 1.00 85.00 301 VAL A N 1
ATOM 2262 C CA . VAL A 1 301 ? 1.904 7.718 -1.588 1.00 85.00 301 VAL A CA 1
ATOM 2263 C C . VAL A 1 301 ? 0.932 6.977 -0.668 1.00 85.00 301 VAL A C 1
ATOM 2265 O O . VAL A 1 301 ? 1.181 6.826 0.527 1.00 85.00 301 VAL A O 1
ATOM 2268 N N . GLY A 1 302 ? -0.189 6.519 -1.231 1.00 90.62 302 GLY A N 1
ATOM 2269 C CA . GLY A 1 302 ? -1.190 5.735 -0.506 1.00 90.62 302 GLY A CA 1
ATOM 2270 C C . GLY A 1 302 ? -0.703 4.331 -0.149 1.00 90.62 302 GLY A C 1
ATOM 2271 O O . GLY A 1 302 ? 0.055 3.721 -0.906 1.00 90.62 302 GLY A O 1
ATOM 2272 N N . VAL A 1 303 ? -1.178 3.815 0.982 1.00 95.69 303 VAL A N 1
ATOM 2273 C CA . VAL A 1 303 ? -0.835 2.478 1.489 1.00 95.69 303 VAL A CA 1
ATOM 2274 C C . VAL A 1 303 ? -1.331 1.376 0.551 1.00 95.69 303 VAL A C 1
ATOM 2276 O O . VAL A 1 303 ? -0.524 0.648 -0.029 1.00 95.69 303 VAL A O 1
ATOM 2279 N N . ASP A 1 304 ? -2.645 1.310 0.334 1.00 93.44 304 ASP A N 1
ATOM 2280 C CA . ASP A 1 304 ? -3.309 0.236 -0.411 1.00 93.44 304 ASP A CA 1
ATOM 2281 C C . ASP A 1 304 ? -2.728 -0.007 -1.809 1.00 93.44 304 ASP A C 1
ATOM 2283 O O . ASP A 1 304 ? -2.269 -1.108 -2.102 1.00 93.44 304 ASP A O 1
ATOM 2287 N N . GLY A 1 305 ? -2.703 1.019 -2.667 1.00 89.69 305 GLY A N 1
ATOM 2288 C CA . GLY A 1 305 ? -2.334 0.842 -4.075 1.00 89.69 305 GLY A CA 1
ATOM 2289 C C . GLY A 1 305 ? -0.874 0.419 -4.264 1.00 89.69 305 GLY A C 1
ATOM 2290 O O . GLY A 1 305 ? -0.524 -0.178 -5.281 1.00 89.69 305 GLY A O 1
ATOM 2291 N N . LEU A 1 306 ? -0.030 0.697 -3.264 1.00 93.56 306 LEU A N 1
ATOM 2292 C CA . LEU A 1 306 ? 1.348 0.233 -3.210 1.00 93.56 306 LEU A CA 1
ATOM 2293 C C . LEU A 1 306 ? 1.424 -1.232 -2.750 1.00 93.56 306 LEU A C 1
ATOM 2295 O O . LEU A 1 306 ? 2.130 -2.016 -3.380 1.00 93.56 306 LEU A O 1
ATOM 2299 N N . LEU A 1 307 ? 0.674 -1.620 -1.711 1.00 97.12 307 LEU A N 1
ATOM 2300 C CA . LEU A 1 307 ? 0.637 -2.998 -1.203 1.00 97.12 307 LEU A CA 1
ATOM 2301 C C . LEU A 1 307 ? -0.033 -3.969 -2.186 1.00 97.12 307 LEU A C 1
ATOM 2303 O O . LEU A 1 307 ? 0.531 -5.018 -2.491 1.00 97.12 307 LEU A O 1
ATOM 2307 N N . LEU A 1 308 ? -1.186 -3.612 -2.754 1.00 96.06 308 LEU A N 1
ATOM 2308 C CA . LEU A 1 308 ? -1.916 -4.461 -3.705 1.00 96.06 308 LEU A CA 1
ATOM 2309 C C . LEU A 1 308 ? -1.222 -4.600 -5.070 1.00 96.06 308 LEU A C 1
ATOM 2311 O O . LEU A 1 308 ? -1.602 -5.457 -5.865 1.00 96.06 308 LEU A O 1
ATOM 2315 N N . GLY A 1 309 ? -0.201 -3.783 -5.345 1.00 92.19 309 GLY A N 1
ATOM 2316 C CA . GLY A 1 309 ? 0.686 -3.897 -6.507 1.00 92.19 309 GLY A CA 1
ATOM 2317 C C . GLY A 1 309 ? 2.100 -4.398 -6.179 1.00 92.19 309 GLY A C 1
ATOM 2318 O O . GLY A 1 309 ? 2.993 -4.297 -7.019 1.00 92.19 309 GLY A O 1
ATOM 2319 N N . GLY A 1 310 ? 2.340 -4.904 -4.967 1.00 93.75 310 GLY A N 1
ATOM 2320 C CA . GLY A 1 310 ? 3.650 -5.384 -4.522 1.00 93.75 310 GLY A CA 1
ATOM 2321 C C . GLY A 1 310 ? 4.390 -4.377 -3.643 1.00 93.75 310 GLY A C 1
ATOM 2322 O O . GLY A 1 310 ? 4.572 -4.615 -2.453 1.00 93.75 310 GLY A O 1
ATOM 2323 N N . GLY A 1 311 ? 4.809 -3.249 -4.220 1.00 92.81 311 GLY A N 1
ATOM 2324 C CA . GLY A 1 311 ? 5.386 -2.123 -3.479 1.00 92.81 311 GLY A CA 1
ATOM 2325 C C . GLY A 1 311 ? 6.884 -2.242 -3.182 1.00 92.81 311 GLY A C 1
ATOM 2326 O O . GLY A 1 311 ? 7.302 -2.936 -2.261 1.00 92.81 311 GLY A O 1
ATOM 2327 N N . ILE A 1 312 ? 7.712 -1.529 -3.945 1.00 91.25 312 ILE A N 1
ATOM 2328 C CA . ILE A 1 312 ? 9.159 -1.426 -3.720 1.00 91.25 312 ILE A CA 1
ATOM 2329 C C . ILE A 1 312 ? 9.481 -0.370 -2.647 1.00 91.25 312 ILE A C 1
ATOM 2331 O O . ILE A 1 312 ? 8.983 0.758 -2.685 1.00 91.25 312 ILE A O 1
ATOM 2335 N N . SER A 1 313 ? 10.333 -0.747 -1.695 1.00 92.88 313 SER A N 1
ATOM 2336 C CA . SER A 1 313 ? 10.665 0.006 -0.482 1.00 92.88 313 SER A CA 1
ATOM 2337 C C . SER A 1 313 ? 12.177 0.206 -0.344 1.00 92.88 313 SER A C 1
ATOM 2339 O O . SER A 1 313 ? 12.966 -0.523 -0.946 1.00 92.88 313 SER A O 1
ATOM 2341 N N . TRP A 1 314 ? 12.606 1.138 0.514 1.00 90.69 314 TRP A N 1
ATOM 2342 C CA . TRP A 1 314 ? 14.006 1.198 0.959 1.00 90.69 314 TRP A CA 1
ATOM 2343 C C . TRP A 1 314 ? 14.418 -0.071 1.725 1.00 90.69 314 TRP A C 1
ATOM 2345 O O . TRP A 1 314 ? 15.580 -0.459 1.689 1.00 90.69 314 TRP A O 1
ATOM 2355 N N . TYR A 1 315 ? 13.464 -0.760 2.360 1.00 93.94 315 TYR A N 1
ATOM 2356 C CA . TYR A 1 315 ? 13.709 -1.987 3.122 1.00 93.94 315 TYR A CA 1
ATOM 2357 C C . TYR A 1 315 ? 13.599 -3.279 2.292 1.00 93.94 315 TYR A C 1
ATOM 2359 O O . TYR A 1 315 ? 13.689 -4.368 2.864 1.00 93.94 315 TYR A O 1
ATOM 2367 N N . THR A 1 316 ? 13.389 -3.214 0.968 1.00 93.00 316 THR A N 1
ATOM 2368 C CA . THR A 1 316 ? 13.022 -4.412 0.187 1.00 93.00 316 THR A CA 1
ATOM 2369 C C . THR A 1 316 ? 14.102 -5.497 0.171 1.00 93.00 316 THR A C 1
ATOM 2371 O O . THR A 1 316 ? 13.773 -6.674 0.296 1.00 93.00 316 THR A O 1
ATOM 2374 N N . ALA A 1 317 ? 15.384 -5.127 0.162 1.00 90.88 317 ALA A N 1
ATOM 2375 C CA . ALA A 1 317 ? 16.485 -6.087 0.268 1.00 90.88 317 ALA A CA 1
ATOM 2376 C C . ALA A 1 317 ? 16.532 -6.835 1.623 1.00 90.88 317 ALA A C 1
ATOM 2378 O O . ALA A 1 317 ? 16.897 -8.011 1.663 1.00 90.88 317 ALA A O 1
ATOM 2379 N N . ARG A 1 318 ? 16.083 -6.204 2.719 1.00 90.44 318 ARG A N 1
ATOM 2380 C CA . ARG A 1 318 ? 15.931 -6.839 4.046 1.00 90.44 318 ARG A CA 1
ATOM 2381 C C . ARG A 1 318 ? 14.665 -7.688 4.166 1.00 90.44 318 ARG A C 1
ATOM 2383 O O . ARG A 1 318 ? 14.677 -8.698 4.864 1.00 90.44 318 ARG A O 1
ATOM 2390 N N . THR A 1 319 ? 13.557 -7.236 3.573 1.00 92.56 319 THR A N 1
ATOM 2391 C CA . THR A 1 319 ? 12.198 -7.620 4.013 1.00 92.56 319 THR A CA 1
ATOM 2392 C C . THR A 1 319 ? 11.248 -8.115 2.920 1.00 92.56 319 THR A C 1
ATOM 2394 O O . THR A 1 319 ? 10.165 -8.590 3.271 1.00 92.56 319 THR A O 1
ATOM 2397 N N . GLY A 1 320 ? 11.638 -8.068 1.644 1.00 93.50 320 GLY A N 1
ATOM 2398 C CA . GLY A 1 320 ? 10.762 -8.357 0.504 1.00 93.50 320 GLY A CA 1
ATOM 2399 C C . GLY A 1 320 ? 10.025 -7.111 0.003 1.00 93.50 320 GLY A C 1
ATOM 2400 O O . GLY A 1 320 ? 10.266 -5.987 0.450 1.00 93.50 320 GLY A O 1
ATOM 2401 N N . PHE A 1 321 ? 9.128 -7.282 -0.960 1.00 96.31 321 PHE A N 1
ATOM 2402 C CA . PHE A 1 321 ? 8.209 -6.216 -1.351 1.00 96.31 321 PHE A CA 1
ATOM 2403 C C . PHE A 1 321 ? 7.267 -5.889 -0.177 1.00 96.31 321 PHE A C 1
ATOM 2405 O O . PHE A 1 321 ? 7.037 -6.713 0.705 1.00 96.31 321 PHE A O 1
ATOM 2412 N N . ALA A 1 322 ? 6.708 -4.682 -0.149 1.00 97.19 322 ALA A N 1
ATOM 2413 C CA . ALA A 1 322 ? 5.827 -4.210 0.919 1.00 97.19 322 ALA A CA 1
ATOM 2414 C C . ALA A 1 322 ? 4.650 -5.176 1.175 1.00 97.19 322 ALA A C 1
ATOM 2416 O O . ALA A 1 322 ? 4.340 -5.501 2.322 1.00 97.19 322 ALA A O 1
ATOM 2417 N N . CYS A 1 323 ? 4.082 -5.744 0.107 1.00 97.69 323 CYS A N 1
ATOM 2418 C CA . CYS A 1 323 ? 3.049 -6.778 0.165 1.00 97.69 323 CYS A CA 1
ATOM 2419 C C . CYS A 1 323 ? 3.478 -8.052 0.914 1.00 97.69 323 CYS A C 1
ATOM 2421 O O . CYS A 1 323 ? 2.653 -8.689 1.567 1.00 97.69 323 CYS A O 1
ATOM 2423 N N . ASP A 1 324 ? 4.768 -8.406 0.897 1.00 97.69 324 ASP A N 1
ATOM 2424 C CA . ASP A 1 324 ? 5.271 -9.590 1.589 1.00 97.69 324 ASP A CA 1
ATOM 2425 C C . ASP A 1 324 ? 5.165 -9.403 3.111 1.00 97.69 324 ASP A C 1
ATOM 2427 O O . ASP A 1 324 ? 4.984 -10.379 3.834 1.00 97.69 324 ASP A O 1
ATOM 2431 N N . SER A 1 325 ? 5.214 -8.158 3.605 1.00 95.75 325 SER A N 1
ATOM 2432 C CA . SER A 1 325 ? 5.053 -7.827 5.029 1.00 95.75 325 SER A CA 1
ATOM 2433 C C . SER A 1 325 ? 3.603 -7.807 5.537 1.00 95.75 325 SER A C 1
ATOM 2435 O O . SER A 1 325 ? 3.407 -7.740 6.749 1.00 95.75 325 SER A O 1
ATOM 2437 N N . VAL A 1 326 ? 2.598 -7.923 4.656 1.00 98.12 326 VAL A N 1
ATOM 2438 C CA . VAL A 1 326 ? 1.189 -8.038 5.069 1.00 98.12 326 VAL A CA 1
ATOM 2439 C C . VAL A 1 326 ? 0.923 -9.433 5.637 1.00 98.12 326 VAL A C 1
ATOM 2441 O O . VAL A 1 326 ? 1.072 -10.443 4.933 1.00 98.12 326 VAL A O 1
ATOM 2444 N N . VAL A 1 327 ? 0.503 -9.484 6.901 1.00 97.44 327 VAL A N 1
ATOM 2445 C CA . VAL A 1 327 ? 0.127 -10.715 7.613 1.00 97.44 327 VAL A CA 1
ATOM 2446 C C . VAL A 1 327 ? -1.375 -10.991 7.532 1.00 97.44 327 VAL A C 1
ATOM 2448 O O . VAL A 1 327 ? -1.753 -12.155 7.424 1.00 97.44 327 VAL A O 1
ATOM 2451 N N . ASN A 1 328 ? -2.212 -9.949 7.478 1.00 97.06 328 ASN A N 1
ATOM 2452 C CA . ASN A 1 328 ? -3.654 -10.055 7.248 1.00 97.06 328 ASN A CA 1
ATOM 2453 C C . ASN A 1 328 ? -4.186 -8.854 6.439 1.00 97.06 328 ASN A C 1
ATOM 2455 O O . ASN A 1 328 ? -3.694 -7.734 6.577 1.00 97.06 328 ASN A O 1
ATOM 2459 N N . TYR A 1 329 ? -5.193 -9.091 5.599 1.00 97.81 329 TYR A N 1
ATOM 2460 C CA . TYR A 1 329 ? -6.025 -8.054 4.984 1.00 97.81 329 TYR A CA 1
ATOM 2461 C C . TYR A 1 329 ? -7.449 -8.176 5.529 1.00 97.81 329 TYR A C 1
ATOM 2463 O O . TYR A 1 329 ? -7.995 -9.278 5.544 1.00 97.81 329 TYR A O 1
ATOM 2471 N N . GLU A 1 330 ? -8.083 -7.064 5.886 1.00 93.81 330 GLU A N 1
ATOM 2472 C CA . GLU A 1 330 ? -9.539 -7.010 6.044 1.00 93.81 330 GLU A CA 1
ATOM 2473 C C . GLU A 1 330 ? -10.166 -6.562 4.722 1.00 93.81 330 GLU A C 1
ATOM 2475 O O . GLU A 1 330 ? -9.786 -5.525 4.172 1.00 93.81 330 GLU A O 1
ATOM 2480 N N . VAL A 1 331 ? -11.089 -7.360 4.186 1.00 95.12 331 VAL A N 1
ATOM 2481 C CA . VAL A 1 331 ? -11.602 -7.218 2.820 1.00 95.12 331 VAL A CA 1
ATOM 2482 C C . VAL A 1 331 ? -13.123 -7.252 2.821 1.00 95.12 331 VAL A C 1
ATOM 2484 O O . VAL A 1 331 ? -13.719 -8.232 3.256 1.00 95.12 331 VAL A O 1
ATOM 2487 N N . VAL A 1 332 ? -13.750 -6.219 2.263 1.00 94.25 332 VAL A N 1
ATOM 2488 C CA . VAL A 1 332 ? -15.182 -6.227 1.950 1.00 94.25 332 VAL A CA 1
ATOM 2489 C C . VAL A 1 332 ? -15.375 -6.778 0.536 1.00 94.25 332 VAL A C 1
ATOM 2491 O O . VAL A 1 332 ? -14.862 -6.215 -0.439 1.00 94.25 332 VAL A O 1
ATOM 2494 N N . LEU A 1 333 ? -16.081 -7.899 0.429 1.00 94.44 333 LEU A N 1
ATOM 2495 C CA . LEU A 1 333 ? -16.359 -8.606 -0.821 1.00 94.44 333 LEU A CA 1
ATOM 2496 C C . LEU A 1 333 ? -17.529 -7.975 -1.588 1.00 94.44 333 LEU A C 1
ATOM 2498 O O . LEU A 1 333 ? -18.267 -7.137 -1.068 1.00 94.44 333 LEU A O 1
ATOM 2502 N N . ALA A 1 334 ? -17.758 -8.420 -2.828 1.00 91.38 334 ALA A N 1
ATOM 2503 C CA . ALA A 1 334 ? -18.903 -7.969 -3.627 1.00 91.38 334 ALA A CA 1
ATOM 2504 C C . ALA A 1 334 ? -20.250 -8.335 -2.971 1.00 91.38 334 ALA A C 1
ATOM 2506 O O . ALA A 1 334 ? -21.244 -7.639 -3.164 1.00 91.38 334 ALA A O 1
ATOM 2507 N N . SER A 1 335 ? -20.293 -9.393 -2.157 1.00 86.81 335 SER A N 1
ATOM 2508 C CA . SER A 1 335 ? -21.451 -9.766 -1.335 1.00 86.81 335 SER A CA 1
ATOM 2509 C C . SER A 1 335 ? -21.815 -8.730 -0.262 1.00 86.81 335 SER A C 1
ATOM 2511 O O . SER A 1 335 ? -22.951 -8.749 0.202 1.00 86.81 335 SER A O 1
ATOM 2513 N N . GLY A 1 336 ? -20.887 -7.843 0.115 1.00 85.56 336 GLY A N 1
ATOM 2514 C CA . GLY A 1 336 ? -20.939 -7.053 1.349 1.00 85.56 336 GLY A CA 1
ATOM 2515 C C . GLY A 1 336 ? -20.318 -7.779 2.550 1.00 85.56 336 GLY A C 1
ATOM 2516 O O . GLY A 1 336 ? -20.084 -7.163 3.585 1.00 85.56 336 GLY A O 1
ATOM 2517 N N . GLU A 1 337 ? -20.004 -9.069 2.423 1.00 84.38 337 GLU A N 1
ATOM 2518 C CA . GLU A 1 337 ? -19.338 -9.847 3.469 1.00 84.38 337 GLU A CA 1
ATOM 2519 C C . GLU A 1 337 ? -17.935 -9.302 3.759 1.00 84.38 337 GLU A C 1
ATOM 2521 O O . GLU A 1 337 ? -17.215 -8.888 2.846 1.00 84.38 337 GLU A O 1
ATOM 2526 N N . ILE A 1 338 ? -17.549 -9.310 5.034 1.00 83.19 338 ILE A N 1
ATOM 2527 C CA . ILE A 1 338 ? -16.277 -8.772 5.512 1.00 83.19 338 ILE A CA 1
ATOM 2528 C C . ILE A 1 338 ? -15.410 -9.943 5.962 1.00 83.19 338 ILE A C 1
ATOM 2530 O O . ILE A 1 338 ? -15.690 -10.587 6.971 1.00 83.19 338 ILE A O 1
ATOM 2534 N N . VAL A 1 339 ? -14.356 -10.229 5.201 1.00 86.62 339 VAL A N 1
ATOM 2535 C CA . VAL A 1 339 ? -13.477 -11.381 5.423 1.00 86.62 339 VAL A CA 1
ATOM 2536 C C . VAL A 1 339 ? -12.073 -10.946 5.824 1.00 86.62 339 VAL A C 1
ATOM 2538 O O . VAL A 1 339 ? -11.547 -9.936 5.355 1.00 86.62 339 VAL A O 1
ATOM 2541 N N . ASN A 1 340 ? -11.436 -11.742 6.681 1.00 90.06 340 ASN A N 1
ATOM 2542 C CA . ASN A 1 340 ? -10.016 -11.613 6.994 1.00 90.06 340 ASN A CA 1
ATOM 2543 C C . ASN A 1 340 ? -9.222 -12.598 6.127 1.00 90.06 340 ASN A C 1
ATOM 2545 O O . ASN A 1 340 ? -9.517 -13.795 6.126 1.00 90.06 340 ASN A O 1
ATOM 2549 N N . ALA A 1 341 ? -8.238 -12.097 5.382 1.00 95.38 341 ALA A N 1
ATOM 2550 C CA . ALA A 1 341 ? -7.388 -12.875 4.488 1.00 95.38 341 ALA A CA 1
ATOM 2551 C C . ALA A 1 341 ? -5.943 -12.891 5.003 1.00 95.38 341 ALA A C 1
ATOM 2553 O O . ALA A 1 341 ? -5.228 -11.891 4.926 1.00 95.38 341 ALA A O 1
ATOM 2554 N N . ASN A 1 342 ? -5.515 -14.046 5.511 1.00 95.62 342 ASN A N 1
ATOM 2555 C CA . ASN A 1 342 ? -4.214 -14.310 6.129 1.00 95.62 342 ASN A CA 1
ATOM 2556 C C . ASN A 1 342 ? -3.754 -15.754 5.852 1.00 95.62 342 ASN A C 1
ATOM 2558 O O . ASN A 1 342 ? -4.404 -16.504 5.132 1.00 95.62 342 ASN A O 1
ATOM 2562 N N . VAL A 1 343 ? -2.635 -16.185 6.439 1.00 91.62 343 VAL A N 1
ATOM 2563 C CA . VAL A 1 343 ? -2.088 -17.542 6.235 1.00 91.62 343 VAL A CA 1
ATOM 2564 C C . VAL A 1 343 ? -3.028 -18.685 6.681 1.00 91.62 343 VAL A C 1
ATOM 2566 O O . VAL A 1 343 ? -2.905 -19.801 6.178 1.00 91.62 343 VAL A O 1
ATOM 2569 N N . SER A 1 344 ? -3.972 -18.419 7.591 1.00 87.44 344 SER A N 1
ATOM 2570 C CA . SER A 1 344 ? -4.883 -19.408 8.202 1.00 87.44 344 SER A CA 1
ATOM 2571 C C . SER A 1 344 ? -6.353 -19.306 7.772 1.00 87.44 344 SER A C 1
ATOM 2573 O O . SER A 1 344 ? -7.091 -20.272 7.950 1.00 87.44 344 SER A O 1
ATOM 2575 N N . ALA A 1 345 ? -6.782 -18.183 7.193 1.00 87.38 345 ALA A N 1
ATOM 2576 C CA . ALA A 1 345 ? -8.137 -17.964 6.685 1.00 87.38 345 ALA A CA 1
ATOM 2577 C C . ALA A 1 345 ? -8.070 -17.214 5.349 1.00 87.38 345 ALA A C 1
ATOM 2579 O O . ALA A 1 345 ? -7.347 -16.224 5.249 1.00 87.38 345 ALA A O 1
ATOM 2580 N N . ASN A 1 346 ? -8.804 -17.683 4.332 1.00 96.12 346 ASN A N 1
ATOM 2581 C CA . ASN A 1 346 ? -8.820 -17.104 2.977 1.00 96.12 346 ASN A CA 1
ATOM 2582 C C . ASN A 1 346 ? -7.391 -16.895 2.415 1.00 96.12 346 ASN A C 1
ATOM 2584 O O . ASN A 1 346 ? -7.017 -15.818 1.941 1.00 96.12 346 ASN A O 1
ATOM 2588 N N . SER A 1 347 ? -6.535 -17.913 2.566 1.00 96.88 347 SER A N 1
ATOM 2589 C CA . SER A 1 347 ? -5.081 -17.807 2.355 1.00 96.88 347 SER A CA 1
ATOM 2590 C C . SER A 1 347 ? -4.665 -17.745 0.883 1.00 96.88 347 SER A C 1
ATOM 2592 O O . SER A 1 347 ? -3.597 -17.233 0.537 1.00 96.88 347 SER A O 1
ATOM 2594 N N . ASP A 1 348 ? -5.540 -18.204 0.000 1.00 97.81 348 ASP A N 1
ATOM 2595 C CA . ASP A 1 348 ? -5.469 -18.041 -1.441 1.00 97.81 348 ASP A CA 1
ATOM 2596 C C . ASP A 1 348 ? -5.769 -16.591 -1.865 1.00 97.81 348 ASP A C 1
ATOM 2598 O O . ASP A 1 348 ? -5.019 -16.047 -2.682 1.00 97.81 348 ASP A O 1
ATOM 2602 N N . LEU A 1 349 ? -6.768 -15.945 -1.246 1.00 98.38 349 LEU A N 1
ATOM 2603 C CA . LEU A 1 349 ? -7.060 -14.514 -1.379 1.00 98.38 349 LEU A CA 1
ATOM 2604 C C . LEU A 1 349 ? -5.930 -13.653 -0.799 1.00 98.38 349 LEU A C 1
ATOM 2606 O O . LEU A 1 349 ? -5.470 -12.726 -1.465 1.00 98.38 349 LEU A O 1
ATOM 2610 N N . TRP A 1 350 ? -5.403 -13.998 0.381 1.00 98.38 350 TRP A N 1
ATOM 2611 C CA . TRP A 1 350 ? -4.224 -13.347 0.973 1.00 98.38 350 TRP A CA 1
ATOM 2612 C C . TRP A 1 350 ? -3.030 -13.357 0.015 1.00 98.38 350 TRP A C 1
ATOM 2614 O O . TRP A 1 350 ? -2.410 -12.320 -0.224 1.00 98.38 350 TRP A O 1
ATOM 2624 N N . ARG A 1 351 ? -2.734 -14.512 -0.595 1.00 97.75 351 ARG A N 1
ATOM 2625 C CA . ARG A 1 351 ? -1.652 -14.636 -1.580 1.00 97.75 351 ARG A CA 1
ATOM 2626 C C . ARG A 1 351 ? -1.965 -13.885 -2.883 1.00 97.75 351 ARG A C 1
ATOM 2628 O O . ARG A 1 351 ? -1.048 -13.338 -3.493 1.00 97.75 351 ARG A O 1
ATOM 2635 N N . ALA A 1 352 ? -3.227 -13.835 -3.313 1.00 98.00 352 ALA A N 1
ATOM 2636 C CA . ALA A 1 352 ? -3.644 -13.126 -4.525 1.00 98.00 352 ALA A CA 1
ATOM 2637 C C . ALA A 1 352 ? -3.575 -11.595 -4.373 1.00 98.00 352 ALA A C 1
ATOM 2639 O O . ALA A 1 352 ? -3.116 -10.910 -5.286 1.00 98.00 352 ALA A O 1
ATOM 2640 N N . LEU A 1 353 ? -3.947 -11.050 -3.210 1.00 98.06 353 LEU A N 1
ATOM 2641 C CA . LEU A 1 353 ? -3.862 -9.616 -2.894 1.00 98.06 353 LEU A CA 1
ATOM 2642 C C . LEU A 1 353 ? -2.419 -9.080 -2.915 1.00 98.06 353 LEU A C 1
ATOM 2644 O O . LEU A 1 353 ? -2.212 -7.891 -3.163 1.00 98.06 353 LEU A O 1
ATOM 2648 N N . LYS A 1 354 ? -1.407 -9.945 -2.760 1.00 97.50 354 LYS A N 1
ATOM 2649 C CA . LYS A 1 354 ? 0.022 -9.613 -2.909 1.00 97.50 354 LYS A CA 1
ATOM 2650 C C . LYS A 1 354 ? 0.421 -9.428 -4.384 1.00 97.50 354 LYS A C 1
ATOM 2652 O O . LYS A 1 354 ? 1.198 -10.200 -4.942 1.00 97.50 354 LYS A O 1
ATOM 2657 N N . GLY A 1 355 ? -0.125 -8.394 -5.028 1.00 93.88 355 GLY A N 1
ATOM 2658 C CA . GLY A 1 355 ? 0.122 -8.020 -6.429 1.00 93.88 355 GLY A CA 1
ATOM 2659 C C . GLY A 1 355 ? -1.108 -8.093 -7.344 1.00 93.88 355 GLY A C 1
ATOM 2660 O O . GLY A 1 355 ? -1.069 -7.571 -8.455 1.00 93.88 355 GLY A O 1
ATOM 2661 N N . GLY A 1 356 ? -2.209 -8.704 -6.897 1.00 93.69 356 GLY A N 1
ATOM 2662 C CA . GLY A 1 356 ? -3.434 -8.879 -7.682 1.00 93.69 356 GLY A CA 1
ATOM 2663 C C . GLY A 1 356 ? -4.332 -7.645 -7.819 1.00 93.69 356 GLY A C 1
ATOM 2664 O O . GLY A 1 356 ? -5.355 -7.743 -8.488 1.00 93.69 356 GLY A O 1
ATOM 2665 N N . SER A 1 357 ? -3.979 -6.483 -7.256 1.00 91.19 357 SER A N 1
ATOM 2666 C CA . SER A 1 357 ? -4.757 -5.235 -7.378 1.00 91.19 357 SER A CA 1
ATOM 2667 C C . SER A 1 357 ? -6.230 -5.359 -6.916 1.00 91.19 357 SER A C 1
ATOM 2669 O O . SER A 1 357 ? -6.579 -6.224 -6.115 1.00 91.19 357 SER A O 1
ATOM 2671 N N . SER A 1 358 ? -7.113 -4.473 -7.385 1.00 89.81 358 SER A N 1
ATOM 2672 C CA . SER A 1 358 ? -8.536 -4.399 -7.010 1.00 89.81 358 SER A CA 1
ATOM 2673 C C . SER A 1 358 ? -9.428 -5.407 -7.761 1.00 89.81 358 SER A C 1
ATOM 2675 O O . SER A 1 358 ? -10.425 -5.023 -8.375 1.00 89.81 358 SER A O 1
ATOM 2677 N N . ASN A 1 359 ? -9.061 -6.694 -7.763 1.00 94.94 359 ASN A N 1
ATOM 2678 C CA . ASN A 1 359 ? -9.792 -7.745 -8.493 1.00 94.94 359 ASN A CA 1
ATOM 2679 C C . ASN A 1 359 ? -10.818 -8.536 -7.663 1.00 94.94 359 ASN A C 1
ATOM 2681 O O . ASN A 1 359 ? -11.658 -9.188 -8.271 1.00 94.94 359 ASN A O 1
ATOM 2685 N N . PHE A 1 360 ? -10.753 -8.478 -6.327 1.00 95.94 360 PHE A N 1
ATOM 2686 C CA . PHE A 1 360 ? -11.454 -9.426 -5.439 1.00 95.94 360 PHE A CA 1
ATOM 2687 C C . PHE A 1 360 ? -12.359 -8.767 -4.381 1.00 95.94 360 PHE A C 1
ATOM 2689 O O . PHE A 1 360 ? -13.189 -9.432 -3.774 1.00 95.94 360 PHE A O 1
ATOM 2696 N N . GLY A 1 361 ? -12.158 -7.478 -4.097 1.00 95.44 361 GLY A N 1
ATOM 2697 C CA . GLY A 1 361 ? -12.756 -6.816 -2.939 1.00 95.44 361 GLY A CA 1
ATOM 2698 C C . GLY A 1 361 ? -12.222 -5.404 -2.704 1.00 95.44 361 GLY A C 1
ATOM 2699 O O . GLY A 1 361 ? -11.270 -4.952 -3.356 1.00 95.44 361 GLY A O 1
ATOM 2700 N N . ILE A 1 362 ? -12.815 -4.711 -1.733 1.00 95.88 362 ILE A N 1
ATOM 2701 C CA . ILE A 1 362 ? -12.293 -3.464 -1.170 1.00 95.88 362 ILE A CA 1
ATOM 2702 C C . ILE A 1 362 ? -11.572 -3.797 0.135 1.00 95.88 362 ILE A C 1
ATOM 2704 O O . ILE A 1 362 ? -12.214 -4.091 1.137 1.00 95.88 362 ILE A O 1
ATOM 2708 N N . VAL A 1 363 ? -10.239 -3.719 0.141 1.00 96.25 363 VAL A N 1
ATOM 2709 C CA . VAL A 1 363 ? -9.474 -3.803 1.392 1.00 96.25 363 VAL A CA 1
ATOM 2710 C C . VAL A 1 363 ? -9.713 -2.539 2.219 1.00 96.25 363 VAL A C 1
ATOM 2712 O O . VAL A 1 363 ? -9.511 -1.433 1.706 1.00 96.25 363 VAL A O 1
ATOM 2715 N N . THR A 1 364 ? -10.130 -2.707 3.475 1.00 93.56 364 THR A N 1
ATOM 2716 C CA . THR A 1 364 ? -10.345 -1.643 4.475 1.00 93.56 364 THR A CA 1
ATOM 2717 C C . THR A 1 364 ? -9.129 -1.462 5.378 1.00 93.56 364 THR A C 1
ATOM 2719 O O . THR A 1 364 ? -8.720 -0.323 5.622 1.00 93.56 364 THR A O 1
ATOM 2722 N N . ARG A 1 365 ? -8.501 -2.565 5.810 1.00 93.75 365 ARG A N 1
ATOM 2723 C CA . ARG A 1 365 ? -7.343 -2.576 6.717 1.00 93.75 365 ARG A CA 1
ATOM 2724 C C . ARG A 1 365 ? -6.242 -3.520 6.227 1.00 93.75 365 ARG A C 1
ATOM 2726 O O . ARG A 1 365 ? -6.517 -4.598 5.702 1.00 93.75 365 ARG A O 1
ATOM 2733 N N . PHE A 1 366 ? -4.995 -3.104 6.418 1.00 97.56 366 PHE A N 1
ATOM 2734 C CA . PHE A 1 366 ? -3.780 -3.868 6.151 1.00 97.56 366 PHE A CA 1
ATOM 2735 C C . PHE A 1 366 ? -3.036 -4.065 7.466 1.00 97.56 366 PHE A C 1
ATOM 2737 O O . PHE A 1 366 ? -2.586 -3.091 8.068 1.00 97.56 366 PHE A O 1
ATOM 2744 N N . ASP A 1 367 ? -2.864 -5.314 7.877 1.00 97.44 367 ASP A N 1
ATOM 2745 C CA . ASP A 1 367 ? -2.137 -5.656 9.092 1.00 97.44 367 ASP A CA 1
ATOM 2746 C C . ASP A 1 367 ? -0.714 -6.063 8.691 1.00 97.44 367 ASP A C 1
ATOM 2748 O O . ASP A 1 367 ? -0.498 -7.047 7.973 1.00 97.44 367 ASP A O 1
ATOM 2752 N N . LEU A 1 368 ? 0.262 -5.246 9.084 1.00 98.12 368 LEU A N 1
ATOM 2753 C CA . LEU A 1 368 ? 1.657 -5.301 8.645 1.00 98.12 368 LEU A CA 1
ATOM 2754 C C . LEU A 1 368 ? 2.563 -5.782 9.779 1.00 98.12 368 LEU A C 1
ATOM 2756 O O . LEU A 1 368 ? 2.490 -5.265 10.891 1.00 98.12 368 LEU A O 1
ATOM 2760 N N . GLN A 1 369 ? 3.481 -6.710 9.502 1.00 97.25 369 GLN A N 1
ATOM 2761 C CA . GLN A 1 369 ? 4.525 -7.049 10.472 1.00 97.25 369 GLN A CA 1
ATOM 2762 C C . GLN A 1 369 ? 5.487 -5.862 10.635 1.00 97.25 369 GLN A C 1
ATOM 2764 O O . GLN A 1 369 ? 6.188 -5.491 9.688 1.00 97.25 369 GLN A O 1
ATOM 2769 N N . ALA A 1 370 ? 5.548 -5.307 11.844 1.00 97.38 370 ALA A N 1
ATOM 2770 C CA . ALA A 1 370 ? 6.476 -4.241 12.191 1.00 97.38 370 ALA A CA 1
ATOM 2771 C C . ALA A 1 370 ? 7.896 -4.773 12.466 1.00 97.38 370 ALA A C 1
ATOM 2773 O O . ALA A 1 370 ? 8.130 -5.974 12.639 1.00 97.38 370 ALA A O 1
ATOM 2774 N N . PHE A 1 371 ? 8.867 -3.867 12.490 1.00 96.00 371 PHE A N 1
ATOM 2775 C CA . PHE A 1 371 ? 10.232 -4.114 12.953 1.00 96.00 371 PHE A CA 1
ATOM 2776 C C . PHE A 1 371 ? 10.819 -2.832 13.570 1.00 96.00 371 PHE A C 1
ATOM 2778 O O . PHE A 1 371 ? 10.310 -1.748 13.282 1.00 96.00 371 PHE A O 1
ATOM 2785 N N . PRO A 1 372 ? 11.881 -2.910 14.398 1.00 94.19 372 PRO A N 1
ATOM 2786 C CA . PRO A 1 372 ? 12.457 -1.733 15.049 1.00 94.19 372 PRO A CA 1
ATOM 2787 C C . PRO A 1 372 ? 12.834 -0.624 14.062 1.00 94.19 372 PRO A C 1
ATOM 2789 O O . PRO A 1 372 ? 13.450 -0.885 13.024 1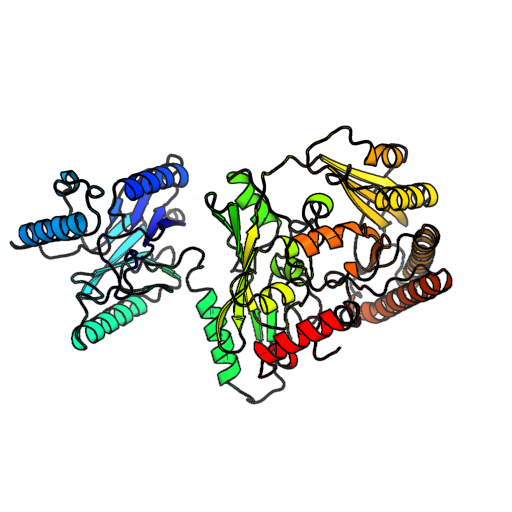.00 94.19 372 PRO A O 1
ATOM 2792 N N . ALA A 1 373 ? 12.480 0.613 14.401 1.00 89.75 373 ALA A N 1
ATOM 2793 C CA . ALA A 1 373 ? 12.867 1.790 13.645 1.00 89.75 373 ALA A CA 1
ATOM 2794 C C . ALA A 1 373 ? 14.378 2.028 13.776 1.00 89.75 373 ALA A C 1
ATOM 2796 O O . ALA A 1 373 ? 14.964 1.945 14.856 1.00 89.75 373 ALA A O 1
ATOM 2797 N N . GLU A 1 374 ? 15.018 2.353 12.657 1.00 86.44 374 GLU A N 1
ATOM 2798 C CA . GLU A 1 374 ? 16.440 2.678 12.590 1.00 86.44 374 GLU A CA 1
ATOM 2799 C C . GLU A 1 374 ? 16.611 3.987 11.821 1.00 86.44 374 GLU A C 1
ATOM 2801 O O . GLU A 1 374 ? 16.011 4.172 10.759 1.00 86.44 374 GLU A O 1
ATOM 2806 N N . ASN A 1 375 ? 17.461 4.883 12.333 1.00 79.00 375 ASN A N 1
ATOM 2807 C CA . ASN A 1 375 ? 17.806 6.128 11.648 1.00 79.00 375 ASN A CA 1
ATOM 2808 C C . ASN A 1 375 ? 18.350 5.828 10.241 1.00 79.00 375 ASN A C 1
ATOM 2810 O O . ASN A 1 375 ? 19.373 5.157 10.085 1.00 79.00 375 ASN A O 1
ATOM 2814 N N . LEU A 1 376 ? 17.672 6.335 9.212 1.00 80.44 376 LEU A N 1
ATOM 2815 C CA . LEU A 1 376 ? 18.077 6.139 7.823 1.00 80.44 376 LEU A CA 1
ATOM 2816 C C . LEU A 1 376 ? 19.221 7.090 7.466 1.00 80.44 376 LEU A C 1
ATOM 2818 O O . LEU A 1 376 ? 19.052 8.309 7.487 1.00 80.44 376 LEU A O 1
ATOM 2822 N N . GLN A 1 377 ? 20.366 6.547 7.046 1.00 75.88 377 GLN A N 1
ATOM 2823 C CA . GLN A 1 377 ? 21.375 7.366 6.379 1.00 75.88 377 GLN A CA 1
ATOM 2824 C C . GLN A 1 377 ? 20.958 7.535 4.917 1.00 75.88 377 GLN A C 1
ATOM 2826 O O . GLN A 1 377 ? 21.013 6.578 4.144 1.00 75.88 377 GLN A O 1
ATOM 2831 N N . VAL A 1 378 ? 20.568 8.750 4.533 1.00 76.12 378 VAL A N 1
ATOM 2832 C CA . VAL A 1 378 ? 20.189 9.099 3.157 1.00 76.12 378 VAL A CA 1
ATOM 2833 C C . VAL A 1 378 ? 21.222 10.054 2.566 1.00 76.12 378 VAL A C 1
ATOM 2835 O O . VAL A 1 378 ? 21.512 11.098 3.144 1.00 76.12 378 VAL A O 1
ATOM 2838 N N . GLU A 1 379 ? 21.746 9.733 1.384 1.00 7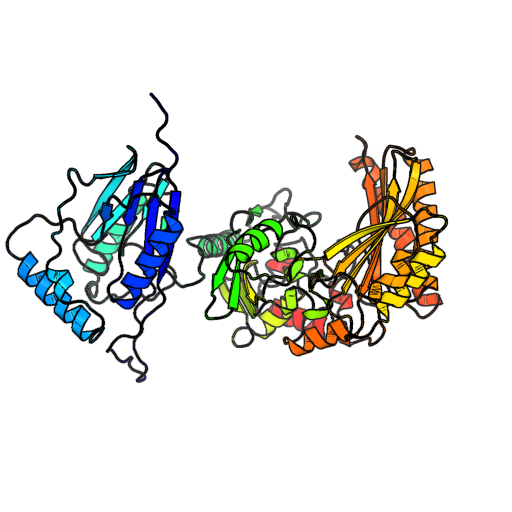1.25 379 GLU A N 1
ATOM 2839 C CA . GLU A 1 379 ? 22.584 10.644 0.600 1.00 71.25 379 GLU A CA 1
ATOM 2840 C C . GLU A 1 379 ? 22.072 10.691 -0.839 1.00 71.25 379 GLU A C 1
ATOM 2842 O O . GLU A 1 379 ? 22.068 9.681 -1.544 1.00 71.25 379 GLU A O 1
ATOM 2847 N N . THR A 1 380 ? 21.667 11.875 -1.296 1.00 74.12 380 THR A N 1
ATOM 2848 C CA . THR A 1 380 ? 21.329 12.101 -2.704 1.00 74.12 380 THR A CA 1
ATOM 2849 C C . THR A 1 380 ? 22.489 12.785 -3.406 1.00 74.12 380 THR A C 1
ATOM 2851 O O . THR A 1 380 ? 22.734 13.974 -3.215 1.00 74.12 380 THR A O 1
ATOM 2854 N N . LYS A 1 381 ? 23.171 12.026 -4.262 1.00 67.94 381 LYS A N 1
ATOM 2855 C CA . LYS A 1 381 ? 24.008 12.574 -5.326 1.00 67.94 381 LYS A CA 1
ATOM 2856 C C . LYS A 1 381 ? 23.180 12.727 -6.596 1.00 67.94 381 LYS A C 1
ATOM 2858 O O . LYS A 1 381 ? 22.111 12.148 -6.755 1.00 67.94 381 LYS A O 1
ATOM 2863 N N . THR A 1 382 ? 23.710 13.480 -7.540 1.00 69.06 382 THR A N 1
ATOM 2864 C CA . THR A 1 382 ? 23.304 13.433 -8.953 1.00 69.06 382 THR A CA 1
ATOM 2865 C C . THR A 1 382 ? 24.557 13.550 -9.799 1.00 69.06 382 THR A C 1
ATOM 2867 O O . THR A 1 382 ? 25.592 13.763 -9.196 1.00 69.06 382 THR A O 1
ATOM 2870 N N . PHE A 1 383 ? 24.516 13.462 -11.127 1.00 73.06 383 PHE A N 1
ATOM 2871 C CA . PHE A 1 383 ? 25.694 13.650 -11.970 1.00 73.06 383 PHE A CA 1
ATOM 2872 C C . PHE A 1 383 ? 25.415 14.444 -13.247 1.00 73.06 383 PHE A C 1
ATOM 2874 O O . PHE A 1 383 ? 24.315 14.350 -13.797 1.00 73.06 383 PHE A O 1
ATOM 2881 N N . GLY A 1 384 ? 26.413 15.215 -13.695 1.00 69.38 384 GLY A N 1
ATOM 2882 C CA . GLY A 1 384 ? 26.441 15.811 -15.035 1.00 69.38 384 GLY A CA 1
ATOM 2883 C C . GLY A 1 384 ? 26.465 14.727 -16.115 1.00 69.38 384 GLY A C 1
ATOM 2884 O O . GLY A 1 384 ? 26.930 13.605 -15.869 1.00 69.38 384 GLY A O 1
ATOM 2885 N N . ARG A 1 385 ? 25.914 15.018 -17.299 1.00 73.62 385 ARG A N 1
ATOM 2886 C CA . ARG A 1 385 ? 25.658 14.004 -18.334 1.00 73.62 385 ARG A CA 1
ATOM 2887 C C . ARG A 1 385 ? 26.920 13.289 -18.822 1.00 73.62 385 ARG A C 1
ATOM 2889 O O . ARG A 1 385 ? 26.856 12.118 -19.198 1.00 73.62 385 ARG A O 1
ATOM 2896 N N . GLU A 1 386 ? 28.066 13.953 -18.755 1.00 74.81 386 GLU A N 1
ATOM 2897 C CA . GLU A 1 386 ? 29.391 13.423 -19.072 1.00 74.81 386 GLU A CA 1
ATOM 2898 C C . GLU A 1 386 ? 29.764 12.159 -18.270 1.00 74.81 386 GLU A C 1
ATOM 2900 O O . GLU A 1 386 ? 30.546 11.344 -18.751 1.00 74.81 386 GLU A O 1
ATOM 2905 N N . HIS A 1 387 ? 29.145 11.934 -17.105 1.00 77.38 387 HIS A N 1
ATOM 2906 C CA . HIS A 1 387 ? 29.368 10.763 -16.247 1.00 77.38 387 HIS A CA 1
ATOM 2907 C C . HIS A 1 387 ? 28.375 9.605 -16.477 1.00 77.38 387 HIS A C 1
ATOM 2909 O O . HIS A 1 387 ? 28.185 8.759 -15.596 1.00 77.38 387 HIS A O 1
ATOM 2915 N N . SER A 1 388 ? 27.712 9.555 -17.640 1.00 78.12 388 SER A N 1
ATOM 2916 C CA . SER A 1 388 ? 26.674 8.550 -17.936 1.00 78.12 388 SER A CA 1
ATOM 2917 C C . SER A 1 388 ? 27.199 7.118 -17.815 1.00 78.12 388 SER A C 1
ATOM 2919 O O . SER A 1 388 ? 26.605 6.302 -17.112 1.00 78.12 388 SER A O 1
ATOM 2921 N N . ASP A 1 389 ? 28.335 6.816 -18.451 1.00 79.69 389 ASP A N 1
ATOM 2922 C CA . ASP A 1 389 ? 28.903 5.464 -18.458 1.00 79.69 389 ASP A CA 1
ATOM 2923 C C . ASP A 1 389 ? 29.388 5.015 -17.078 1.00 79.69 389 ASP A C 1
ATOM 2925 O O . ASP A 1 389 ? 29.089 3.893 -16.664 1.00 79.69 389 ASP A O 1
ATOM 2929 N N . ASP A 1 390 ? 30.080 5.891 -16.343 1.00 78.31 390 ASP A N 1
ATOM 2930 C CA . ASP A 1 390 ? 30.500 5.625 -14.963 1.00 78.31 390 ASP A CA 1
ATOM 2931 C C . ASP A 1 390 ? 29.285 5.268 -14.100 1.00 78.31 390 ASP A C 1
ATOM 2933 O O . ASP A 1 390 ? 29.255 4.224 -13.446 1.00 78.31 390 ASP A O 1
ATOM 2937 N N . THR A 1 391 ? 28.245 6.104 -14.148 1.00 78.88 391 THR A N 1
ATOM 2938 C CA . THR A 1 391 ? 27.063 5.938 -13.298 1.00 78.88 391 THR A CA 1
ATOM 2939 C C . THR A 1 391 ? 26.277 4.676 -13.660 1.00 78.88 391 THR A C 1
ATOM 2941 O O . THR A 1 391 ? 25.899 3.920 -12.766 1.00 78.88 391 THR A O 1
ATOM 2944 N N . VAL A 1 392 ? 26.098 4.381 -14.954 1.00 83.50 392 VAL A N 1
ATOM 2945 C CA . VAL A 1 392 ? 25.469 3.136 -15.435 1.00 83.50 392 VAL A CA 1
ATOM 2946 C C . VAL A 1 392 ? 26.216 1.901 -14.943 1.00 83.50 392 VAL A C 1
ATOM 2948 O O . VAL A 1 392 ? 25.598 0.980 -14.407 1.00 83.50 392 VAL A O 1
ATOM 2951 N N . ASN A 1 393 ? 27.540 1.874 -15.110 1.00 83.62 393 ASN A N 1
ATOM 2952 C CA . ASN A 1 393 ? 28.350 0.719 -14.734 1.00 83.62 393 ASN A CA 1
ATOM 2953 C C . ASN A 1 393 ? 28.317 0.493 -13.207 1.00 83.62 393 ASN A C 1
ATOM 2955 O O . ASN A 1 393 ? 28.288 -0.654 -12.760 1.00 83.62 393 ASN A O 1
ATOM 2959 N N . VAL A 1 394 ? 28.252 1.562 -12.402 1.00 83.88 394 VAL A N 1
ATOM 2960 C CA . VAL A 1 394 ? 28.128 1.466 -10.937 1.00 83.88 394 VAL A CA 1
ATOM 2961 C C . VAL A 1 394 ? 26.733 1.004 -10.495 1.00 83.88 394 VAL A C 1
ATOM 2963 O O . VAL A 1 394 ? 26.636 0.187 -9.582 1.00 83.88 394 VAL A O 1
ATOM 2966 N N . VAL A 1 395 ? 25.653 1.453 -11.143 1.00 84.25 395 VAL A N 1
ATOM 2967 C CA . VAL A 1 395 ? 24.282 0.999 -10.825 1.00 84.25 395 VAL A CA 1
ATOM 2968 C C . VAL A 1 395 ? 24.079 -0.472 -11.182 1.00 84.25 395 VAL A C 1
ATOM 2970 O O . VAL A 1 395 ? 23.504 -1.212 -10.385 1.00 84.25 395 VAL A O 1
ATOM 2973 N N . ALA A 1 396 ? 24.605 -0.914 -12.327 1.00 84.75 396 ALA A N 1
ATOM 2974 C CA . ALA A 1 396 ? 24.606 -2.327 -12.697 1.00 84.75 396 ALA A CA 1
ATOM 2975 C C . ALA A 1 396 ? 25.408 -3.176 -11.697 1.00 84.75 396 ALA A C 1
ATOM 2977 O O . ALA A 1 396 ? 24.923 -4.209 -11.246 1.00 84.75 396 ALA A O 1
ATOM 2978 N N . GLY A 1 397 ? 26.595 -2.706 -11.291 1.00 87.00 397 GLY A N 1
ATOM 2979 C CA . GLY A 1 397 ? 27.418 -3.376 -10.281 1.00 87.00 397 GLY A CA 1
ATOM 2980 C C . GLY A 1 397 ? 26.763 -3.440 -8.896 1.00 87.00 397 GLY A C 1
ATOM 2981 O O . GLY A 1 397 ? 26.914 -4.441 -8.205 1.00 87.00 397 GLY A O 1
ATOM 2982 N N . PHE A 1 398 ? 25.991 -2.419 -8.502 1.00 87.25 398 PHE A N 1
ATOM 2983 C CA . PHE A 1 398 ? 25.198 -2.449 -7.267 1.00 87.25 398 PHE A CA 1
ATOM 2984 C C . PHE A 1 398 ? 24.073 -3.496 -7.335 1.00 87.25 398 PHE A C 1
ATOM 2986 O O . PHE A 1 398 ? 23.811 -4.181 -6.350 1.00 87.25 398 PHE A O 1
ATOM 2993 N N . ALA A 1 399 ? 23.423 -3.649 -8.494 1.00 85.44 399 ALA A N 1
ATOM 2994 C CA . ALA A 1 399 ? 22.356 -4.633 -8.700 1.00 85.44 399 ALA A CA 1
ATOM 2995 C C . ALA A 1 399 ? 22.838 -6.099 -8.645 1.00 85.44 399 ALA A C 1
ATOM 2997 O O . ALA A 1 399 ? 22.018 -6.993 -8.436 1.00 85.44 399 ALA A O 1
ATOM 2998 N N . ASP A 1 400 ? 24.147 -6.330 -8.795 1.00 88.56 400 ASP A N 1
ATOM 2999 C CA . ASP A 1 400 ? 24.792 -7.644 -8.698 1.00 88.56 400 ASP A CA 1
ATOM 3000 C C . ASP A 1 400 ? 25.481 -7.904 -7.339 1.00 88.56 400 ASP A C 1
ATOM 3002 O O . ASP A 1 400 ? 26.131 -8.938 -7.168 1.00 88.56 400 ASP A O 1
ATOM 3006 N N . LEU A 1 401 ? 25.328 -7.008 -6.352 1.00 86.25 401 LEU A N 1
ATOM 3007 C CA . LEU A 1 401 ? 25.791 -7.246 -4.979 1.00 86.25 401 LEU A CA 1
ATOM 3008 C C . LEU A 1 401 ? 24.972 -8.347 -4.287 1.00 86.25 401 LEU A C 1
ATOM 3010 O O . LEU A 1 401 ? 23.749 -8.430 -4.422 1.00 86.25 401 LEU A O 1
ATOM 3014 N N . ASP A 1 402 ? 25.654 -9.172 -3.489 1.00 83.50 402 ASP A N 1
ATOM 3015 C CA . ASP A 1 402 ? 25.009 -10.217 -2.697 1.00 83.50 402 ASP A CA 1
ATOM 3016 C C . ASP A 1 402 ? 24.314 -9.679 -1.426 1.00 83.50 402 ASP A C 1
ATOM 3018 O O . ASP A 1 402 ? 24.424 -8.510 -1.043 1.00 83.50 402 ASP A O 1
ATOM 3022 N N . ARG A 1 403 ? 23.575 -10.568 -0.750 1.00 84.81 403 ARG A N 1
ATOM 3023 C CA . ARG A 1 403 ? 22.736 -10.246 0.415 1.00 84.81 403 ARG A CA 1
ATOM 3024 C C . ARG A 1 403 ? 23.522 -9.778 1.657 1.00 84.81 403 ARG A C 1
ATOM 3026 O O . ARG A 1 403 ? 22.907 -9.300 2.603 1.00 84.81 403 ARG A O 1
ATOM 3033 N N . SER A 1 404 ? 24.856 -9.833 1.683 1.00 85.69 404 SER A N 1
ATOM 3034 C CA . SER A 1 404 ? 25.650 -9.191 2.750 1.00 85.69 404 SER A CA 1
ATOM 3035 C C . SER A 1 404 ? 25.475 -7.665 2.799 1.00 85.69 404 SER A C 1
ATOM 3037 O O . SER A 1 404 ? 25.689 -7.058 3.850 1.00 85.69 404 SER A O 1
ATOM 3039 N N . PHE A 1 405 ? 25.001 -7.061 1.704 1.00 86.62 405 PHE A N 1
ATOM 3040 C CA . PHE A 1 405 ? 24.655 -5.645 1.600 1.00 86.62 405 PHE A CA 1
ATOM 3041 C C . PHE A 1 405 ? 23.144 -5.366 1.733 1.00 86.62 405 PHE A C 1
ATOM 3043 O O . PHE A 1 405 ? 22.701 -4.302 1.299 1.00 86.62 405 PHE A O 1
ATOM 3050 N N . ASP A 1 406 ? 22.353 -6.265 2.346 1.00 88.06 406 ASP A N 1
ATOM 3051 C CA . ASP A 1 406 ? 20.879 -6.162 2.412 1.00 88.06 406 ASP A CA 1
ATOM 3052 C C . ASP A 1 406 ? 20.329 -4.856 3.000 1.00 88.06 406 ASP A C 1
ATOM 3054 O O . ASP A 1 406 ? 19.208 -4.458 2.693 1.00 88.06 406 ASP A O 1
ATOM 3058 N N . ASP A 1 407 ? 21.111 -4.158 3.820 1.00 89.50 407 ASP A N 1
ATOM 3059 C CA . ASP A 1 407 ? 20.714 -2.889 4.414 1.00 89.50 407 ASP A CA 1
ATOM 3060 C C . ASP A 1 407 ? 20.857 -1.678 3.487 1.00 89.50 407 ASP A C 1
ATOM 3062 O O . ASP A 1 407 ? 20.462 -0.582 3.888 1.00 89.50 407 ASP A O 1
ATOM 3066 N N . ASN A 1 408 ? 21.353 -1.858 2.262 1.00 88.19 408 ASN A N 1
ATOM 3067 C CA . ASN A 1 408 ? 21.579 -0.794 1.287 1.00 88.19 408 ASN A CA 1
ATOM 3068 C C . ASN A 1 408 ? 20.522 -0.823 0.182 1.00 88.19 408 ASN A C 1
ATOM 3070 O O . ASN A 1 408 ? 20.256 -1.862 -0.420 1.00 88.19 408 ASN A O 1
ATOM 3074 N N . ALA A 1 409 ? 19.991 0.347 -0.157 1.00 89.31 409 ALA A N 1
ATOM 3075 C CA . ALA A 1 409 ? 19.103 0.541 -1.293 1.00 89.31 409 ALA A CA 1
ATOM 3076 C C . ALA A 1 409 ? 19.565 1.727 -2.147 1.00 89.31 409 ALA A C 1
ATOM 3078 O O . ALA A 1 409 ? 20.199 2.668 -1.656 1.00 89.31 409 ALA A O 1
ATOM 3079 N N . VAL A 1 410 ? 19.225 1.687 -3.437 1.00 86.56 410 VAL A N 1
ATOM 3080 C CA . VAL A 1 410 ? 19.549 2.749 -4.391 1.00 86.56 410 VAL A CA 1
ATOM 3081 C C . VAL A 1 410 ? 18.382 3.026 -5.335 1.00 86.56 410 VAL A C 1
ATOM 3083 O O . VAL A 1 410 ? 17.688 2.113 -5.784 1.00 86.56 410 VAL A O 1
ATOM 3086 N N . LEU A 1 411 ? 18.187 4.304 -5.640 1.00 84.69 411 LEU A N 1
ATOM 3087 C CA . LEU A 1 411 ? 17.332 4.809 -6.709 1.00 84.69 411 LEU A CA 1
ATOM 3088 C C . LEU A 1 411 ? 18.223 5.666 -7.610 1.00 84.69 411 LEU A C 1
ATOM 3090 O O . LEU A 1 411 ? 18.646 6.745 -7.192 1.00 84.69 411 LEU A O 1
ATOM 3094 N N . PHE A 1 412 ? 18.538 5.174 -8.809 1.00 82.00 412 PHE A N 1
ATOM 3095 C CA . PHE A 1 412 ? 19.208 5.963 -9.844 1.00 82.00 412 PHE A CA 1
ATOM 3096 C C . PHE A 1 412 ? 18.165 6.609 -10.756 1.00 82.00 412 PHE A C 1
ATOM 3098 O O . PHE A 1 412 ? 17.142 5.989 -10.968 1.00 82.00 412 PHE A O 1
ATOM 3105 N N . VAL A 1 413 ? 18.412 7.805 -11.287 1.00 77.69 413 VAL A N 1
ATOM 3106 C CA . VAL A 1 413 ? 17.510 8.691 -12.036 1.00 77.69 413 VAL A CA 1
ATOM 3107 C C . VAL A 1 413 ? 18.293 9.392 -13.142 1.00 77.69 413 VAL A C 1
ATOM 3109 O O . VAL A 1 413 ? 19.487 9.612 -13.009 1.00 77.69 413 VAL A O 1
ATOM 3112 N N . VAL A 1 414 ? 17.613 9.829 -14.187 1.00 78.00 414 VAL A N 1
ATOM 3113 C CA . VAL A 1 414 ? 18.042 10.735 -15.256 1.00 78.00 414 VAL A CA 1
ATOM 3114 C C . VAL A 1 414 ? 16.859 11.662 -15.510 1.00 78.00 414 VAL A C 1
ATOM 3116 O O . VAL A 1 414 ? 15.722 11.221 -15.408 1.00 78.00 414 VAL A O 1
ATOM 3119 N N . THR A 1 415 ? 17.082 12.939 -15.778 1.00 73.25 415 THR A N 1
ATOM 3120 C CA . THR A 1 415 ? 16.016 13.935 -15.961 1.00 73.25 415 THR A CA 1
ATOM 3121 C C . THR A 1 415 ? 16.440 15.006 -16.952 1.00 73.25 415 THR A C 1
ATOM 3123 O O . THR A 1 415 ? 17.623 15.096 -17.282 1.00 73.25 415 THR A O 1
ATOM 3126 N N . TYR A 1 416 ? 15.482 15.813 -17.398 1.00 78.56 416 TYR A N 1
ATOM 3127 C CA . TYR A 1 416 ? 15.712 17.074 -18.095 1.00 78.56 416 TYR A CA 1
ATOM 3128 C C . TYR A 1 416 ? 15.246 18.239 -17.220 1.00 78.56 416 TYR A C 1
ATOM 3130 O O . TYR A 1 416 ? 14.079 18.282 -16.822 1.00 78.56 416 TYR A O 1
ATOM 3138 N N . ASP A 1 417 ? 16.145 19.188 -16.965 1.00 69.38 417 ASP A N 1
ATOM 3139 C CA . ASP A 1 417 ? 15.867 20.400 -16.198 1.00 69.38 417 ASP A CA 1
ATOM 3140 C C . ASP A 1 417 ? 15.559 21.595 -17.134 1.00 69.38 417 ASP A C 1
ATOM 3142 O O . ASP A 1 417 ? 16.434 22.025 -17.891 1.00 69.38 417 ASP A O 1
ATOM 3146 N N . PRO A 1 418 ? 14.342 22.177 -17.091 1.00 67.31 418 PRO A N 1
ATOM 3147 C CA . PRO A 1 418 ? 13.975 23.340 -17.903 1.00 67.31 418 PRO A CA 1
ATOM 3148 C C . PRO A 1 418 ? 14.601 24.675 -17.442 1.00 67.31 418 PRO A C 1
ATOM 3150 O O . PRO A 1 418 ? 14.534 25.665 -18.189 1.00 67.31 418 PRO A O 1
ATOM 3153 N N . GLU A 1 419 ? 15.196 24.747 -16.244 1.00 70.31 419 GLU A N 1
ATOM 3154 C CA . GLU A 1 419 ? 15.904 25.945 -15.774 1.00 70.31 419 GLU A CA 1
ATOM 3155 C C . GLU A 1 419 ? 17.304 26.046 -16.390 1.00 70.31 419 GLU A C 1
ATOM 3157 O O . GLU A 1 419 ? 17.608 27.064 -17.022 1.00 70.31 419 GLU A O 1
ATOM 3162 N N . THR A 1 420 ? 18.120 24.989 -16.277 1.00 74.56 420 THR A N 1
ATOM 3163 C CA . THR A 1 420 ? 19.453 24.905 -16.915 1.00 74.56 420 THR A CA 1
ATOM 3164 C C . THR A 1 420 ? 19.418 24.524 -18.400 1.00 74.56 420 THR A C 1
ATOM 3166 O O . THR A 1 420 ? 20.394 24.755 -19.111 1.00 74.56 420 THR A O 1
ATOM 3169 N N . GLU A 1 421 ? 18.292 23.990 -18.883 1.00 79.75 421 GLU A N 1
ATOM 3170 C CA . GLU A 1 421 ? 18.094 23.443 -20.233 1.00 79.75 421 GLU A CA 1
ATOM 3171 C C . GLU A 1 421 ? 19.002 22.242 -20.581 1.00 79.75 421 GLU A C 1
ATOM 3173 O O . GLU A 1 421 ? 19.242 21.966 -21.764 1.00 79.75 421 GLU A O 1
ATOM 3178 N N . ASP A 1 422 ? 19.440 21.470 -19.580 1.00 72.12 422 ASP A N 1
ATOM 3179 C CA . ASP A 1 422 ? 20.316 20.294 -19.723 1.00 72.12 422 ASP A CA 1
ATOM 3180 C C . ASP A 1 422 ? 19.729 19.015 -19.073 1.00 72.12 422 ASP A C 1
ATOM 3182 O O . ASP A 1 422 ? 18.659 19.044 -18.464 1.00 72.12 422 ASP A O 1
ATOM 3186 N N . SER A 1 423 ? 20.385 17.859 -19.246 1.00 74.31 423 SER A N 1
ATOM 3187 C CA . SER A 1 423 ? 19.980 16.569 -18.660 1.00 74.31 423 SER A CA 1
ATOM 3188 C C . SER A 1 423 ? 20.968 16.045 -17.613 1.00 74.31 423 SER A C 1
ATOM 3190 O O . SER A 1 423 ? 22.174 16.035 -17.831 1.00 74.31 423 SER A O 1
ATOM 3192 N N . ILE A 1 424 ? 20.457 15.557 -16.481 1.00 68.19 424 ILE A N 1
ATOM 3193 C CA . ILE A 1 424 ? 21.233 15.292 -15.249 1.00 68.19 424 ILE A CA 1
ATOM 3194 C C . ILE A 1 424 ? 20.749 14.019 -14.522 1.00 68.19 424 ILE A C 1
ATOM 3196 O O . ILE A 1 424 ? 19.607 13.609 -14.709 1.00 68.19 424 ILE A O 1
ATOM 3200 N N . MET A 1 425 ? 21.596 13.345 -13.724 1.00 69.81 425 MET A N 1
ATOM 3201 C CA . MET A 1 425 ? 21.394 11.920 -13.345 1.00 69.81 425 MET A CA 1
ATOM 3202 C C . MET A 1 425 ? 21.466 11.554 -11.829 1.00 69.81 425 MET A C 1
ATOM 3204 O O . MET A 1 425 ? 22.559 11.492 -11.273 1.00 69.81 425 MET A O 1
ATOM 3208 N N . ARG A 1 426 ? 20.342 11.335 -11.110 1.00 66.31 426 ARG A N 1
ATOM 3209 C CA . ARG A 1 426 ? 20.243 11.293 -9.614 1.00 66.31 426 ARG A CA 1
ATOM 3210 C C . ARG A 1 426 ? 20.466 9.930 -9.011 1.00 66.31 426 ARG A C 1
ATOM 3212 O O . ARG A 1 426 ? 19.713 9.032 -9.312 1.00 66.31 426 ARG A O 1
ATOM 3219 N N . VAL A 1 427 ? 21.402 9.788 -8.081 1.00 69.69 427 VAL A N 1
ATOM 3220 C CA . VAL A 1 427 ? 21.506 8.595 -7.235 1.00 69.69 427 VAL A CA 1
ATOM 3221 C C . VAL A 1 427 ? 21.154 8.971 -5.802 1.00 69.69 427 VAL A C 1
ATOM 3223 O O . VAL A 1 427 ? 21.961 9.563 -5.085 1.00 69.69 427 VAL A O 1
ATOM 3226 N N . THR A 1 428 ? 19.961 8.572 -5.370 1.00 77.88 428 THR A N 1
ATOM 3227 C CA . THR A 1 428 ? 19.594 8.541 -3.953 1.00 77.88 428 THR A CA 1
ATOM 3228 C C . THR A 1 428 ? 20.012 7.192 -3.375 1.00 77.88 428 THR A C 1
ATOM 3230 O O . THR A 1 428 ? 19.525 6.144 -3.801 1.00 77.88 428 THR A O 1
ATOM 3233 N N . LYS A 1 429 ? 20.940 7.228 -2.418 1.00 80.25 429 LYS A N 1
ATOM 3234 C CA . LYS A 1 429 ? 21.477 6.082 -1.677 1.00 80.25 429 LYS A CA 1
ATOM 3235 C C . LYS A 1 429 ? 20.874 6.075 -0.277 1.00 80.25 429 LYS A C 1
ATOM 3237 O O . LYS A 1 429 ? 20.813 7.132 0.354 1.00 80.25 429 LYS A O 1
ATOM 3242 N N . VAL A 1 430 ? 20.478 4.906 0.219 1.00 80.19 430 VAL A N 1
ATOM 3243 C CA . VAL A 1 430 ? 19.946 4.744 1.579 1.00 80.19 430 VAL A CA 1
ATOM 3244 C C . VAL A 1 430 ? 20.616 3.557 2.260 1.00 80.19 430 VAL A C 1
ATOM 3246 O O . VAL A 1 430 ? 20.559 2.448 1.731 1.00 80.19 430 VAL A O 1
ATOM 3249 N N . ASN A 1 431 ? 21.210 3.763 3.440 1.00 88.06 431 ASN A N 1
ATOM 3250 C CA . ASN A 1 431 ? 21.494 2.669 4.369 1.00 88.06 431 ASN A CA 1
ATOM 3251 C C . ASN A 1 431 ? 20.434 2.643 5.478 1.00 88.06 431 ASN A C 1
ATOM 3253 O O . ASN A 1 431 ? 20.230 3.620 6.198 1.00 88.06 431 ASN A O 1
ATOM 3257 N N . THR A 1 432 ? 19.776 1.496 5.614 1.00 87.38 432 THR A N 1
ATOM 3258 C CA . THR A 1 432 ? 18.643 1.276 6.521 1.00 87.38 432 THR A CA 1
ATOM 3259 C C . THR A 1 432 ? 19.038 0.863 7.940 1.00 87.38 432 THR A C 1
ATOM 3261 O O . THR A 1 432 ? 18.151 0.662 8.760 1.00 87.38 432 THR A O 1
ATOM 3264 N N . LYS A 1 433 ? 20.339 0.723 8.234 1.00 84.81 433 LYS A N 1
ATOM 3265 C CA . LYS A 1 433 ? 20.900 0.371 9.556 1.00 84.81 433 LYS A CA 1
ATOM 3266 C C . LYS A 1 433 ? 21.868 1.447 10.081 1.00 84.81 433 LYS A C 1
ATOM 3268 O O . LYS A 1 433 ? 22.817 1.146 10.803 1.00 84.81 433 LYS A O 1
ATOM 3273 N N . ASN A 1 434 ? 21.689 2.700 9.643 1.00 78.88 434 ASN A N 1
ATOM 3274 C CA . ASN A 1 434 ? 22.544 3.862 9.939 1.00 78.88 434 ASN A CA 1
ATOM 3275 C C . ASN A 1 434 ? 24.066 3.653 9.710 1.00 78.88 434 ASN A C 1
ATOM 3277 O O . ASN A 1 434 ? 24.901 4.310 10.340 1.00 78.88 434 ASN A O 1
ATOM 3281 N N . LYS A 1 435 ? 24.474 2.715 8.841 1.00 78.19 435 LYS A N 1
ATOM 3282 C CA . LYS A 1 435 ? 25.890 2.360 8.646 1.00 78.19 435 LYS A CA 1
ATOM 3283 C C . LYS A 1 435 ? 26.602 3.359 7.736 1.00 78.19 435 LYS A C 1
ATOM 3285 O O . LYS A 1 435 ? 26.803 3.096 6.551 1.00 78.19 435 LYS A O 1
ATOM 3290 N N . ALA A 1 436 ? 27.080 4.443 8.348 1.00 56.91 436 ALA A N 1
ATOM 3291 C CA . ALA A 1 436 ? 27.785 5.561 7.710 1.00 56.91 436 ALA A CA 1
ATOM 3292 C C . ALA A 1 436 ? 28.843 5.185 6.647 1.00 56.91 436 ALA A C 1
ATOM 3294 O O . ALA A 1 436 ? 29.046 5.936 5.694 1.00 56.91 436 ALA A O 1
ATOM 3295 N N . ASN A 1 437 ? 29.504 4.032 6.816 1.00 63.38 437 ASN A N 1
ATOM 3296 C CA . ASN A 1 437 ? 30.662 3.578 6.040 1.00 63.38 437 ASN A CA 1
ATOM 3297 C C . ASN A 1 437 ? 30.376 2.311 5.200 1.00 63.38 437 ASN A C 1
ATOM 3299 O O . ASN A 1 437 ? 31.239 1.439 5.092 1.00 63.38 437 ASN A O 1
ATOM 3303 N N . SER A 1 438 ? 29.166 2.151 4.652 1.00 78.12 438 SER A N 1
ATOM 3304 C CA . SER A 1 438 ? 28.854 1.008 3.778 1.00 78.12 438 SER A CA 1
ATOM 3305 C C . SER A 1 438 ? 29.628 1.065 2.451 1.00 78.12 438 SER A C 1
ATOM 3307 O O . SER A 1 438 ? 29.424 1.965 1.631 1.00 78.12 438 SER A O 1
ATOM 3309 N N . THR A 1 439 ? 30.486 0.070 2.207 1.00 81.31 439 THR A N 1
ATOM 3310 C CA . THR A 1 439 ? 31.338 -0.012 1.004 1.00 81.31 439 THR A CA 1
ATOM 3311 C C . THR A 1 439 ? 30.551 -0.241 -0.290 1.00 81.31 439 THR A C 1
ATOM 3313 O O . THR A 1 439 ? 31.073 0.031 -1.372 1.00 81.31 439 THR A O 1
ATOM 3316 N N . ALA A 1 440 ? 29.268 -0.623 -0.207 1.00 78.12 440 ALA A N 1
ATOM 3317 C CA . ALA A 1 440 ? 28.347 -0.671 -1.349 1.00 78.12 440 ALA A CA 1
ATOM 3318 C C . ALA A 1 440 ? 28.233 0.676 -2.097 1.00 78.12 440 ALA A C 1
ATOM 3320 O O . ALA A 1 440 ? 27.812 0.718 -3.253 1.00 78.12 440 ALA A O 1
ATOM 3321 N N . PHE A 1 441 ? 28.615 1.786 -1.455 1.00 79.38 441 PHE A N 1
ATOM 3322 C CA . PHE A 1 441 ? 28.538 3.131 -2.021 1.00 79.38 441 PHE A CA 1
ATOM 3323 C C . PHE A 1 441 ? 29.883 3.715 -2.493 1.00 79.38 441 PHE A C 1
ATOM 3325 O O . PHE A 1 441 ? 29.896 4.800 -3.081 1.00 79.38 441 PHE A O 1
ATOM 3332 N N . ASP A 1 442 ? 31.005 3.009 -2.309 1.00 80.44 442 ASP A N 1
ATOM 3333 C CA . ASP A 1 442 ? 32.359 3.527 -2.574 1.00 80.44 442 ASP A CA 1
ATOM 3334 C C . ASP A 1 442 ? 32.589 3.988 -4.018 1.00 80.44 442 ASP A C 1
ATOM 3336 O O . ASP A 1 442 ? 33.380 4.905 -4.259 1.00 80.44 442 ASP A O 1
ATOM 3340 N N . ALA A 1 443 ? 31.914 3.361 -4.982 1.00 74.25 443 ALA A N 1
ATOM 3341 C CA . ALA A 1 443 ? 32.022 3.712 -6.392 1.00 74.25 443 ALA A CA 1
ATOM 3342 C C . ALA A 1 443 ? 31.191 4.963 -6.744 1.00 74.25 443 ALA A C 1
ATOM 3344 O O . ALA A 1 443 ? 31.722 5.891 -7.352 1.00 74.25 443 ALA A O 1
ATOM 3345 N N . PHE A 1 444 ? 29.942 5.060 -6.262 1.00 61.81 444 PHE A N 1
ATOM 3346 C CA . PHE A 1 444 ? 29.105 6.267 -6.390 1.00 61.81 444 PHE A CA 1
ATOM 3347 C C . PHE A 1 444 ? 29.748 7.505 -5.749 1.00 61.81 444 PHE A C 1
ATOM 3349 O O . PHE A 1 444 ? 29.515 8.642 -6.165 1.00 61.81 444 PHE A O 1
ATOM 3356 N N . ASN A 1 445 ? 30.572 7.307 -4.718 1.00 68.25 445 ASN A N 1
ATOM 3357 C CA . ASN A 1 445 ? 31.191 8.404 -3.985 1.00 68.25 445 ASN A CA 1
ATOM 3358 C C . ASN A 1 445 ? 32.186 9.227 -4.830 1.00 68.25 445 ASN A C 1
ATOM 3360 O O . ASN A 1 445 ? 32.493 10.352 -4.439 1.00 68.25 445 ASN A O 1
ATOM 3364 N N . ARG A 1 446 ? 32.616 8.737 -6.002 1.00 72.94 446 ARG A N 1
ATOM 3365 C CA . ARG A 1 446 ? 33.712 9.300 -6.818 1.00 72.94 446 ARG A CA 1
ATOM 3366 C C . ARG A 1 446 ? 33.273 10.270 -7.942 1.00 72.94 446 ARG A C 1
ATOM 3368 O O . ARG A 1 446 ? 34.115 10.641 -8.749 1.00 72.94 446 ARG A O 1
ATOM 3375 N N . ILE A 1 447 ? 31.997 10.684 -7.990 1.00 51.81 447 ILE A N 1
ATOM 3376 C CA . ILE A 1 447 ? 31.357 11.402 -9.125 1.00 51.81 447 ILE A CA 1
ATOM 3377 C C . ILE A 1 447 ? 30.597 12.713 -8.637 1.00 51.81 447 ILE A C 1
ATOM 3379 O O . ILE A 1 447 ? 30.209 12.719 -7.458 1.00 51.81 447 ILE A O 1
ATOM 3383 N N . PRO A 1 448 ? 30.400 13.823 -9.429 1.00 40.25 448 PRO A N 1
ATOM 3384 C CA . PRO A 1 448 ? 29.894 15.188 -9.001 1.00 40.25 448 PRO A CA 1
ATOM 3385 C C . PRO A 1 448 ? 28.522 15.716 -9.611 1.00 40.25 448 PRO A C 1
ATOM 3387 O O . PRO A 1 448 ? 28.176 15.233 -10.675 1.00 40.25 448 PRO A O 1
ATOM 3390 N N . THR A 1 449 ? 27.743 16.697 -9.030 1.00 35.41 449 THR A N 1
ATOM 3391 C CA . THR A 1 449 ? 26.224 16.594 -8.869 1.00 35.41 449 THR A CA 1
ATOM 3392 C C . THR A 1 449 ? 25.112 17.754 -9.002 1.00 35.41 449 THR A C 1
ATOM 3394 O O . THR A 1 449 ? 25.368 18.820 -8.452 1.00 35.41 449 THR A O 1
ATOM 3397 N N . ASN A 1 450 ? 23.846 17.521 -9.543 1.00 38.41 450 ASN A N 1
ATOM 3398 C CA . ASN A 1 450 ? 22.405 18.064 -9.253 1.00 38.41 450 ASN A CA 1
ATOM 3399 C C . ASN A 1 450 ? 21.170 17.414 -10.089 1.00 38.41 450 ASN A C 1
ATOM 3401 O O . ASN A 1 450 ? 21.536 17.063 -11.197 1.00 38.41 450 ASN A O 1
ATOM 3405 N N . ALA A 1 451 ? 19.804 17.350 -9.736 1.00 35.06 451 ALA A N 1
ATOM 3406 C CA . ALA A 1 451 ? 18.801 16.171 -9.448 1.00 35.06 451 ALA A CA 1
ATOM 3407 C C . ALA A 1 451 ? 17.229 15.898 -9.928 1.00 35.06 451 ALA A C 1
ATOM 3409 O O . ALA A 1 451 ? 16.379 16.672 -9.501 1.00 35.06 451 ALA A O 1
ATOM 3410 N N . GLY A 1 452 ? 16.742 14.696 -10.476 1.00 39.97 452 GLY A N 1
ATOM 3411 C CA . GLY A 1 452 ? 15.388 13.898 -10.259 1.00 39.97 452 GLY A CA 1
ATOM 3412 C C . GLY A 1 452 ? 14.119 13.813 -11.277 1.00 39.97 452 GLY A C 1
ATOM 3413 O O . GLY A 1 452 ? 14.052 14.762 -12.042 1.00 39.97 452 GLY A O 1
ATOM 3414 N N . ALA A 1 453 ? 13.015 12.941 -11.403 1.00 38.09 453 ALA A N 1
ATOM 3415 C CA . ALA A 1 453 ? 12.373 11.553 -11.069 1.00 38.09 453 ALA A CA 1
ATOM 3416 C C . ALA A 1 453 ? 10.911 11.270 -11.787 1.00 38.09 453 ALA A C 1
ATOM 3418 O O . ALA A 1 453 ? 10.369 12.308 -12.153 1.00 38.09 453 ALA A O 1
ATOM 3419 N N . GLY A 1 454 ? 10.110 10.141 -12.095 1.00 37.31 454 GLY A N 1
ATOM 3420 C CA . GLY A 1 454 ? 9.980 8.582 -12.040 1.00 37.31 454 GLY A CA 1
ATOM 3421 C C . GLY A 1 454 ? 9.179 7.734 -13.207 1.00 37.31 454 GLY A C 1
ATOM 3422 O O . GLY A 1 454 ? 8.461 8.402 -13.942 1.00 37.31 454 GLY A O 1
ATOM 3423 N N . ALA A 1 455 ? 9.211 6.333 -13.366 1.00 36.00 455 ALA A N 1
ATOM 3424 C CA . ALA A 1 455 ? 8.194 5.247 -13.928 1.00 36.00 455 ALA A CA 1
ATOM 3425 C C . ALA A 1 455 ? 8.351 4.176 -15.196 1.00 36.00 455 ALA A C 1
ATOM 3427 O O . ALA A 1 455 ? 8.136 4.648 -16.296 1.00 36.00 455 ALA A O 1
ATOM 3428 N N . LEU A 1 456 ? 8.546 2.774 -15.142 1.00 53.31 456 LEU A N 1
ATOM 3429 C CA . LEU A 1 456 ? 8.611 1.606 -16.212 1.00 53.31 456 LEU A CA 1
ATOM 3430 C C . LEU A 1 456 ? 9.919 0.712 -16.627 1.00 53.31 456 LEU A C 1
ATOM 3432 O O . LEU A 1 456 ? 10.856 1.283 -17.157 1.00 53.31 456 LEU A O 1
ATOM 3436 N N . THR A 1 457 ? 9.919 -0.682 -16.602 1.00 59.59 457 THR A N 1
ATOM 3437 C CA . THR A 1 457 ? 10.955 -1.842 -16.364 1.00 59.59 457 THR A CA 1
ATOM 3438 C C . THR A 1 457 ? 11.922 -2.605 -17.428 1.00 59.59 457 THR A C 1
ATOM 3440 O O . THR A 1 457 ? 11.521 -2.719 -18.580 1.00 59.59 457 THR A O 1
ATOM 3443 N N . ALA A 1 458 ? 13.088 -3.292 -17.055 1.00 75.94 458 ALA A N 1
ATOM 3444 C CA . ALA A 1 458 ? 13.968 -4.308 -17.826 1.00 75.94 458 ALA A CA 1
ATOM 3445 C C . ALA A 1 458 ? 14.934 -5.337 -17.031 1.00 75.94 458 ALA A C 1
ATOM 3447 O O . ALA A 1 458 ? 14.792 -5.504 -15.820 1.00 75.94 458 ALA A O 1
ATOM 3448 N N . VAL A 1 459 ? 15.905 -6.075 -17.664 1.00 81.38 459 VAL A N 1
ATOM 3449 C CA . VAL A 1 459 ? 16.980 -6.955 -17.028 1.00 81.38 459 VAL A CA 1
ATOM 3450 C C . VAL A 1 459 ? 18.281 -6.171 -16.731 1.00 81.38 459 VAL A C 1
ATOM 3452 O O . VAL A 1 459 ? 18.546 -5.175 -17.398 1.00 81.38 459 VAL A O 1
ATOM 3455 N N . ASN A 1 460 ? 19.123 -6.610 -15.774 1.00 83.25 460 ASN A N 1
ATOM 3456 C CA . ASN A 1 460 ? 20.433 -5.987 -15.511 1.00 83.25 460 ASN A CA 1
ATOM 3457 C C . ASN A 1 460 ? 21.458 -6.254 -16.637 1.00 83.25 460 ASN A C 1
ATOM 3459 O O . ASN A 1 460 ? 22.141 -7.275 -16.653 1.00 83.25 460 ASN A O 1
ATOM 3463 N N . ASP A 1 461 ? 21.568 -5.321 -17.583 1.00 80.94 461 ASP A N 1
ATOM 3464 C CA . ASP A 1 461 ? 22.578 -5.327 -18.644 1.00 80.94 461 ASP A CA 1
ATOM 3465 C C . ASP A 1 461 ? 23.037 -3.889 -18.946 1.00 80.94 461 ASP A C 1
ATOM 3467 O O . ASP A 1 461 ? 22.246 -3.100 -19.476 1.00 80.94 461 ASP A O 1
ATOM 3471 N N . PRO A 1 462 ? 24.310 -3.526 -18.691 1.00 75.56 462 PRO A N 1
ATOM 3472 C CA . PRO A 1 462 ? 24.847 -2.196 -18.984 1.00 75.56 462 PRO A CA 1
ATOM 3473 C C . PRO A 1 462 ? 24.643 -1.707 -20.429 1.00 75.56 462 PRO A C 1
ATOM 3475 O O . PRO A 1 462 ? 24.639 -0.501 -20.669 1.00 75.56 462 PRO A O 1
ATOM 3478 N N . ARG A 1 463 ? 24.469 -2.610 -21.408 1.00 84.94 463 ARG A N 1
ATOM 3479 C CA . ARG A 1 463 ? 24.120 -2.261 -22.799 1.00 84.94 463 ARG A CA 1
ATOM 3480 C C . ARG A 1 463 ? 22.699 -1.706 -22.896 1.00 84.94 463 ARG A C 1
ATOM 3482 O O . ARG A 1 463 ? 22.491 -0.707 -23.576 1.00 84.94 463 ARG A O 1
ATOM 3489 N N . VAL A 1 464 ? 21.743 -2.325 -22.199 1.00 77.19 464 VAL A N 1
ATOM 3490 C CA . VAL A 1 464 ? 20.344 -1.872 -22.140 1.00 77.19 464 VAL A CA 1
ATOM 3491 C C . VAL A 1 464 ? 20.251 -0.559 -21.368 1.00 77.19 464 VAL A C 1
ATOM 3493 O O . VAL A 1 464 ? 19.630 0.376 -21.858 1.00 77.19 464 VAL A O 1
ATOM 3496 N N . LEU A 1 465 ? 20.941 -0.440 -20.228 1.00 79.12 465 LEU A N 1
ATOM 3497 C CA . LEU A 1 465 ? 20.947 0.789 -19.421 1.00 79.12 465 LEU A CA 1
ATOM 3498 C C . LEU A 1 465 ? 21.470 2.004 -20.218 1.00 79.12 465 LEU A C 1
ATOM 3500 O O . LEU A 1 465 ? 20.816 3.048 -20.240 1.00 79.12 465 LEU A O 1
ATOM 3504 N N . ARG A 1 466 ? 22.590 1.848 -20.946 1.00 84.12 466 ARG A N 1
ATOM 3505 C CA . ARG A 1 466 ? 23.088 2.851 -21.910 1.00 84.12 466 ARG A CA 1
ATOM 3506 C C . ARG A 1 466 ? 22.065 3.176 -23.000 1.00 84.12 466 ARG A C 1
ATOM 3508 O O . ARG A 1 466 ? 21.873 4.346 -23.313 1.00 84.12 466 ARG A O 1
ATOM 3515 N N . TYR A 1 467 ? 21.406 2.166 -23.570 1.00 82.38 467 TYR A N 1
ATOM 3516 C CA . TYR A 1 467 ? 20.435 2.378 -24.643 1.00 82.38 467 TYR A CA 1
ATOM 3517 C C . TYR A 1 467 ? 19.189 3.135 -24.165 1.00 82.38 467 TYR A C 1
ATOM 3519 O O . TYR A 1 467 ? 18.730 4.041 -24.855 1.00 82.38 467 TYR A O 1
ATOM 3527 N N . CYS A 1 468 ? 18.675 2.858 -22.961 1.00 78.69 468 CYS A N 1
ATOM 3528 C CA . CYS A 1 468 ? 17.612 3.673 -22.365 1.00 78.69 468 CYS A CA 1
ATOM 3529 C C . CYS A 1 468 ? 18.042 5.149 -22.270 1.00 78.69 468 CYS A C 1
ATOM 3531 O O . CYS A 1 468 ? 17.279 6.042 -22.636 1.00 78.69 468 CYS A O 1
ATOM 3533 N N . ILE A 1 469 ? 19.280 5.390 -21.825 1.00 80.25 469 ILE A N 1
ATOM 3534 C CA . ILE A 1 469 ? 19.907 6.712 -21.667 1.00 80.25 469 ILE A CA 1
ATOM 3535 C C . ILE A 1 469 ? 20.065 7.447 -23.009 1.00 80.25 469 ILE A C 1
ATOM 3537 O O . ILE A 1 469 ? 19.771 8.641 -23.084 1.00 80.25 469 ILE A O 1
ATOM 3541 N N . GLU A 1 470 ? 20.424 6.744 -24.084 1.00 86.00 470 GLU A N 1
ATOM 3542 C CA . GLU A 1 470 ? 20.420 7.264 -25.461 1.00 86.00 470 GLU A CA 1
ATOM 3543 C C . GLU A 1 470 ? 18.996 7.611 -25.938 1.00 86.00 470 GLU A C 1
ATOM 3545 O O . GLU A 1 470 ? 18.754 8.691 -26.481 1.00 86.00 470 GLU A O 1
ATOM 3550 N N . GLN A 1 471 ? 18.022 6.723 -25.709 1.00 83.50 471 GLN A N 1
ATOM 3551 C CA . GLN A 1 471 ? 16.640 6.956 -26.135 1.00 83.50 471 GLN A CA 1
ATOM 3552 C C . GLN A 1 471 ? 15.954 8.091 -25.356 1.00 83.50 471 GLN A C 1
ATOM 3554 O O . GLN A 1 471 ? 15.104 8.781 -25.924 1.00 83.50 471 GLN A O 1
ATOM 3559 N N . HIS A 1 472 ? 16.346 8.327 -24.100 1.00 82.94 472 HIS A N 1
ATOM 3560 C CA . HIS A 1 472 ? 15.923 9.493 -23.324 1.00 82.94 472 HIS A CA 1
ATOM 3561 C C . HIS A 1 472 ? 16.403 10.807 -23.962 1.00 82.94 472 HIS A C 1
ATOM 3563 O O . HIS A 1 472 ? 15.626 11.752 -24.041 1.00 82.94 472 HIS A O 1
ATOM 3569 N N . ASP A 1 473 ? 17.630 10.877 -24.488 1.00 84.00 473 ASP A N 1
ATOM 3570 C CA . ASP A 1 473 ? 18.121 12.100 -25.150 1.00 84.00 473 ASP A CA 1
ATOM 3571 C C . ASP A 1 473 ? 17.391 12.375 -26.461 1.00 84.00 473 ASP A C 1
ATOM 3573 O O . ASP A 1 473 ? 17.050 13.523 -26.750 1.00 84.00 473 ASP A O 1
ATOM 3577 N N . GLY A 1 474 ? 17.081 11.321 -27.224 1.00 83.25 474 GLY A N 1
ATOM 3578 C CA . GLY A 1 474 ? 16.201 11.426 -28.388 1.00 83.25 474 GLY A CA 1
ATOM 3579 C C . GLY A 1 474 ? 14.826 11.989 -28.014 1.00 83.25 474 GLY A C 1
ATOM 3580 O O . GLY A 1 474 ? 14.334 12.899 -28.679 1.00 83.25 474 GLY A O 1
ATOM 3581 N N . LEU A 1 475 ? 14.239 11.513 -26.910 1.00 79.69 475 LEU A N 1
ATOM 3582 C CA . LEU A 1 475 ? 12.976 12.030 -26.379 1.00 79.69 475 LEU A CA 1
ATOM 3583 C C . LEU A 1 475 ? 13.091 13.496 -25.926 1.00 79.69 475 LEU A C 1
ATOM 3585 O O . LEU A 1 475 ? 12.223 14.296 -26.263 1.00 79.69 475 LEU A O 1
ATOM 3589 N N . VAL A 1 476 ? 14.158 13.884 -25.220 1.00 81.25 476 VAL A N 1
ATOM 3590 C CA . VAL A 1 476 ? 14.395 15.280 -24.806 1.00 81.25 476 VAL A CA 1
ATOM 3591 C C . VAL A 1 476 ? 14.563 16.199 -26.019 1.00 81.25 476 VAL A C 1
ATOM 3593 O O . VAL A 1 476 ? 14.004 17.295 -26.028 1.00 81.25 476 VAL A O 1
ATOM 3596 N N . ALA A 1 477 ? 15.271 15.768 -27.066 1.00 87.50 477 ALA A N 1
ATOM 3597 C CA . ALA A 1 477 ? 15.418 16.536 -28.303 1.00 87.50 477 ALA A CA 1
ATOM 3598 C C . ALA A 1 477 ? 14.069 16.727 -29.026 1.00 87.50 477 ALA A C 1
ATOM 3600 O O . ALA A 1 477 ? 13.723 17.851 -29.402 1.00 87.50 477 ALA A O 1
ATOM 3601 N N . ASP A 1 478 ? 13.274 15.658 -29.138 1.00 80.94 478 ASP A N 1
ATOM 3602 C CA . ASP A 1 478 ? 11.905 15.686 -29.665 1.00 80.94 478 ASP A CA 1
ATOM 3603 C C . ASP A 1 478 ? 10.993 16.629 -28.853 1.00 80.94 478 ASP A C 1
ATOM 3605 O O . ASP A 1 478 ? 10.243 17.423 -29.429 1.00 80.94 478 ASP A O 1
ATOM 3609 N N . MET A 1 479 ? 11.068 16.585 -27.518 1.00 83.44 479 MET A N 1
ATOM 3610 C CA . MET A 1 479 ? 10.296 17.461 -26.628 1.00 83.44 479 MET A CA 1
ATOM 3611 C C . MET A 1 479 ? 10.739 18.926 -26.740 1.00 83.44 479 MET A C 1
ATOM 3613 O O . MET A 1 479 ? 9.882 19.803 -26.868 1.00 83.44 479 MET A O 1
ATOM 3617 N N . LYS A 1 480 ? 12.050 19.218 -26.798 1.00 86.38 480 LYS A N 1
ATOM 3618 C CA . LYS A 1 480 ? 12.569 20.575 -27.066 1.00 86.38 480 LYS A CA 1
ATOM 3619 C C . LYS A 1 480 ? 12.024 21.129 -28.384 1.00 86.38 480 LYS A C 1
ATOM 3621 O O . LYS A 1 480 ? 11.596 22.281 -28.418 1.00 86.38 480 LYS A O 1
ATOM 3626 N N . ALA A 1 481 ? 11.995 20.314 -29.441 1.00 87.12 481 ALA A N 1
ATOM 3627 C CA . ALA A 1 481 ? 11.494 20.709 -30.757 1.00 87.12 481 ALA A CA 1
ATOM 3628 C C . ALA A 1 481 ? 9.961 20.866 -30.819 1.00 87.12 481 ALA A C 1
ATOM 3630 O O . ALA A 1 481 ? 9.466 21.708 -31.568 1.00 87.12 481 ALA A O 1
ATOM 3631 N N . MET A 1 482 ? 9.201 20.073 -30.053 1.00 82.50 482 MET A N 1
ATOM 3632 C CA . MET A 1 482 ? 7.733 20.091 -30.079 1.00 82.50 482 MET A CA 1
ATOM 3633 C C . MET A 1 482 ? 7.105 21.105 -29.116 1.00 82.50 482 MET A C 1
ATOM 3635 O O . MET A 1 482 ? 6.085 21.708 -29.447 1.00 82.50 482 MET A O 1
ATOM 3639 N N . LEU A 1 483 ? 7.679 21.253 -27.922 1.00 80.00 483 LEU A N 1
ATOM 3640 C CA . LEU A 1 483 ? 7.088 21.985 -26.798 1.00 80.00 483 LEU A CA 1
ATOM 3641 C C . LEU A 1 483 ? 7.837 23.286 -26.483 1.00 80.00 483 LEU A C 1
ATOM 3643 O O . LEU A 1 483 ? 7.257 24.196 -25.894 1.00 80.00 483 LEU A O 1
ATOM 3647 N N . GLY A 1 484 ? 9.111 23.389 -26.870 1.00 82.00 484 GLY A N 1
ATOM 3648 C CA . GLY A 1 484 ? 10.032 24.428 -26.409 1.00 82.00 484 GLY A CA 1
ATOM 3649 C C . GLY A 1 484 ? 10.667 24.077 -25.050 1.00 82.00 484 GLY A C 1
ATOM 3650 O O . GLY A 1 484 ? 10.024 23.442 -24.212 1.00 82.00 484 GLY A O 1
ATOM 3651 N N . PRO A 1 485 ? 11.923 24.492 -24.796 1.00 83.31 485 PRO A N 1
ATOM 3652 C CA . PRO A 1 485 ? 12.770 23.935 -23.732 1.00 83.31 485 PRO A CA 1
ATOM 3653 C C . PRO A 1 485 ? 12.311 24.203 -22.291 1.00 83.31 485 PRO A C 1
ATOM 3655 O O . PRO A 1 485 ? 12.869 23.601 -21.381 1.00 83.31 485 PRO A O 1
ATOM 3658 N N . LYS A 1 486 ? 11.320 25.077 -22.065 1.00 80.94 486 LYS A N 1
ATOM 3659 C CA . LYS A 1 486 ? 10.842 25.459 -20.721 1.00 80.94 486 LYS A CA 1
ATOM 3660 C C . LYS A 1 486 ? 9.426 24.976 -20.379 1.00 80.94 486 LYS A C 1
ATOM 3662 O O . LYS A 1 486 ? 8.909 25.307 -19.321 1.00 80.94 486 LYS A O 1
ATOM 3667 N N . ASN A 1 487 ? 8.794 24.202 -21.266 1.00 79.94 487 ASN A N 1
ATOM 3668 C CA . ASN A 1 487 ? 7.384 23.798 -21.138 1.00 79.94 487 ASN A CA 1
ATOM 3669 C C . ASN A 1 487 ? 7.188 22.329 -20.708 1.00 79.94 487 ASN A C 1
ATOM 3671 O O . ASN A 1 487 ? 6.055 21.844 -20.669 1.00 79.94 487 ASN A O 1
ATOM 3675 N N . PHE A 1 488 ? 8.271 21.615 -20.392 1.00 75.00 488 PHE A N 1
ATOM 3676 C CA . PHE A 1 488 ? 8.253 20.215 -19.969 1.00 75.00 488 PHE A CA 1
ATOM 3677 C C . PHE A 1 488 ? 9.438 19.884 -19.051 1.00 75.00 488 PHE A C 1
ATOM 3679 O O . PHE A 1 488 ? 10.447 20.586 -19.057 1.00 75.00 488 PHE A O 1
ATOM 3686 N N . ALA A 1 489 ? 9.319 18.773 -18.328 1.00 71.88 489 ALA A N 1
ATOM 3687 C CA . ALA A 1 489 ? 10.424 18.039 -17.710 1.00 71.88 489 ALA A CA 1
ATOM 3688 C C . ALA A 1 489 ? 10.316 16.554 -18.114 1.00 71.88 489 ALA A C 1
ATOM 3690 O O . ALA A 1 489 ? 9.235 16.101 -18.499 1.00 71.88 489 ALA A O 1
ATOM 3691 N N . THR A 1 490 ? 11.404 15.786 -18.053 1.00 76.88 490 THR A N 1
ATOM 3692 C CA . THR A 1 490 ? 11.405 14.349 -18.410 1.00 76.88 490 THR A CA 1
ATOM 3693 C C . THR A 1 490 ? 12.052 13.500 -17.331 1.00 76.88 490 THR A C 1
ATOM 3695 O O . THR A 1 490 ? 12.616 14.019 -16.375 1.00 76.88 490 THR A O 1
ATOM 3698 N N . ILE A 1 491 ? 12.000 12.182 -17.501 1.00 72.06 491 ILE A N 1
ATOM 3699 C CA . ILE A 1 491 ? 12.784 11.249 -16.704 1.00 72.06 491 ILE A CA 1
ATOM 3700 C C . ILE A 1 491 ? 13.213 10.008 -17.517 1.00 72.06 491 ILE A C 1
ATOM 3702 O O . ILE A 1 491 ? 12.426 9.488 -18.307 1.00 72.06 491 ILE A O 1
ATOM 3706 N N . LEU A 1 492 ? 14.377 9.439 -17.148 1.00 77.38 492 LEU A N 1
ATOM 3707 C CA . LEU A 1 492 ? 14.605 7.986 -17.003 1.00 77.38 492 LEU A CA 1
ATOM 3708 C C . LEU A 1 492 ? 15.201 7.544 -15.607 1.00 77.38 492 LEU A C 1
ATOM 3710 O O . LEU A 1 492 ? 16.371 7.800 -15.378 1.00 77.38 492 LEU A O 1
ATOM 3714 N N . ASP A 1 493 ? 14.493 6.872 -14.669 1.00 74.88 493 ASP A N 1
ATOM 3715 C CA . ASP A 1 493 ? 15.085 6.172 -13.491 1.00 74.88 493 ASP A CA 1
ATOM 3716 C C . ASP A 1 493 ? 15.577 4.746 -13.798 1.00 74.88 493 ASP A C 1
ATOM 3718 O O . ASP A 1 493 ? 15.286 4.156 -14.838 1.00 74.88 493 ASP A O 1
ATOM 3722 N N . PHE A 1 494 ? 16.305 4.171 -12.837 1.00 80.12 494 PHE A N 1
ATOM 3723 C CA . PHE A 1 494 ? 16.702 2.776 -12.735 1.00 80.12 494 PHE A CA 1
ATOM 3724 C C . PHE A 1 494 ? 16.690 2.315 -11.267 1.00 80.12 494 PHE A C 1
ATOM 3726 O O . PHE A 1 494 ? 17.297 2.922 -10.382 1.00 80.12 494 PHE A O 1
ATOM 3733 N N . GLN A 1 495 ? 15.997 1.210 -11.008 1.00 85.31 495 GLN A N 1
ATOM 3734 C CA . GLN A 1 495 ? 15.736 0.644 -9.688 1.00 85.31 495 GLN A CA 1
ATOM 3735 C C . GLN A 1 495 ? 16.116 -0.846 -9.707 1.00 85.31 495 GLN A C 1
ATOM 3737 O O . GLN A 1 495 ? 15.425 -1.648 -10.344 1.00 85.31 495 GLN A O 1
ATOM 3742 N N . PRO A 1 496 ? 17.227 -1.244 -9.065 1.00 86.75 496 PRO A N 1
ATOM 3743 C CA . PRO A 1 496 ? 17.631 -2.643 -8.988 1.00 86.75 496 PRO A CA 1
ATOM 3744 C C . PRO A 1 496 ? 16.564 -3.551 -8.367 1.00 86.75 496 PRO A C 1
ATOM 3746 O O . PRO A 1 496 ? 15.986 -3.240 -7.326 1.00 86.75 496 PRO A O 1
ATOM 3749 N N . ILE A 1 497 ? 16.356 -4.708 -8.994 1.00 90.25 497 ILE A N 1
ATOM 3750 C CA . ILE A 1 497 ? 15.593 -5.845 -8.470 1.00 90.25 497 ILE A CA 1
ATOM 3751 C C . ILE A 1 497 ? 16.506 -7.085 -8.573 1.00 90.25 497 ILE A C 1
ATOM 3753 O O . ILE A 1 497 ? 16.424 -7.841 -9.549 1.00 90.25 497 ILE A O 1
ATOM 3757 N N . PRO A 1 498 ? 17.422 -7.284 -7.606 1.00 89.88 498 PRO A N 1
ATOM 3758 C CA . PRO A 1 498 ? 18.174 -8.524 -7.457 1.00 89.88 498 PRO A CA 1
ATOM 3759 C C . PRO A 1 498 ? 17.246 -9.738 -7.359 1.00 89.88 498 PRO A C 1
ATOM 3761 O O . PRO A 1 498 ? 16.155 -9.671 -6.790 1.00 89.88 498 PRO A O 1
ATOM 3764 N N . SER A 1 499 ? 17.698 -10.871 -7.890 1.00 91.06 499 SER A N 1
ATOM 3765 C CA . SER A 1 499 ? 16.927 -12.122 -7.936 1.00 91.06 499 SER A CA 1
ATOM 3766 C C . SER A 1 499 ? 16.448 -12.597 -6.555 1.00 91.06 499 SER A C 1
ATOM 3768 O O . SER A 1 499 ? 15.299 -13.019 -6.423 1.00 91.06 499 SER A O 1
ATOM 3770 N N . TYR A 1 500 ? 17.266 -12.426 -5.508 1.00 90.12 500 TYR A N 1
ATOM 3771 C CA . TYR A 1 500 ? 16.947 -12.857 -4.139 1.00 90.12 500 TYR A CA 1
ATOM 3772 C C . TYR A 1 500 ? 15.742 -12.142 -3.496 1.00 90.12 500 TYR A C 1
ATOM 3774 O O . TYR A 1 500 ? 15.254 -12.585 -2.456 1.00 90.12 500 TYR A O 1
ATOM 3782 N N . PHE A 1 501 ? 15.215 -11.063 -4.093 1.00 92.56 501 PHE A N 1
ATOM 3783 C CA . PHE A 1 501 ? 13.952 -10.462 -3.640 1.00 92.56 501 PHE A CA 1
ATOM 3784 C C . PHE A 1 501 ? 12.789 -11.467 -3.754 1.00 92.56 501 PHE A C 1
ATOM 3786 O O . PHE A 1 501 ? 11.889 -11.461 -2.914 1.00 92.56 501 PHE A O 1
ATOM 3793 N N . ALA A 1 502 ? 12.831 -12.364 -4.747 1.00 92.62 502 ALA A N 1
ATOM 3794 C CA . ALA A 1 502 ? 11.842 -13.426 -4.912 1.00 92.62 502 ALA A CA 1
ATOM 3795 C C . ALA A 1 502 ? 11.915 -14.472 -3.783 1.00 92.62 502 ALA A C 1
ATOM 3797 O O . ALA A 1 502 ? 10.878 -14.886 -3.268 1.00 92.62 502 ALA A O 1
ATOM 3798 N N . ASP A 1 503 ? 13.123 -14.838 -3.337 1.00 91.94 503 ASP A N 1
ATOM 3799 C CA . ASP A 1 503 ? 13.328 -15.803 -2.246 1.00 91.94 503 ASP A CA 1
ATOM 3800 C C . ASP A 1 503 ? 12.707 -15.319 -0.929 1.00 91.94 503 ASP A C 1
ATOM 3802 O O . ASP A 1 503 ? 12.134 -16.112 -0.180 1.00 91.94 503 ASP A O 1
ATOM 3806 N N . ILE A 1 504 ? 12.789 -14.011 -0.649 1.00 92.19 504 ILE A N 1
ATOM 3807 C CA . ILE A 1 504 ? 12.184 -13.407 0.547 1.00 92.19 504 ILE A CA 1
ATOM 3808 C C . ILE A 1 504 ? 10.651 -13.432 0.447 1.00 92.19 504 ILE A C 1
ATOM 3810 O O . ILE A 1 504 ? 9.985 -13.753 1.432 1.00 92.19 504 ILE A O 1
ATOM 3814 N N . GLY A 1 505 ? 10.092 -13.163 -0.738 1.00 90.75 505 GLY A N 1
ATOM 3815 C CA . GLY A 1 505 ? 8.655 -13.298 -0.989 1.00 90.75 505 GLY A CA 1
ATOM 3816 C C . GLY A 1 505 ? 8.166 -14.733 -0.780 1.00 90.75 505 GLY A C 1
ATOM 3817 O O . GLY A 1 505 ? 7.207 -14.958 -0.044 1.00 90.75 505 GLY A O 1
ATOM 3818 N N . LEU A 1 506 ? 8.871 -15.728 -1.334 1.00 92.88 506 LEU A N 1
ATOM 3819 C CA . LEU A 1 506 ? 8.575 -17.155 -1.131 1.00 92.88 506 LEU A CA 1
ATOM 3820 C C . LEU A 1 506 ? 8.636 -17.564 0.352 1.00 92.88 506 LEU A C 1
ATOM 3822 O O . LEU A 1 506 ? 7.758 -18.283 0.825 1.00 92.88 506 LEU A O 1
ATOM 3826 N N . GLN A 1 507 ? 9.612 -17.052 1.110 1.00 92.44 507 GLN A N 1
ATOM 3827 C CA . GLN A 1 507 ? 9.722 -17.259 2.565 1.00 92.44 507 GLN A CA 1
ATOM 3828 C C . GLN A 1 507 ? 8.559 -16.634 3.363 1.00 92.44 507 GLN A C 1
ATOM 3830 O O . GLN A 1 507 ? 8.339 -17.014 4.510 1.00 92.44 507 GLN A O 1
ATOM 3835 N N . LYS A 1 508 ? 7.792 -15.713 2.763 1.00 92.56 508 LYS A N 1
ATOM 3836 C CA . LYS A 1 508 ? 6.647 -15.001 3.362 1.00 92.56 508 LYS A CA 1
ATOM 3837 C C . LYS A 1 508 ? 5.285 -15.418 2.775 1.00 92.56 508 LYS A C 1
ATOM 3839 O O . LYS A 1 508 ? 4.334 -14.635 2.768 1.00 92.56 508 LYS A O 1
ATOM 3844 N N . GLY A 1 509 ? 5.190 -16.661 2.290 1.00 91.00 509 GLY A N 1
ATOM 3845 C CA . GLY A 1 509 ? 3.975 -17.256 1.706 1.00 91.00 509 GLY A CA 1
ATOM 3846 C C . GLY A 1 509 ? 3.835 -17.073 0.189 1.00 91.00 509 GLY A C 1
ATOM 3847 O O . GLY A 1 509 ? 2.907 -17.604 -0.420 1.00 91.00 509 GLY A O 1
ATOM 3848 N N . GLY A 1 510 ? 4.779 -16.368 -0.436 1.00 93.00 510 GLY A N 1
ATOM 3849 C CA . GLY A 1 510 ? 4.747 -16.013 -1.847 1.00 93.00 510 GLY A CA 1
ATOM 3850 C C . GLY A 1 510 ? 3.836 -14.823 -2.149 1.00 93.00 510 GLY A C 1
ATOM 3851 O O . GLY A 1 510 ? 2.951 -14.452 -1.380 1.00 93.00 510 GLY A O 1
ATOM 3852 N N . ASN A 1 511 ? 4.046 -14.248 -3.327 1.00 95.62 511 ASN A N 1
ATOM 3853 C CA . ASN A 1 511 ? 3.228 -13.183 -3.895 1.00 95.62 511 ASN A CA 1
ATOM 3854 C C . ASN A 1 511 ? 2.885 -13.523 -5.358 1.00 95.62 511 ASN A C 1
ATOM 3856 O O . ASN A 1 511 ? 3.226 -14.606 -5.850 1.00 95.62 511 ASN A O 1
ATOM 3860 N N . MET A 1 512 ? 2.170 -12.630 -6.041 1.00 96.44 512 MET A N 1
ATOM 3861 C CA . MET A 1 512 ? 1.776 -12.809 -7.441 1.00 96.44 512 MET A CA 1
ATOM 3862 C C . MET A 1 512 ? 2.834 -12.346 -8.445 1.00 96.44 512 MET A C 1
ATOM 3864 O O . MET A 1 512 ? 2.746 -12.735 -9.602 1.00 96.44 512 MET A O 1
ATOM 3868 N N . LEU A 1 513 ? 3.841 -11.560 -8.043 1.00 94.31 513 LEU A N 1
ATOM 3869 C CA . LEU A 1 513 ? 4.755 -10.859 -8.964 1.00 94.31 513 LEU A CA 1
ATOM 3870 C C . LEU A 1 513 ? 5.530 -11.807 -9.898 1.00 94.31 513 LEU A C 1
ATOM 3872 O O . LEU A 1 513 ? 5.928 -11.413 -10.996 1.00 94.31 513 LEU A O 1
ATOM 3876 N N . GLY A 1 514 ? 5.732 -13.060 -9.485 1.00 92.81 514 GLY A N 1
ATOM 3877 C CA . GLY A 1 514 ? 6.274 -14.111 -10.343 1.00 92.81 514 GLY A CA 1
ATOM 3878 C C . GLY A 1 514 ? 7.766 -13.955 -10.661 1.00 92.81 514 GLY A C 1
ATOM 3879 O O . GLY A 1 514 ? 8.236 -14.448 -11.689 1.00 92.81 514 GLY A O 1
ATOM 3880 N N . LEU A 1 515 ? 8.514 -13.214 -9.839 1.00 92.56 515 LEU A N 1
ATOM 3881 C CA . LEU A 1 515 ? 9.934 -12.922 -10.062 1.00 92.56 515 LEU A CA 1
ATOM 3882 C C . LEU A 1 515 ? 10.826 -14.168 -9.937 1.00 92.56 515 LEU A C 1
ATOM 3884 O O . LEU A 1 515 ? 11.890 -14.210 -10.552 1.00 92.56 515 LEU A O 1
ATOM 3888 N N . GLU A 1 516 ? 10.368 -15.191 -9.213 1.00 92.94 516 GLU A N 1
ATOM 3889 C CA . GLU A 1 516 ? 11.026 -16.490 -9.033 1.00 92.94 516 GLU A CA 1
ATOM 3890 C C . GLU A 1 516 ? 11.160 -17.306 -10.331 1.00 92.94 516 GLU A C 1
ATOM 3892 O O . GLU A 1 516 ? 11.984 -18.216 -10.401 1.00 92.94 516 GLU A O 1
ATOM 3897 N N . ARG A 1 517 ? 10.398 -16.966 -11.383 1.00 93.12 517 ARG A N 1
ATOM 3898 C CA . ARG A 1 517 ? 10.480 -17.629 -12.700 1.00 93.12 517 ARG A CA 1
ATOM 3899 C C . ARG A 1 517 ? 11.781 -17.344 -13.459 1.00 93.12 517 ARG A C 1
ATOM 3901 O O . ARG A 1 517 ? 12.088 -18.048 -14.417 1.00 93.12 517 ARG A O 1
ATOM 3908 N N . ASP A 1 518 ? 12.517 -16.300 -13.079 1.00 90.75 518 ASP A N 1
ATOM 3909 C CA . ASP A 1 518 ? 13.726 -15.842 -13.768 1.00 90.75 518 ASP A CA 1
ATOM 3910 C C . ASP A 1 518 ? 14.797 -15.461 -12.741 1.00 90.75 518 ASP A C 1
ATOM 3912 O O . ASP A 1 518 ? 14.728 -14.397 -12.128 1.00 90.75 518 ASP A O 1
ATOM 3916 N N . SER A 1 519 ? 15.816 -16.302 -12.571 1.00 90.31 519 SER A N 1
ATOM 3917 C CA . SER A 1 519 ? 16.883 -16.092 -11.584 1.00 90.31 519 SER A CA 1
ATOM 3918 C C . SER A 1 519 ? 17.907 -15.012 -11.970 1.00 90.31 519 SER A C 1
ATOM 3920 O O . SER A 1 519 ? 18.878 -14.813 -11.244 1.00 90.31 519 SER A O 1
ATOM 3922 N N . ARG A 1 520 ? 17.745 -14.315 -13.105 1.00 93.00 520 ARG A N 1
ATOM 3923 C CA . ARG A 1 520 ? 18.610 -13.182 -13.481 1.00 93.00 520 ARG A CA 1
ATOM 3924 C C . ARG A 1 520 ? 18.286 -11.952 -12.628 1.00 93.00 520 ARG A C 1
ATOM 3926 O O . ARG A 1 520 ? 17.114 -11.672 -12.356 1.00 93.00 520 ARG A O 1
ATOM 3933 N N . ASN A 1 521 ? 19.308 -11.178 -12.262 1.00 91.94 521 ASN A N 1
ATOM 3934 C CA . ASN A 1 521 ? 19.120 -9.854 -11.663 1.00 91.94 521 ASN A CA 1
ATOM 3935 C C . ASN A 1 521 ? 18.470 -8.905 -12.678 1.00 91.94 521 ASN A C 1
ATOM 3937 O O . ASN A 1 521 ? 18.766 -8.945 -13.875 1.00 91.94 521 ASN A O 1
ATOM 3941 N N . LYS A 1 522 ? 17.551 -8.063 -12.209 1.00 92.06 522 LYS A N 1
ATOM 3942 C CA . LYS A 1 522 ? 16.746 -7.175 -13.052 1.00 92.06 522 LYS A CA 1
ATOM 3943 C C . LYS A 1 522 ? 16.959 -5.727 -12.645 1.00 92.06 522 LYS A C 1
ATOM 3945 O O . LYS A 1 522 ? 17.353 -5.432 -11.520 1.00 92.06 522 LYS A O 1
ATOM 3950 N N . VAL A 1 523 ? 16.664 -4.818 -13.563 1.00 88.12 523 VAL A N 1
ATOM 3951 C CA . VAL A 1 523 ? 16.598 -3.390 -13.271 1.00 88.12 523 VAL A CA 1
ATOM 3952 C C . VAL A 1 523 ? 15.252 -2.916 -13.772 1.00 88.12 523 VAL A C 1
ATOM 3954 O O . VAL A 1 523 ? 15.004 -2.827 -14.973 1.00 88.12 523 VAL A O 1
ATOM 3957 N N . LEU A 1 524 ? 14.370 -2.587 -12.836 1.00 87.38 524 LEU A N 1
ATOM 3958 C CA . LEU A 1 524 ? 13.214 -1.767 -13.133 1.00 87.38 524 LEU A CA 1
ATOM 3959 C C . LEU A 1 524 ? 13.765 -0.416 -13.592 1.00 87.38 524 LEU A C 1
ATOM 3961 O O . LEU A 1 524 ? 14.038 0.437 -12.758 1.00 87.38 524 LEU A O 1
ATOM 3965 N N . PHE A 1 525 ? 13.989 -0.227 -14.902 1.00 83.06 525 PHE A N 1
ATOM 3966 C CA . PHE A 1 525 ? 14.074 1.129 -15.430 1.00 83.06 525 PHE A CA 1
ATOM 3967 C C . PHE A 1 525 ? 12.731 1.814 -15.208 1.00 83.06 525 PHE A C 1
ATOM 3969 O O . PHE A 1 525 ? 11.785 1.233 -14.651 1.00 83.06 525 PHE A O 1
ATOM 3976 N N . VAL A 1 526 ? 12.707 3.107 -15.456 1.00 78.62 526 VAL A N 1
ATOM 3977 C CA . VAL A 1 526 ? 11.607 3.947 -15.031 1.00 78.62 526 VAL A CA 1
ATOM 3978 C C . VAL A 1 526 ? 11.657 5.186 -15.974 1.00 78.62 526 VAL A C 1
ATOM 3980 O O . VAL A 1 526 ? 12.748 5.657 -16.206 1.00 78.62 526 VAL A O 1
ATOM 3983 N N . MET A 1 527 ? 10.614 5.684 -16.657 1.00 79.56 527 MET A N 1
ATOM 3984 C CA . MET A 1 527 ? 10.706 6.709 -17.733 1.00 79.56 527 MET A CA 1
ATOM 3985 C C . MET A 1 527 ? 9.381 7.468 -18.006 1.00 79.56 527 MET A C 1
ATOM 3987 O O . MET A 1 527 ? 8.315 6.865 -18.075 1.00 79.56 527 MET A O 1
ATOM 3991 N N . GLY A 1 528 ? 9.432 8.781 -18.276 1.00 74.50 528 GLY A N 1
ATOM 3992 C CA . GLY A 1 528 ? 8.225 9.610 -18.445 1.00 74.50 528 GLY A CA 1
ATOM 3993 C C . GLY A 1 528 ? 8.466 11.073 -18.852 1.00 74.50 528 GLY A C 1
ATOM 3994 O O . GLY A 1 528 ? 9.605 11.510 -19.019 1.00 74.50 528 GLY A O 1
ATOM 3995 N N . VAL A 1 529 ? 7.374 11.832 -19.026 1.00 71.50 529 VAL A N 1
ATOM 3996 C CA . VAL A 1 529 ? 7.370 13.269 -19.379 1.00 71.50 529 VAL A CA 1
ATOM 3997 C C . VAL A 1 529 ? 6.273 14.002 -18.602 1.00 71.50 529 VAL A C 1
ATOM 3999 O O . VAL A 1 529 ? 5.115 13.587 -18.626 1.00 71.50 529 VAL A O 1
ATOM 4002 N N . THR A 1 530 ? 6.625 15.125 -17.977 1.00 75.25 530 THR A N 1
ATOM 4003 C CA . THR A 1 530 ? 5.708 16.037 -17.280 1.00 75.25 530 THR A CA 1
ATOM 4004 C C . THR A 1 530 ? 5.507 17.296 -18.119 1.00 75.25 530 THR A C 1
ATOM 4006 O O . THR A 1 530 ? 6.478 17.943 -18.512 1.00 75.25 530 THR A O 1
ATOM 4009 N N . LEU A 1 531 ? 4.253 17.667 -18.387 1.00 70.00 531 LEU A N 1
ATOM 4010 C CA . LEU A 1 531 ? 3.896 18.834 -19.201 1.00 70.00 531 LEU A CA 1
ATOM 4011 C C . LEU A 1 531 ? 3.520 20.024 -18.307 1.00 70.00 531 LEU A C 1
ATOM 4013 O O . LEU A 1 531 ? 2.595 19.929 -17.502 1.00 70.00 531 LEU A O 1
ATOM 4017 N N . LEU A 1 532 ? 4.236 21.141 -18.461 1.00 67.12 532 LEU A N 1
ATOM 4018 C CA . LEU A 1 532 ? 4.218 22.281 -17.530 1.00 67.12 532 LEU A CA 1
ATOM 4019 C C . LEU A 1 532 ? 3.421 23.498 -18.047 1.00 67.12 532 LEU A C 1
ATOM 4021 O O . LEU A 1 532 ? 3.358 24.526 -17.377 1.00 67.12 532 LEU A O 1
ATOM 4025 N N . GLY A 1 533 ? 2.837 23.413 -19.248 1.00 66.38 533 GLY A N 1
ATOM 4026 C CA . GLY A 1 533 ? 2.156 24.528 -19.917 1.00 66.38 533 GLY A CA 1
ATOM 4027 C C . GLY A 1 533 ? 0.627 24.416 -19.944 1.00 66.38 533 GLY A C 1
ATOM 4028 O O . GLY A 1 533 ? 0.053 23.344 -19.802 1.00 66.38 533 GLY A O 1
ATOM 4029 N N . SER A 1 534 ? -0.062 25.515 -20.257 1.00 60.34 534 SER A N 1
ATOM 4030 C CA . SER A 1 534 ? -1.537 25.579 -20.353 1.00 60.34 534 SER A CA 1
ATOM 4031 C C . SER A 1 534 ? -2.171 24.771 -21.505 1.00 60.34 534 SER A C 1
ATOM 4033 O O . SER A 1 534 ? -3.379 24.842 -21.710 1.00 60.34 534 SER A O 1
ATOM 4035 N N . LYS A 1 535 ? -1.372 24.002 -22.256 1.00 67.62 535 LYS A N 1
ATOM 4036 C CA . LYS A 1 535 ? -1.791 23.092 -23.338 1.00 67.62 535 LYS A CA 1
ATOM 4037 C C . LYS A 1 535 ? -1.573 21.605 -23.005 1.00 67.62 535 LYS A C 1
ATOM 4039 O O . LYS A 1 535 ? -1.660 20.773 -23.905 1.00 67.62 535 LYS A O 1
ATOM 4044 N N . SER A 1 536 ? -1.269 21.247 -21.752 1.00 65.62 536 SER A N 1
ATOM 4045 C CA . SER A 1 536 ? -0.920 19.864 -21.378 1.00 65.62 536 SER A CA 1
ATOM 4046 C C . SER A 1 536 ? -1.945 18.819 -21.840 1.00 65.62 536 SER A C 1
ATOM 4048 O O . SER A 1 536 ? -1.541 17.808 -22.404 1.00 65.62 536 SER A O 1
ATOM 4050 N N . GLU A 1 537 ? -3.250 19.073 -21.699 1.00 61.81 537 GLU A N 1
ATOM 4051 C CA . GLU A 1 537 ? -4.313 18.139 -22.123 1.00 61.81 537 GLU A CA 1
ATOM 4052 C C . GLU A 1 537 ? -4.363 17.925 -23.649 1.00 61.81 537 GLU A C 1
ATOM 4054 O O . GLU A 1 537 ? -4.492 16.796 -24.116 1.00 61.81 537 GLU A O 1
ATOM 4059 N N . GLU A 1 538 ? -4.189 18.991 -24.439 1.00 72.88 538 GLU A N 1
ATOM 4060 C CA . GLU A 1 538 ? -4.146 18.945 -25.913 1.00 72.88 538 GLU A CA 1
ATOM 4061 C C . GLU A 1 538 ? -2.945 18.134 -26.429 1.00 72.88 538 GLU A C 1
ATOM 4063 O O . GLU A 1 538 ? -3.020 17.469 -27.464 1.00 72.88 538 GLU A O 1
ATOM 4068 N N . LEU A 1 539 ? -1.822 18.198 -25.709 1.00 71.75 539 LEU A N 1
ATOM 4069 C CA . LEU A 1 539 ? -0.535 17.650 -26.139 1.00 71.75 539 LEU A CA 1
ATOM 4070 C C . LEU A 1 539 ? -0.252 16.255 -25.562 1.00 71.75 539 LEU A C 1
ATOM 4072 O O . LEU A 1 539 ? 0.484 15.482 -26.184 1.00 71.75 539 LEU A O 1
ATOM 4076 N N . TYR A 1 540 ? -0.866 15.898 -24.429 1.00 70.06 540 TYR A N 1
ATOM 4077 C CA . TYR A 1 540 ? -0.669 14.623 -23.735 1.00 70.06 540 TYR A CA 1
ATOM 4078 C C . TYR A 1 540 ? -0.790 13.384 -24.646 1.00 70.06 540 TYR A C 1
ATOM 4080 O O . TYR A 1 540 ? 0.133 12.567 -24.620 1.00 70.06 540 TYR A O 1
ATOM 4088 N N . PRO A 1 541 ? -1.810 13.229 -25.523 1.00 71.62 541 PRO A N 1
ATOM 4089 C CA . PRO A 1 541 ? -1.926 12.034 -26.367 1.00 71.62 541 PRO A CA 1
ATOM 4090 C C . PRO A 1 541 ? -0.748 11.851 -27.335 1.00 71.62 541 PRO A C 1
ATOM 4092 O O . PRO A 1 541 ? -0.349 10.723 -27.625 1.00 71.62 541 PRO A O 1
ATOM 4095 N N . ARG A 1 542 ? -0.166 12.954 -27.823 1.00 75.12 542 ARG A N 1
ATOM 4096 C CA . ARG A 1 542 ? 0.972 12.945 -28.755 1.00 75.12 542 ARG A CA 1
ATOM 4097 C C . ARG A 1 542 ? 2.288 12.649 -28.036 1.00 75.12 542 ARG A C 1
ATOM 4099 O O . ARG A 1 542 ? 3.084 11.850 -28.523 1.00 75.12 542 ARG A O 1
ATOM 4106 N N . VAL A 1 543 ? 2.479 13.244 -26.860 1.00 74.00 543 VAL A N 1
ATOM 4107 C CA . VAL A 1 543 ? 3.646 13.002 -25.997 1.00 74.00 543 VAL A CA 1
ATOM 4108 C C . VAL A 1 543 ? 3.650 11.552 -25.503 1.00 74.00 543 VAL A C 1
ATOM 4110 O O . VAL A 1 543 ? 4.666 10.867 -25.620 1.00 74.00 543 VAL A O 1
ATOM 4113 N N . TYR A 1 544 ? 2.494 11.035 -25.070 1.00 76.25 544 TYR A N 1
ATOM 4114 C CA . TYR A 1 544 ? 2.317 9.625 -24.715 1.00 76.25 544 TYR A CA 1
ATOM 4115 C C . TYR A 1 544 ? 2.724 8.689 -25.866 1.00 76.25 544 TYR A C 1
ATOM 4117 O O . TYR A 1 544 ? 3.460 7.728 -25.644 1.00 76.25 544 TYR A O 1
ATOM 4125 N N . GLN A 1 545 ? 2.307 8.973 -27.109 1.00 78.38 545 GLN A N 1
ATOM 4126 C CA . GLN A 1 545 ? 2.684 8.160 -28.274 1.00 78.38 545 GLN A CA 1
ATOM 4127 C C . GLN A 1 545 ? 4.204 8.109 -28.502 1.00 78.38 545 GLN A C 1
ATOM 4129 O O . GLN A 1 545 ? 4.722 7.054 -28.871 1.00 78.38 545 GLN A O 1
ATOM 4134 N N . GLN A 1 546 ? 4.936 9.200 -28.248 1.00 78.81 546 GLN A N 1
ATOM 4135 C CA . GLN A 1 546 ? 6.402 9.201 -28.338 1.00 78.81 546 GLN A CA 1
ATOM 4136 C C . GLN A 1 546 ? 7.056 8.394 -27.212 1.00 78.81 546 GLN A C 1
ATOM 4138 O O . GLN A 1 546 ? 7.946 7.593 -27.498 1.00 78.81 546 GLN A O 1
ATOM 4143 N N . VAL A 1 547 ? 6.586 8.521 -25.966 1.00 77.62 547 VAL A N 1
ATOM 4144 C CA . VAL A 1 547 ? 7.075 7.708 -24.833 1.00 77.62 547 VAL A CA 1
ATOM 4145 C C . VAL A 1 547 ? 6.806 6.216 -25.073 1.00 77.62 547 VAL A C 1
ATOM 4147 O O . VAL A 1 547 ? 7.706 5.391 -24.927 1.00 77.62 547 VAL A O 1
ATOM 4150 N N . ALA A 1 548 ? 5.612 5.852 -25.547 1.00 80.81 548 ALA A N 1
ATOM 4151 C CA . ALA A 1 548 ? 5.282 4.476 -25.920 1.00 80.81 548 ALA A CA 1
ATOM 4152 C C . ALA A 1 548 ? 6.173 3.948 -27.064 1.00 80.81 548 ALA A C 1
ATOM 4154 O O . ALA A 1 548 ? 6.635 2.805 -27.018 1.00 80.81 548 ALA A O 1
ATOM 4155 N N . ALA A 1 549 ? 6.477 4.782 -28.065 1.00 83.06 549 ALA A N 1
ATOM 4156 C CA . ALA A 1 549 ? 7.391 4.430 -29.150 1.00 83.06 549 ALA A CA 1
ATOM 4157 C C . ALA A 1 549 ? 8.853 4.285 -28.686 1.00 83.06 549 ALA A C 1
ATOM 4159 O O . ALA A 1 549 ? 9.575 3.456 -29.238 1.00 83.06 549 ALA A O 1
ATOM 4160 N N . VAL A 1 550 ? 9.300 5.058 -27.688 1.00 82.81 550 VAL A N 1
ATOM 4161 C CA . VAL A 1 550 ? 10.607 4.881 -27.027 1.00 82.81 550 VAL A CA 1
ATOM 4162 C C . VAL A 1 550 ? 10.645 3.551 -26.276 1.00 82.81 550 VAL A C 1
ATOM 4164 O O . VAL A 1 550 ? 11.519 2.726 -26.545 1.00 82.81 550 VAL A O 1
ATOM 4167 N N . ASN A 1 551 ? 9.661 3.302 -25.410 1.00 83.38 551 ASN A N 1
ATOM 4168 C CA . ASN A 1 551 ? 9.575 2.080 -24.609 1.00 83.38 551 ASN A CA 1
ATOM 4169 C C . ASN A 1 551 ? 9.559 0.820 -25.487 1.00 83.38 551 ASN A C 1
ATOM 4171 O O . ASN A 1 551 ? 10.262 -0.144 -25.185 1.00 83.38 551 ASN A O 1
ATOM 4175 N N . LYS A 1 552 ? 8.858 0.848 -26.631 1.00 85.44 552 LYS A N 1
ATOM 4176 C CA . LYS A 1 552 ? 8.916 -0.251 -27.605 1.00 85.44 552 LYS A CA 1
ATOM 4177 C C . LYS A 1 552 ? 10.322 -0.468 -28.179 1.00 85.44 552 LYS A C 1
ATOM 4179 O O . LYS A 1 552 ? 10.748 -1.617 -28.260 1.00 85.44 552 LYS A O 1
ATOM 4184 N N . ARG A 1 553 ? 11.057 0.587 -28.557 1.00 90.44 553 ARG A N 1
ATOM 4185 C CA . ARG A 1 553 ? 12.433 0.434 -29.077 1.00 90.44 553 ARG A CA 1
ATOM 4186 C C . ARG A 1 553 ? 13.372 -0.161 -28.030 1.00 90.44 553 ARG A C 1
ATOM 4188 O O . ARG A 1 553 ? 14.193 -1.003 -28.376 1.00 90.44 553 ARG A O 1
ATOM 4195 N N . ILE A 1 554 ? 13.224 0.224 -26.762 1.00 87.44 554 ILE A N 1
ATOM 4196 C CA . ILE A 1 554 ? 13.997 -0.353 -25.653 1.00 87.44 554 ILE A CA 1
ATOM 4197 C C . ILE A 1 554 ? 13.647 -1.835 -25.450 1.00 87.44 554 ILE A C 1
ATOM 4199 O O . ILE A 1 554 ? 14.552 -2.654 -25.287 1.00 87.44 554 ILE A O 1
ATOM 4203 N N . GLU A 1 555 ? 12.366 -2.211 -25.506 1.00 87.75 555 GLU A N 1
ATOM 4204 C CA . GLU A 1 555 ? 11.945 -3.614 -25.397 1.00 87.75 555 GLU A CA 1
ATOM 4205 C C . GLU A 1 555 ? 12.466 -4.467 -26.570 1.00 87.75 555 GLU A C 1
ATOM 4207 O O . GLU A 1 555 ? 13.019 -5.548 -26.351 1.00 87.75 555 GLU A O 1
ATOM 4212 N N . ASP A 1 556 ? 12.353 -3.968 -27.805 1.00 90.00 556 ASP A N 1
ATOM 4213 C CA . ASP A 1 556 ? 12.874 -4.633 -29.007 1.00 90.00 556 ASP A CA 1
ATOM 4214 C C . ASP A 1 556 ? 14.410 -4.773 -28.952 1.00 90.00 556 ASP A C 1
ATOM 4216 O O . ASP A 1 556 ? 14.952 -5.825 -29.301 1.00 90.00 556 ASP A O 1
ATOM 4220 N N . PHE A 1 557 ? 15.123 -3.751 -28.457 1.00 94.00 557 PHE A N 1
ATOM 4221 C CA . PHE A 1 557 ? 16.572 -3.810 -28.253 1.00 94.00 557 PHE A CA 1
ATOM 4222 C C . PHE A 1 557 ? 16.961 -4.820 -27.167 1.00 94.00 557 PHE A C 1
ATOM 4224 O O . PHE A 1 557 ? 17.845 -5.645 -27.399 1.00 94.00 557 PHE A O 1
ATOM 4231 N N . SER A 1 558 ? 16.270 -4.819 -26.023 1.00 91.31 558 SER A N 1
ATOM 4232 C CA . SER A 1 558 ? 16.504 -5.763 -24.918 1.00 91.31 558 SER A CA 1
ATOM 4233 C C . SER A 1 558 ? 16.387 -7.214 -25.397 1.00 91.31 558 SER A C 1
ATOM 4235 O O . SER A 1 558 ? 17.277 -8.025 -25.137 1.00 91.31 558 SER A O 1
ATOM 4237 N N . LYS A 1 559 ? 15.355 -7.508 -26.202 1.00 92.50 559 LYS A N 1
ATOM 4238 C CA . LYS A 1 559 ? 15.166 -8.801 -26.880 1.00 92.50 559 LYS A CA 1
ATOM 4239 C C . LYS A 1 559 ? 16.313 -9.117 -27.841 1.00 92.50 559 LYS A C 1
ATOM 4241 O O . LYS A 1 559 ? 16.830 -10.230 -27.835 1.00 92.50 559 LYS A O 1
ATOM 4246 N N . SER A 1 560 ? 16.761 -8.137 -28.630 1.00 95.56 560 SER A N 1
ATOM 4247 C CA . SER A 1 560 ? 17.863 -8.322 -29.589 1.00 95.56 560 SER A CA 1
ATOM 4248 C C . SER A 1 560 ? 19.212 -8.672 -28.942 1.00 95.56 560 SER A C 1
ATOM 4250 O O . SER A 1 560 ? 20.059 -9.274 -29.602 1.00 95.56 560 SER A O 1
ATOM 4252 N N . VAL A 1 561 ? 19.411 -8.336 -27.659 1.00 94.88 561 VAL A N 1
ATOM 4253 C CA . VAL A 1 561 ? 20.656 -8.606 -26.917 1.00 94.88 561 VAL A CA 1
ATOM 4254 C C . VAL A 1 561 ? 20.555 -9.740 -25.883 1.00 94.88 561 VAL A C 1
ATOM 4256 O O . VAL A 1 561 ? 21.566 -10.044 -25.242 1.00 94.88 561 VAL A O 1
ATOM 4259 N N . GLY A 1 562 ? 19.382 -10.377 -25.750 1.00 90.69 562 GLY A N 1
ATOM 4260 C CA . GLY A 1 562 ? 19.107 -11.479 -24.811 1.00 90.69 562 GLY A CA 1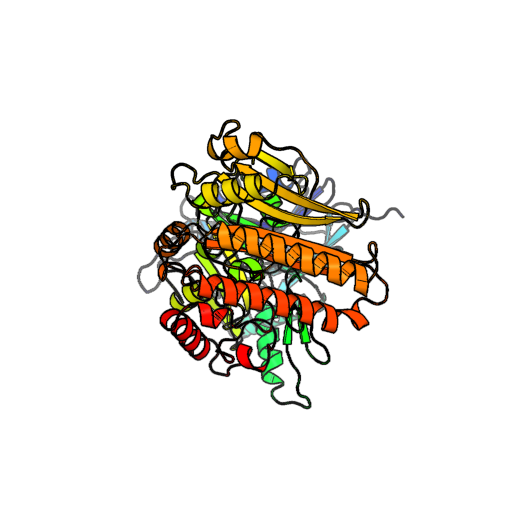
ATOM 4261 C C . GLY A 1 562 ? 18.790 -11.050 -23.369 1.00 90.69 562 GLY A C 1
ATOM 4262 O O . GLY A 1 562 ? 18.837 -11.875 -22.453 1.00 90.69 562 GLY A O 1
ATOM 4263 N N . SER A 1 563 ? 18.485 -9.767 -23.167 1.00 92.00 563 SER A N 1
ATOM 4264 C CA . SER A 1 563 ? 18.358 -9.111 -21.857 1.00 92.00 563 SER A CA 1
ATOM 4265 C C . SER A 1 563 ? 16.960 -8.522 -21.641 1.00 92.00 563 SER A C 1
ATOM 4267 O O . SER A 1 563 ? 16.792 -7.495 -20.986 1.00 92.00 563 SER A O 1
ATOM 4269 N N . ASP A 1 564 ? 15.932 -9.154 -22.203 1.00 91.00 564 ASP A N 1
ATOM 4270 C CA . ASP A 1 564 ? 14.539 -8.849 -21.903 1.00 91.00 564 ASP A CA 1
ATOM 4271 C C . ASP A 1 564 ? 14.014 -9.639 -20.697 1.00 91.00 564 ASP A C 1
ATOM 4273 O O . ASP A 1 564 ? 14.432 -10.765 -20.408 1.00 91.00 564 ASP A O 1
ATOM 4277 N N . ALA A 1 565 ? 13.085 -9.011 -19.978 1.00 90.44 565 ALA A N 1
ATOM 4278 C CA . ALA A 1 565 ? 12.301 -9.609 -18.907 1.00 90.44 565 ALA A CA 1
ATOM 4279 C C . ALA A 1 565 ? 10.818 -9.502 -19.269 1.00 90.44 565 ALA A C 1
ATOM 4281 O O . ALA A 1 565 ? 10.362 -8.462 -19.752 1.00 90.44 565 ALA A O 1
ATOM 4282 N N . GLU A 1 566 ? 10.059 -10.557 -18.986 1.00 87.88 566 GLU A N 1
ATOM 4283 C CA . GLU A 1 566 ? 8.603 -10.574 -19.156 1.00 87.88 566 GLU A CA 1
ATOM 4284 C C . GLU A 1 566 ? 7.912 -9.621 -18.165 1.00 87.88 566 GLU A C 1
ATOM 4286 O O . GLU A 1 566 ? 7.006 -8.886 -18.546 1.00 87.88 566 GLU A O 1
ATOM 4291 N N . PHE A 1 567 ? 8.391 -9.591 -16.915 1.00 92.25 567 PHE A N 1
ATOM 4292 C CA . PHE A 1 567 ? 7.802 -8.864 -15.786 1.00 92.25 567 PHE A CA 1
ATOM 4293 C C . PHE A 1 567 ? 7.516 -7.379 -16.075 1.00 92.25 567 PHE A C 1
ATOM 4295 O O . PHE A 1 567 ? 8.362 -6.645 -16.595 1.00 92.25 567 PHE A O 1
ATOM 4302 N N . ARG A 1 568 ? 6.326 -6.919 -15.683 1.00 89.88 568 ARG A N 1
ATOM 4303 C CA . ARG A 1 568 ? 5.884 -5.521 -15.725 1.00 89.88 568 ARG A CA 1
ATOM 4304 C C . ARG A 1 568 ? 5.360 -5.138 -14.340 1.00 89.88 568 ARG A C 1
ATOM 4306 O O . ARG A 1 568 ? 4.390 -5.707 -13.844 1.00 89.88 568 ARG A O 1
ATOM 4313 N N . TYR A 1 569 ? 6.032 -4.188 -13.695 1.00 90.19 569 TYR A N 1
ATOM 4314 C CA . TYR A 1 569 ? 5.746 -3.814 -12.310 1.00 90.19 569 TYR A CA 1
ATOM 4315 C C . TYR A 1 569 ? 4.503 -2.913 -12.212 1.00 90.19 569 TYR A C 1
ATOM 4317 O O . TYR A 1 569 ? 4.523 -1.766 -12.655 1.00 90.19 569 TYR A O 1
ATOM 4325 N N . LEU A 1 570 ? 3.426 -3.441 -11.622 1.00 88.88 570 LEU A N 1
ATOM 4326 C CA . LEU A 1 570 ? 2.071 -2.878 -11.686 1.00 88.88 570 LEU A CA 1
ATOM 4327 C C . LEU A 1 570 ? 1.952 -1.422 -11.183 1.00 88.88 570 LEU A C 1
ATOM 4329 O O . LEU A 1 570 ? 1.355 -0.626 -11.904 1.00 88.88 570 LEU A O 1
ATOM 4333 N N . PRO A 1 571 ? 2.554 -1.007 -10.047 1.00 84.25 571 PRO A N 1
ATOM 4334 C CA . PRO A 1 571 ? 2.487 0.383 -9.576 1.00 84.25 571 PRO A CA 1
ATOM 4335 C C . PRO A 1 571 ? 3.149 1.434 -10.481 1.00 84.25 571 PRO A C 1
ATOM 4337 O O . PRO A 1 571 ? 2.962 2.622 -10.237 1.00 84.25 571 PRO A O 1
ATOM 4340 N N . TYR A 1 572 ? 3.922 1.026 -11.497 1.00 82.00 572 TYR A N 1
ATOM 4341 C CA . TYR A 1 572 ? 4.496 1.917 -12.519 1.00 82.00 572 TYR A CA 1
ATOM 4342 C C . TYR A 1 572 ? 4.105 1.520 -13.954 1.00 82.00 572 TYR A C 1
ATOM 4344 O O . TYR A 1 572 ? 4.700 2.019 -14.907 1.00 82.00 572 TYR A O 1
ATOM 4352 N N . ALA A 1 573 ? 3.140 0.614 -14.124 1.00 80.25 573 ALA A N 1
ATOM 4353 C CA . ALA A 1 573 ? 2.628 0.253 -15.438 1.00 80.25 573 ALA A CA 1
ATOM 4354 C C . ALA A 1 573 ? 1.562 1.262 -15.895 1.00 80.25 573 ALA A C 1
ATOM 4356 O O . ALA A 1 573 ? 0.723 1.696 -15.104 1.00 80.25 573 ALA A O 1
ATOM 4357 N N . ASP A 1 574 ? 1.548 1.601 -17.184 1.00 75.38 574 ASP A N 1
ATOM 4358 C CA . ASP A 1 574 ? 0.408 2.299 -17.780 1.00 75.38 574 ASP A CA 1
ATOM 4359 C C . ASP A 1 574 ? -0.786 1.345 -17.943 1.00 75.38 574 ASP A C 1
ATOM 4361 O O . ASP A 1 574 ? -0.629 0.160 -18.231 1.00 75.38 574 ASP A O 1
ATOM 4365 N N . SER A 1 575 ? -1.987 1.913 -17.854 1.00 68.94 575 SER A N 1
ATOM 4366 C CA . SER A 1 575 ? -3.296 1.320 -18.157 1.00 68.94 575 SER A CA 1
ATOM 4367 C C . SER A 1 575 ? -3.364 0.417 -19.402 1.00 68.94 575 SER A C 1
ATOM 4369 O O . SER A 1 575 ? -4.190 -0.494 -19.442 1.00 68.94 575 SER A O 1
ATOM 4371 N N . ARG A 1 576 ? -2.518 0.650 -20.417 1.00 76.31 576 ARG A N 1
ATOM 4372 C CA . ARG A 1 576 ? -2.486 -0.106 -21.684 1.00 76.31 576 ARG A CA 1
ATOM 4373 C C . ARG A 1 576 ? -1.502 -1.284 -21.674 1.00 76.31 576 ARG A C 1
ATOM 4375 O O . ARG A 1 576 ? -1.422 -2.012 -22.661 1.00 76.31 576 ARG A O 1
ATOM 4382 N N . GLN A 1 577 ? -0.738 -1.477 -20.598 1.00 82.12 577 GLN A N 1
ATOM 4383 C CA . GLN A 1 577 ? 0.198 -2.592 -20.447 1.00 82.12 577 GLN A CA 1
ATOM 4384 C C . GLN A 1 577 ? -0.465 -3.776 -19.738 1.00 82.12 577 GLN A C 1
ATOM 4386 O O . GLN A 1 577 ? -1.166 -3.608 -18.744 1.00 82.12 577 GLN A O 1
ATOM 4391 N N . ASN A 1 578 ? -0.181 -5.001 -20.184 1.00 87.44 578 ASN A N 1
ATOM 4392 C CA . ASN A 1 578 ? -0.649 -6.194 -19.481 1.00 87.44 578 ASN A CA 1
ATOM 4393 C C . ASN A 1 578 ? 0.266 -6.523 -18.282 1.00 87.44 578 ASN A C 1
ATOM 4395 O O . ASN A 1 578 ? 1.141 -7.386 -18.368 1.00 87.44 578 ASN A O 1
ATOM 4399 N N . ALA A 1 579 ? 0.088 -5.795 -17.174 1.00 90.44 579 ALA A N 1
ATOM 4400 C CA . ALA A 1 579 ? 0.882 -5.986 -15.959 1.00 90.44 579 ALA A CA 1
ATOM 4401 C C . ALA A 1 579 ? 0.669 -7.379 -15.342 1.00 90.44 579 ALA A C 1
ATOM 4403 O O . ALA A 1 579 ? 1.632 -8.119 -15.155 1.00 90.44 579 ALA A O 1
ATOM 4404 N N . ILE A 1 580 ? -0.589 -7.766 -15.102 1.00 93.00 580 ILE A N 1
ATOM 4405 C CA . ILE A 1 580 ? -0.943 -9.053 -14.481 1.00 93.00 580 ILE A CA 1
ATOM 4406 C C . ILE A 1 580 ? -0.540 -10.239 -15.371 1.00 93.00 580 ILE A C 1
ATOM 4408 O O . ILE A 1 580 ? -0.009 -11.220 -14.864 1.00 93.00 580 ILE A O 1
ATOM 4412 N N . GLY A 1 581 ? -0.688 -10.149 -16.697 1.00 93.81 581 GLY A N 1
ATOM 4413 C CA . GLY A 1 581 ? -0.252 -11.203 -17.621 1.00 93.81 581 GLY A CA 1
ATOM 4414 C C . GLY A 1 581 ? 1.242 -11.531 -17.526 1.00 93.81 581 GLY A C 1
ATOM 4415 O O . GLY A 1 581 ? 1.626 -12.684 -17.700 1.00 93.81 581 GLY A O 1
ATOM 4416 N N . SER A 1 582 ? 2.079 -10.556 -17.151 1.00 93.50 582 SER A N 1
ATOM 4417 C CA . SER A 1 582 ? 3.523 -10.759 -16.959 1.00 93.50 582 SER A CA 1
ATOM 4418 C C . SER A 1 582 ? 3.899 -11.616 -15.739 1.00 93.50 582 SER A C 1
ATOM 4420 O O . SER A 1 582 ? 5.072 -11.952 -15.546 1.00 93.50 582 SER A O 1
ATOM 4422 N N . TYR A 1 583 ? 2.924 -11.978 -14.903 1.00 94.81 583 TYR A N 1
ATOM 4423 C CA . TYR A 1 583 ? 3.116 -12.772 -13.685 1.00 94.81 583 TYR A CA 1
ATOM 4424 C C . TYR A 1 583 ? 3.198 -14.282 -13.949 1.00 94.81 583 TYR A C 1
ATOM 4426 O O . TYR A 1 583 ? 3.473 -15.059 -13.034 1.00 94.81 583 TYR A O 1
ATOM 4434 N N . GLY A 1 584 ? 3.046 -14.695 -15.210 1.00 94.38 584 GLY A N 1
ATOM 4435 C CA . GLY A 1 584 ? 3.165 -16.081 -15.642 1.00 94.38 584 GLY A CA 1
ATOM 4436 C C . GLY A 1 584 ? 1.900 -16.893 -15.367 1.00 94.38 584 GLY A C 1
ATOM 4437 O O . GLY A 1 584 ? 1.172 -16.658 -14.401 1.00 94.38 584 GLY A O 1
ATOM 4438 N N . ALA A 1 585 ? 1.645 -17.881 -16.228 1.00 95.19 585 ALA A N 1
ATOM 4439 C CA . ALA A 1 585 ? 0.359 -18.577 -16.307 1.00 95.19 585 ALA A CA 1
ATOM 4440 C C . ALA A 1 585 ? -0.167 -19.118 -14.962 1.00 95.19 585 ALA A C 1
ATOM 4442 O O . ALA A 1 585 ? -1.362 -19.032 -14.709 1.00 95.19 585 ALA A O 1
ATOM 4443 N N . ALA A 1 586 ? 0.704 -19.619 -14.078 1.00 95.50 586 ALA A N 1
ATOM 4444 C CA . ALA A 1 586 ? 0.297 -20.164 -12.780 1.00 95.50 586 ALA A CA 1
ATOM 4445 C C . ALA A 1 586 ? -0.237 -19.102 -11.796 1.00 95.50 586 ALA A C 1
ATOM 4447 O O . ALA A 1 586 ? -1.211 -19.369 -11.094 1.00 95.50 586 ALA A O 1
ATOM 4448 N N . ASN A 1 587 ? 0.357 -17.902 -11.753 1.00 96.75 587 ASN A N 1
ATOM 4449 C CA . ASN A 1 587 ? -0.126 -16.812 -10.895 1.00 96.75 587 ASN A CA 1
ATOM 4450 C C . ASN A 1 587 ? -1.317 -16.088 -11.541 1.00 96.75 587 ASN A C 1
ATOM 4452 O O . ASN A 1 587 ? -2.267 -15.758 -10.841 1.00 96.75 587 ASN A O 1
ATOM 4456 N N . VAL A 1 588 ? -1.324 -15.925 -12.871 1.00 97.19 588 VAL A N 1
ATOM 4457 C CA . VAL A 1 588 ? -2.494 -15.425 -13.622 1.00 97.19 588 VAL A CA 1
ATOM 4458 C C . VAL A 1 588 ? -3.722 -16.305 -13.360 1.00 97.19 588 VAL A C 1
ATOM 4460 O O . VAL A 1 588 ? -4.792 -15.798 -13.043 1.00 97.19 588 VAL A O 1
ATOM 4463 N N . GLU A 1 589 ? -3.562 -17.627 -13.420 1.00 97.62 589 GLU A N 1
ATOM 4464 C CA . GLU A 1 589 ? -4.640 -18.580 -13.148 1.00 97.62 589 GLU A CA 1
ATOM 4465 C C . GLU A 1 589 ? -5.022 -18.646 -11.659 1.00 97.62 589 GLU A C 1
ATOM 4467 O O . GLU A 1 589 ? -6.185 -18.863 -11.332 1.00 97.62 589 GLU A O 1
ATOM 4472 N N . HIS A 1 590 ? -4.081 -18.406 -10.736 1.00 97.69 590 HIS A N 1
ATOM 4473 C CA . HIS A 1 590 ? -4.409 -18.223 -9.315 1.00 97.69 590 HIS A CA 1
ATOM 4474 C C . HIS A 1 590 ? -5.292 -16.987 -9.103 1.00 97.69 590 HIS A C 1
ATOM 4476 O O . HIS A 1 590 ? -6.339 -17.099 -8.477 1.00 97.69 590 HIS A O 1
ATOM 4482 N N . ILE A 1 591 ? -4.923 -15.836 -9.678 1.00 97.50 591 ILE A N 1
ATOM 4483 C CA . ILE A 1 591 ? -5.728 -14.602 -9.627 1.00 97.50 591 ILE A CA 1
ATOM 4484 C C . ILE A 1 591 ? -7.115 -14.830 -10.242 1.00 97.50 591 ILE A C 1
ATOM 4486 O O . ILE A 1 591 ? -8.099 -14.344 -9.691 1.00 97.50 591 ILE A O 1
ATOM 4490 N N . ARG A 1 592 ? -7.209 -15.572 -11.354 1.00 97.44 592 ARG A N 1
ATOM 4491 C CA . ARG A 1 592 ? -8.488 -15.855 -12.022 1.00 97.44 592 ARG A CA 1
ATOM 4492 C C . ARG A 1 592 ? -9.440 -16.645 -11.128 1.00 97.44 592 ARG A C 1
ATOM 4494 O O . ARG A 1 592 ? -10.532 -16.156 -10.870 1.00 97.44 592 ARG A O 1
ATOM 4501 N N . ARG A 1 593 ? -9.005 -17.787 -10.583 1.00 98.00 593 ARG A N 1
ATOM 4502 C CA . ARG A 1 593 ? -9.853 -18.596 -9.687 1.00 98.00 593 ARG A CA 1
ATOM 4503 C C . ARG A 1 593 ? -10.283 -17.832 -8.433 1.00 98.00 593 ARG A C 1
ATOM 4505 O O . ARG A 1 593 ? -11.443 -17.900 -8.062 1.00 98.00 593 ARG A O 1
ATOM 4512 N N . VAL A 1 594 ? -9.383 -17.059 -7.816 1.00 97.94 594 VAL A N 1
ATOM 4513 C CA . VAL A 1 594 ? -9.728 -16.244 -6.634 1.00 97.94 594 VAL A CA 1
ATOM 4514 C C . VAL A 1 594 ? -10.723 -15.130 -6.991 1.00 97.94 594 VAL A C 1
ATOM 4516 O O . VAL A 1 594 ? -11.609 -14.823 -6.200 1.00 97.94 594 VAL A O 1
ATOM 4519 N N . ALA A 1 595 ? -10.640 -14.533 -8.183 1.00 96.81 595 ALA A N 1
ATOM 4520 C CA . ALA A 1 595 ? -11.668 -13.595 -8.635 1.00 96.81 595 ALA A CA 1
ATOM 4521 C C . ALA A 1 595 ? -13.018 -14.297 -8.881 1.00 96.81 595 ALA A C 1
ATOM 4523 O O . ALA A 1 595 ? -14.049 -13.762 -8.497 1.00 96.81 595 ALA A O 1
ATOM 4524 N N . GLU A 1 596 ? -13.023 -15.504 -9.450 1.00 96.19 596 GLU A N 1
ATOM 4525 C CA . GLU A 1 596 ? -14.241 -16.306 -9.654 1.00 96.19 596 GLU A CA 1
ATOM 4526 C C . GLU A 1 596 ? -14.879 -16.788 -8.331 1.00 96.19 596 GLU A C 1
ATOM 4528 O O . GLU A 1 596 ? -16.098 -16.929 -8.261 1.00 96.19 596 GLU A O 1
ATOM 4533 N N . GLU A 1 597 ? -14.079 -17.015 -7.284 1.00 96.94 597 GLU A N 1
ATOM 4534 C CA . GLU A 1 597 ? -14.532 -17.501 -5.971 1.00 96.94 597 GLU A CA 1
ATOM 4535 C C . GLU A 1 597 ? -15.056 -16.375 -5.060 1.00 96.94 597 GLU A C 1
ATOM 4537 O O . GLU A 1 597 ? -16.126 -16.515 -4.469 1.00 96.94 597 GLU A O 1
ATOM 4542 N N . TYR A 1 598 ? -14.357 -15.234 -4.988 1.00 96.19 598 TYR A N 1
ATOM 4543 C CA . TYR A 1 598 ? -14.701 -14.116 -4.089 1.00 96.19 598 TYR A CA 1
ATOM 4544 C C . TYR A 1 598 ? -15.470 -12.963 -4.780 1.00 96.19 598 TYR A C 1
ATOM 4546 O O . TYR A 1 598 ? -16.046 -12.107 -4.104 1.00 96.19 598 TYR A O 1
ATOM 4554 N N . ASP A 1 599 ? -15.530 -12.946 -6.118 1.00 94.62 599 ASP A N 1
ATOM 4555 C CA . ASP A 1 599 ? -16.356 -12.042 -6.937 1.00 94.62 599 ASP A CA 1
ATOM 4556 C C . ASP A 1 599 ? -17.122 -12.821 -8.041 1.00 94.62 599 ASP A C 1
ATOM 4558 O O . ASP A 1 599 ? -16.938 -12.569 -9.235 1.00 94.62 599 ASP A O 1
ATOM 4562 N N . PRO A 1 600 ? -18.008 -13.776 -7.679 1.00 92.00 600 PRO A N 1
ATOM 4563 C CA . PRO A 1 600 ? -18.676 -14.662 -8.643 1.00 92.00 600 PRO A CA 1
ATOM 4564 C C . PRO A 1 600 ? -19.625 -13.935 -9.614 1.00 92.00 600 PRO A C 1
ATOM 4566 O O . PRO A 1 600 ? -19.841 -14.402 -10.731 1.00 92.00 600 PRO A O 1
ATOM 4569 N N . ASP A 1 601 ? -20.152 -12.766 -9.227 1.00 89.88 601 ASP A N 1
ATOM 4570 C CA . ASP A 1 601 ? -20.928 -11.876 -10.109 1.00 89.88 601 ASP A CA 1
ATOM 4571 C C . ASP A 1 601 ? -20.035 -11.015 -11.030 1.00 89.88 601 ASP A C 1
ATOM 4573 O O . ASP A 1 601 ? -20.543 -10.260 -11.864 1.00 89.88 601 ASP A O 1
ATOM 4577 N N . SER A 1 602 ? -18.706 -11.086 -10.879 1.00 92.69 602 SER A N 1
ATOM 4578 C CA . SER A 1 602 ? -17.728 -10.263 -11.601 1.00 92.69 602 SER A CA 1
ATOM 4579 C C . SER A 1 602 ? -17.961 -8.747 -11.435 1.00 92.69 602 SER A C 1
ATOM 4581 O O . SER A 1 602 ? -17.718 -7.949 -12.347 1.00 92.69 602 SER A O 1
ATOM 4583 N N . PHE A 1 603 ? -18.415 -8.314 -10.254 1.00 92.56 603 PHE A N 1
ATOM 4584 C CA . PHE A 1 603 ? -18.672 -6.914 -9.917 1.00 92.56 603 PHE A CA 1
ATOM 4585 C C . PHE A 1 603 ? -17.395 -6.065 -9.986 1.00 92.56 603 PHE A C 1
ATOM 4587 O O . PHE A 1 603 ? -17.388 -5.004 -10.615 1.00 92.56 603 PHE A O 1
ATOM 4594 N N . PHE A 1 604 ? -16.283 -6.533 -9.418 1.00 93.94 604 PHE A N 1
ATOM 4595 C CA . PHE A 1 604 ? -14.997 -5.841 -9.509 1.00 93.94 604 PHE A CA 1
ATOM 4596 C C . PHE A 1 604 ? -14.384 -5.930 -10.908 1.00 93.94 604 PHE A C 1
ATOM 4598 O O . PHE A 1 604 ? -13.548 -5.091 -11.240 1.00 93.94 604 PHE A O 1
ATOM 4605 N N . GLN A 1 605 ? -14.807 -6.873 -11.752 1.00 93.19 605 GLN A N 1
ATOM 4606 C CA . GLN A 1 605 ? -14.377 -6.953 -13.153 1.00 93.19 605 GLN A CA 1
ATOM 4607 C C . GLN A 1 605 ? -15.158 -6.003 -14.075 1.00 93.19 605 GLN A C 1
ATOM 4609 O O . GLN A 1 605 ? -14.576 -5.425 -14.996 1.00 93.19 605 GLN A O 1
ATOM 4614 N N . HIS A 1 606 ? -16.461 -5.834 -13.831 1.00 89.88 606 HIS A N 1
ATOM 4615 C CA . HIS A 1 606 ? -17.370 -5.099 -14.715 1.00 89.88 606 HIS A CA 1
ATOM 4616 C C . HIS A 1 606 ? -17.760 -3.716 -14.184 1.00 89.88 606 HIS A C 1
ATOM 4618 O O . HIS A 1 606 ? -17.672 -2.742 -14.925 1.00 89.88 606 HIS A O 1
ATOM 4624 N N . ARG A 1 607 ? -18.146 -3.589 -12.908 1.00 89.81 607 ARG A N 1
ATOM 4625 C CA . ARG A 1 607 ? -18.554 -2.301 -12.318 1.00 89.81 607 ARG A CA 1
ATOM 4626 C C . ARG A 1 607 ? -17.378 -1.447 -11.857 1.00 89.81 607 ARG A C 1
ATOM 4628 O O . ARG A 1 607 ? -17.538 -0.235 -11.811 1.00 89.81 607 ARG A O 1
ATOM 4635 N N . VAL A 1 608 ? -16.201 -2.020 -11.583 1.00 90.69 608 VAL A N 1
ATOM 4636 C CA . VAL A 1 608 ? -14.973 -1.262 -11.255 1.00 90.69 608 VAL A CA 1
ATOM 4637 C C . VAL A 1 608 ? -13.993 -1.312 -12.439 1.00 90.69 608 VAL A C 1
ATOM 4639 O O . VAL A 1 608 ? -13.169 -2.224 -12.505 1.00 90.69 608 VAL A O 1
ATOM 4642 N N . PRO A 1 609 ? -14.035 -0.364 -13.397 1.00 84.75 609 PRO A N 1
ATOM 4643 C CA . PRO A 1 609 ? -13.300 -0.488 -14.656 1.00 84.75 609 PRO A CA 1
ATOM 4644 C C . PRO A 1 609 ? -11.819 -0.096 -14.535 1.00 84.75 609 PRO A C 1
ATOM 4646 O O . PRO A 1 609 ? -11.016 -0.489 -15.387 1.00 84.75 609 PRO A O 1
ATOM 4649 N N . GLY A 1 610 ? -11.446 0.676 -13.512 1.00 81.88 610 GLY A N 1
ATOM 4650 C CA . GLY A 1 610 ? -10.073 1.110 -13.274 1.00 81.88 610 GLY A CA 1
ATOM 4651 C C . GLY A 1 610 ? -9.197 0.060 -12.587 1.00 81.88 610 GLY A C 1
ATOM 4652 O O . GLY A 1 610 ? -9.672 -0.788 -11.834 1.00 81.88 610 GLY A O 1
ATOM 4653 N N . GLY A 1 611 ? -7.891 0.157 -12.830 1.00 82.88 611 GLY A N 1
ATOM 4654 C CA . GLY A 1 611 ? -6.880 -0.793 -12.374 1.00 82.88 611 GLY A CA 1
ATOM 4655 C C . GLY A 1 611 ? -6.609 -1.879 -13.416 1.00 82.88 611 GLY A C 1
ATOM 4656 O O . GLY A 1 611 ? -7.184 -1.885 -14.508 1.00 82.88 611 GLY A O 1
ATOM 4657 N N . PHE A 1 612 ? -5.715 -2.803 -13.078 1.00 88.31 612 PHE A N 1
ATOM 4658 C CA . PHE A 1 612 ? -5.407 -3.957 -13.922 1.00 88.31 612 PHE A CA 1
ATOM 4659 C C . PHE A 1 612 ? -6.363 -5.088 -13.558 1.00 88.31 612 PHE A C 1
ATOM 4661 O O . PHE A 1 612 ? -6.426 -5.491 -12.398 1.00 88.31 612 PHE A O 1
ATOM 4668 N N . LYS A 1 613 ? -7.138 -5.567 -14.533 1.00 92.31 613 LYS A N 1
ATOM 4669 C CA . LYS A 1 613 ? -8.246 -6.505 -14.314 1.00 92.31 613 LYS A CA 1
ATOM 4670 C C . LYS A 1 613 ? -7.941 -7.856 -14.934 1.00 92.31 613 LYS A C 1
ATOM 4672 O O . LYS A 1 613 ? -7.519 -7.901 -16.087 1.00 92.31 613 LYS A O 1
ATOM 4677 N N . ILE A 1 614 ? -8.162 -8.939 -14.191 1.00 94.94 614 ILE A N 1
ATOM 4678 C CA . ILE A 1 614 ? -7.883 -10.305 -14.663 1.00 94.94 614 ILE A CA 1
ATOM 4679 C C . ILE A 1 614 ? -8.775 -10.699 -15.849 1.00 94.94 614 ILE A C 1
ATOM 4681 O O . ILE A 1 614 ? -8.327 -11.402 -16.745 1.00 94.94 614 ILE A O 1
ATOM 4685 N N . SER A 1 615 ? -9.979 -10.128 -15.938 1.00 91.94 615 SER A N 1
ATOM 4686 C CA . SER A 1 615 ? -10.868 -10.193 -17.113 1.00 91.94 615 SER A CA 1
ATOM 4687 C C . SER A 1 615 ? -10.290 -9.601 -18.416 1.00 91.94 615 SER A C 1
ATOM 4689 O O . SER A 1 615 ? -10.921 -9.705 -19.467 1.00 91.94 615 SER A O 1
ATOM 4691 N N . ARG A 1 616 ? -9.102 -8.976 -18.377 1.00 90.06 616 ARG A N 1
ATOM 4692 C CA . ARG A 1 616 ? -8.383 -8.408 -19.536 1.00 90.06 616 ARG A CA 1
ATOM 4693 C C . ARG A 1 616 ? -7.080 -9.164 -19.857 1.00 90.06 616 ARG A C 1
ATOM 4695 O O . ARG A 1 616 ? -6.232 -8.618 -20.567 1.00 90.06 616 ARG A O 1
ATOM 4702 N N . VAL A 1 617 ? -6.906 -10.375 -19.309 1.00 87.81 617 VAL A N 1
ATOM 4703 C CA . VAL A 1 617 ? -5.680 -11.200 -19.369 1.00 87.81 617 VAL A CA 1
ATOM 4704 C C . VAL A 1 617 ? -5.986 -12.623 -19.823 1.00 87.81 617 VAL A C 1
ATOM 4706 O O . VAL A 1 617 ? -5.368 -13.022 -20.829 1.00 87.81 617 VAL A O 1
#

Organism: NCBI:txid1209918

Secondary structure (DSSP, 8-state):
-PPPPPPEEEEEEEPP-EEEEE-TTSPEEEPPPEEEEEEE-SSEEEEES--SSHHHHHHHHHHHHHHHTT-EEEEEE-TT------SSHHHHHHHHHHHHHHHSTTTS-GGGGG----PPGGGEEEETTEEEEEEEEEESSSEEEEEEEETTTTEEE-GGG-EESS---TTS--SHHHHHHHHHHHHHHHTT--SEEE-SEE-TT--TTHHHHHHHHHHHHHHT-S-SS---EEEESSS---TTTS--TTSEEEE-TT---EEEETTTTEEEEETT-BHHHHHHHHGGGTEE-S--SSTTSBHHHHHTT----TTHHHH-SGGGGEEEEEEE-TTS-EEEEESSSSHHHHHHHTT--SSS-EEEEEEEE-EE----EEEEEEEEGGGHHHHHHHHHHHHT--GGGTTEEEEE--EEETTTTEEEEEEEEEETT--TT-GGGTTGGGS----------EES-HHHHHHHHHHHHHHHHHHHHHH-TTSEEEEEEEEEE-THHHHHHHHTT--SS-GGG--S-EEEEEEEEEE-STTHHHHHHHHHHHHHHHHHHHHHHHHHHT-------GGG--TTS-TGGGG-HHHHHHHHHHHHHH-TT-HHHHT--SS--GGG-

InterPro domains:
  IPR006094 FAD linked oxidase, N-terminal [PF01565] (231-341)
  IPR016166 FAD-binding domain, PCMH-type [PS51387] (203-373)
  IPR016169 FAD-binding, type PCMH, subdomain 2 [G3DSA:3.30.465.10] (219-396)
  IPR036318 FAD-binding, type PCMH-like superfamily [SSF56176] (230-372)
  IPR036866 Ribonuclease Z/Hydroxyacylglutathione hydrolase-like [G3DSA:3.60.15.10] (25-218)
  IPR036866 Ribonuclease Z/Hydroxyacylglutathione hydrolase-like [SSF56281] (31-206)
  IPR050416 FAD-linked Oxidoreductases in Biosynthetic Pathways [PTHR42973] (232-607)

Sequence (617 aa):
MESAAPLRADLYYAPPIPTSELLPDGSVGMWQPTVVTLISGPSEAALIDTLFTSTQAVSLGDWIEETLNGRTLTTMYTSLTVTEITGSVFHTLSADFRFWGDLFPGQIDEDSSKILEYPLENNTLTVEGHNLKAANVGHTDTDCTTFLYVPALNLSVAGDIVYNDVHMRMTESPSQSARDDWIKALDTLESYNPSIVIGSHHRLGGVDGSFNIVSETLIALRSVGNGAGDWHVAIRRGGHGGDNQNNIAEGVTIDLTHLNTTMYDAATNVASVGTGARWGSVYAALEKDGVTVTGGREAVVGVDGLLLGGGISWYTARTGFACDSVVNYEVVLASGEIVNANVSANSDLWRALKGGSSNFGIVTRFDLQAFPAENLQVETKTFGREHSDDTVNVVAGFADLDRSFDDNAVLFVVTYDPETEDSIMRVTKVNTKNKANSTAFDAFNRIPTNAGAGALTAVNDPRVLRYCIEQHDGLVADMKAMLGPKNFATILDFQPIPSYFADIGLQKGGNMLGLERDSRNKVLFVMGVTLLGSKSEELYPRVYQQVAAVNKRIEDFSKSVGSDAEFRYLPYADSRQNAIGSYGAANVEHIRRVAEEYDPDSFFQHRVPGGFKISRV